Protein AF-A0A4R7I176-F1 (afdb_monomer_lite)

Sequence (443 aa):
MTTRAILHVGMHKTGSSYLQNTLHSNRDRLADVGILYPDAGLHLDSPQAGYRHLGLRRSLAQEGPECFAMRSLRDEIAAGDFHTVIVSYEGFFTPDTDAADLRSAFEEFDPTLMLVLRHPVDYIESKYREWVRLLNDTRDIDRFLDWQWPFLDVVDRADEWAAEFGAERLYIRSYDGLAQPSGIIEALFDLVPGPTPELEPSAQSNPGPSNEYTLAKLLANRLRLSGVPTGDRAARALDNADGHQGRLLSDADIAELEKRAVPQFRSLLERYGENPDLRSLRAEEPRDEQFFDADHRRAVLDRLRAERAAHQTRTEERAREQHRRVVEAKRNVERLQAARERLGRKTERINRLEDTLTDTRAQLTRTQALAEETQHSLDDTKAQLTQALDRLQAVQARLQETTAERASLRRRLDLLQFWRPRSWAAYTGALSASVRRLTRRRS

Radius of gyration: 62.19 Å; chains: 1; bounding box: 81×92×199 Å

Structure (mmCIF, N/CA/C/O backbone):
data_AF-A0A4R7I176-F1
#
_entry.id   AF-A0A4R7I176-F1
#
loop_
_atom_site.group_PDB
_atom_site.id
_atom_site.type_symbol
_atom_site.label_atom_id
_atom_site.label_alt_id
_atom_site.label_comp_id
_atom_site.label_asym_id
_atom_site.label_entity_id
_atom_site.label_seq_id
_atom_site.pdbx_PDB_ins_code
_atom_site.Cartn_x
_atom_site.Cartn_y
_atom_site.Cartn_z
_atom_site.occupancy
_atom_site.B_iso_or_equiv
_atom_site.auth_seq_id
_atom_site.auth_comp_id
_atom_site.auth_asym_id
_atom_site.auth_atom_id
_atom_site.pdbx_PDB_model_num
ATOM 1 N N . MET A 1 1 ? -32.328 -12.098 11.135 1.00 61.44 1 MET A N 1
ATOM 2 C CA . MET A 1 1 ? -31.422 -11.535 12.159 1.00 61.44 1 MET A CA 1
ATOM 3 C C . MET A 1 1 ? -30.672 -10.391 11.501 1.00 61.44 1 MET A C 1
ATOM 5 O O . MET A 1 1 ? -30.428 -10.499 10.309 1.00 61.44 1 MET A O 1
ATOM 9 N N . THR A 1 2 ? -30.372 -9.305 12.211 1.00 85.62 2 THR A N 1
ATOM 10 C CA . THR A 1 2 ? -29.533 -8.228 11.658 1.00 85.62 2 THR A CA 1
ATOM 11 C C . THR A 1 2 ? -28.092 -8.726 11.561 1.00 85.62 2 THR A C 1
ATOM 13 O O . THR A 1 2 ? -27.574 -9.248 12.549 1.00 85.62 2 THR A O 1
ATOM 16 N N . THR A 1 3 ? -27.460 -8.611 10.391 1.00 94.06 3 THR A N 1
ATOM 17 C CA . THR A 1 3 ? -26.058 -9.014 10.197 1.00 94.06 3 THR A CA 1
ATOM 18 C C . THR A 1 3 ? -25.143 -8.129 11.042 1.00 94.06 3 THR A C 1
ATOM 20 O O . THR A 1 3 ? -25.252 -6.900 11.019 1.00 94.06 3 THR A O 1
ATOM 23 N N . ARG A 1 4 ? -24.227 -8.746 11.794 1.00 96.62 4 ARG A N 1
ATOM 24 C CA . ARG A 1 4 ? -23.207 -8.019 12.558 1.00 96.62 4 ARG A CA 1
ATOM 25 C C . ARG A 1 4 ? -22.118 -7.508 11.628 1.00 96.62 4 ARG A C 1
ATOM 27 O O . ARG A 1 4 ? -21.555 -8.298 10.878 1.00 96.62 4 ARG A O 1
ATOM 34 N N . ALA A 1 5 ? -21.774 -6.229 11.727 1.00 97.62 5 ALA A N 1
ATOM 35 C CA . ALA A 1 5 ? -20.672 -5.644 10.972 1.00 97.62 5 ALA A CA 1
ATOM 36 C C . ALA A 1 5 ? -19.498 -5.343 11.907 1.00 97.62 5 ALA A C 1
ATOM 38 O O . ALA A 1 5 ? -19.555 -4.413 12.703 1.00 97.62 5 ALA A O 1
ATOM 39 N N . ILE A 1 6 ? -18.425 -6.125 11.831 1.00 98.12 6 ILE A N 1
ATOM 40 C CA . ILE A 1 6 ? -17.206 -5.864 12.599 1.00 98.12 6 ILE A CA 1
ATOM 41 C C . ILE A 1 6 ? -16.293 -4.983 11.753 1.00 98.12 6 ILE A C 1
ATOM 43 O O . ILE A 1 6 ? -15.805 -5.403 10.703 1.00 98.12 6 ILE A O 1
ATOM 47 N N . LEU A 1 7 ? -16.060 -3.757 12.210 1.00 97.81 7 LEU A N 1
ATOM 48 C CA . LEU A 1 7 ? -15.239 -2.772 11.521 1.00 97.81 7 LEU A CA 1
ATOM 49 C C . LEU A 1 7 ? -13.893 -2.656 12.241 1.00 97.81 7 LEU A C 1
ATOM 51 O O . LEU A 1 7 ? -13.790 -2.058 13.310 1.00 97.81 7 LEU A O 1
ATOM 55 N N . HIS A 1 8 ? -12.839 -3.212 11.652 1.00 97.19 8 HIS A N 1
ATOM 56 C CA . HIS A 1 8 ? -11.471 -2.958 12.096 1.00 97.19 8 HIS A CA 1
ATOM 57 C C . HIS A 1 8 ? -11.002 -1.616 11.512 1.00 97.19 8 HIS A C 1
ATOM 59 O O . HIS A 1 8 ? -10.679 -1.526 10.318 1.00 97.19 8 HIS A O 1
ATOM 65 N N . VAL A 1 9 ? -10.971 -0.579 12.354 1.00 94.56 9 VAL A N 1
ATOM 66 C CA . VAL A 1 9 ? -10.858 0.828 11.925 1.00 94.56 9 VAL A CA 1
ATOM 67 C C . VAL A 1 9 ? -9.470 1.444 12.080 1.00 94.56 9 VAL A C 1
ATOM 69 O O . VAL A 1 9 ? -9.216 2.514 11.528 1.00 94.56 9 VAL A O 1
ATOM 72 N N . GLY A 1 10 ? -8.546 0.795 12.786 1.00 83.31 10 GLY A N 1
ATOM 73 C CA . GLY A 1 10 ? -7.229 1.376 13.034 1.00 83.31 10 GLY A CA 1
ATOM 74 C C . GLY A 1 10 ? -6.449 0.705 14.152 1.00 83.31 10 GLY A C 1
ATOM 75 O O . GLY A 1 10 ? -6.900 -0.288 14.713 1.00 83.31 10 GLY A O 1
ATOM 76 N N . MET A 1 11 ? -5.283 1.246 14.507 1.00 89.81 11 MET A N 1
ATOM 77 C CA . MET A 1 11 ? -4.506 2.250 13.755 1.00 89.81 11 MET A CA 1
ATOM 78 C C . MET A 1 11 ? -3.537 1.581 12.769 1.00 89.81 11 MET A C 1
ATOM 80 O O . MET A 1 11 ? -3.395 0.365 12.737 1.00 89.81 11 MET A O 1
ATOM 84 N N . HIS A 1 12 ? -2.825 2.360 11.950 1.00 88.19 12 HIS A N 1
ATOM 85 C CA . HIS A 1 12 ? -1.689 1.816 11.201 1.00 88.19 12 HIS A CA 1
ATOM 86 C C . HIS A 1 12 ? -0.649 1.185 12.147 1.00 88.19 12 HIS A C 1
ATOM 88 O O . HIS A 1 12 ? -0.506 1.582 13.300 1.00 88.19 12 HIS A O 1
ATOM 94 N N . LYS A 1 13 ? 0.160 0.257 11.621 1.00 89.38 13 LYS A N 1
ATOM 95 C CA . LYS A 1 13 ? 1.306 -0.353 12.330 1.00 89.38 13 LYS A CA 1
ATOM 96 C C . LYS A 1 13 ? 0.947 -1.216 13.549 1.00 89.38 13 LYS A C 1
ATOM 98 O O . LYS A 1 13 ? 1.814 -1.435 14.397 1.00 89.38 13 LYS A O 1
ATOM 103 N N . THR A 1 14 ? -0.264 -1.767 13.576 1.00 89.19 14 THR A N 1
ATOM 104 C CA . THR A 1 14 ? -0.782 -2.632 14.652 1.00 89.19 14 THR A CA 1
ATOM 105 C C . THR A 1 14 ? -1.083 -4.062 14.183 1.00 89.19 14 THR A C 1
ATOM 107 O O . THR A 1 14 ? -1.951 -4.735 14.718 1.00 89.19 14 THR A O 1
ATOM 110 N N . GLY A 1 15 ? -0.385 -4.557 13.154 1.00 87.00 15 GLY A N 1
ATOM 111 C CA . GLY A 1 15 ? -0.598 -5.919 12.636 1.00 87.00 15 GLY A CA 1
ATOM 112 C C . GLY A 1 15 ? -1.760 -6.059 11.643 1.00 87.00 15 GLY A C 1
ATOM 113 O O . GLY A 1 15 ? -2.044 -7.167 11.191 1.00 87.00 15 GLY A O 1
ATOM 114 N N . SER A 1 16 ? -2.382 -4.954 11.218 1.00 89.56 16 SER A N 1
ATOM 115 C CA . SER A 1 16 ? -3.535 -4.965 10.303 1.00 89.56 16 SER A CA 1
ATOM 116 C C . SER A 1 16 ? -3.261 -5.691 8.983 1.00 89.56 16 SER A C 1
ATOM 118 O O . SER A 1 16 ? -4.127 -6.408 8.503 1.00 89.56 16 SER A O 1
ATOM 120 N N . SER A 1 17 ? -2.055 -5.581 8.413 1.00 89.50 17 SER A N 1
ATOM 121 C CA . SER A 1 17 ? -1.717 -6.302 7.175 1.00 89.50 17 SER A CA 1
ATOM 122 C C . SER A 1 17 ? -1.733 -7.822 7.361 1.00 89.50 17 SER A C 1
ATOM 124 O O . SER A 1 17 ? -2.195 -8.535 6.475 1.00 89.50 17 SER A O 1
ATOM 126 N N . TYR A 1 18 ? -1.270 -8.325 8.510 1.00 89.75 18 TYR A N 1
ATOM 127 C CA . TYR A 1 18 ? -1.330 -9.754 8.829 1.00 89.75 18 TYR A CA 1
ATOM 128 C C . TYR A 1 18 ? -2.784 -10.219 8.987 1.00 89.75 18 TYR A C 1
ATOM 130 O O . TYR A 1 18 ? -3.168 -11.221 8.382 1.00 89.75 18 TYR A O 1
ATOM 138 N N . LEU A 1 19 ? -3.607 -9.447 9.708 1.00 92.19 19 LEU A N 1
ATOM 139 C CA . LEU A 1 19 ? -5.049 -9.681 9.842 1.00 92.19 19 LEU A CA 1
ATOM 140 C C . LEU A 1 19 ? -5.735 -9.740 8.468 1.00 92.19 19 LEU A C 1
ATOM 142 O O . LEU A 1 19 ? -6.322 -10.752 8.101 1.00 92.19 19 LEU A O 1
ATOM 146 N N . GLN A 1 20 ? -5.603 -8.676 7.679 1.00 93.38 20 GLN A N 1
ATOM 147 C CA . GLN A 1 20 ? -6.255 -8.503 6.378 1.00 93.38 20 GLN A CA 1
ATOM 148 C C . GLN A 1 20 ? -5.872 -9.601 5.379 1.00 93.38 20 GLN A C 1
ATOM 150 O O . GLN A 1 20 ? -6.734 -10.131 4.682 1.00 93.38 20 GLN A O 1
ATOM 155 N N . ASN A 1 21 ? -4.589 -9.971 5.312 1.00 92.25 21 ASN A N 1
ATOM 156 C CA . ASN A 1 21 ? -4.128 -11.027 4.412 1.00 92.25 21 ASN A CA 1
ATOM 157 C C . ASN A 1 21 ? -4.589 -12.416 4.853 1.00 92.25 21 ASN A C 1
ATOM 159 O O . ASN A 1 21 ? -4.927 -13.237 4.000 1.00 92.25 21 ASN A O 1
ATOM 163 N N . THR A 1 22 ? -4.609 -12.674 6.162 1.00 93.44 22 THR A N 1
ATOM 164 C CA . THR A 1 22 ? -5.105 -13.939 6.715 1.00 93.44 22 THR A CA 1
ATOM 165 C C . THR A 1 22 ? -6.602 -14.075 6.443 1.00 93.44 22 THR A C 1
ATOM 167 O O . THR A 1 22 ? -7.016 -15.088 5.891 1.00 93.44 22 THR A O 1
ATOM 170 N N . LEU A 1 23 ? -7.406 -13.036 6.699 1.00 94.81 23 LEU A N 1
ATOM 171 C CA . LEU A 1 23 ? -8.839 -13.044 6.380 1.00 94.81 23 LEU A CA 1
ATOM 172 C C . LEU A 1 23 ? -9.088 -13.218 4.877 1.00 94.81 23 LEU A C 1
ATOM 174 O O . LEU A 1 23 ? -9.889 -14.058 4.480 1.00 94.81 23 LEU A O 1
ATOM 178 N N . HIS A 1 24 ? -8.360 -12.482 4.029 1.00 94.56 24 HIS A N 1
ATOM 179 C CA . HIS A 1 24 ? -8.515 -12.586 2.577 1.00 94.56 24 HIS A CA 1
ATOM 180 C C . HIS A 1 24 ? -8.200 -13.986 2.048 1.00 94.56 24 HIS A C 1
ATOM 182 O O . HIS A 1 24 ? -8.947 -14.515 1.232 1.00 94.56 24 HIS A O 1
ATOM 188 N N . SER A 1 25 ? -7.110 -14.593 2.519 1.00 93.62 25 SER A N 1
ATOM 189 C CA . SER A 1 25 ? -6.668 -15.908 2.037 1.00 93.62 25 SER A CA 1
ATOM 190 C C . SER A 1 25 ? -7.565 -17.054 2.516 1.00 93.62 25 SER A C 1
ATOM 192 O O . SER A 1 25 ? -7.453 -18.159 1.999 1.00 93.62 25 SER A O 1
ATOM 194 N N . ASN A 1 26 ? -8.444 -16.801 3.491 1.00 95.62 26 ASN A N 1
ATOM 195 C CA . ASN A 1 26 ? -9.344 -17.791 4.077 1.00 95.62 26 ASN A CA 1
ATOM 196 C C . ASN A 1 26 ? -10.831 -17.479 3.816 1.00 95.62 26 ASN A C 1
ATOM 198 O O . ASN A 1 26 ? -11.683 -18.036 4.500 1.00 95.62 26 ASN A O 1
ATOM 202 N N . ARG A 1 27 ? -11.169 -16.613 2.848 1.00 95.44 27 ARG A N 1
ATOM 203 C CA . ARG A 1 27 ? -12.562 -16.207 2.559 1.00 95.44 27 ARG A CA 1
ATOM 204 C C . ARG A 1 27 ? -13.521 -17.376 2.377 1.00 95.44 27 ARG A C 1
ATOM 206 O O . ARG A 1 27 ? -14.588 -17.345 2.970 1.00 95.44 27 ARG A O 1
ATOM 213 N N . ASP A 1 28 ? -13.123 -18.407 1.636 1.00 95.12 28 ASP A N 1
ATOM 214 C CA . ASP A 1 28 ? -13.972 -19.584 1.419 1.00 95.12 28 ASP A CA 1
ATOM 215 C C . ASP A 1 28 ? -14.280 -20.294 2.750 1.00 95.12 28 ASP A C 1
ATOM 217 O O . ASP A 1 28 ? -15.437 -20.550 3.068 1.00 95.12 28 ASP A O 1
ATOM 221 N N . ARG A 1 29 ? -13.258 -20.494 3.599 1.00 95.50 29 ARG A N 1
ATOM 222 C CA . ARG A 1 29 ? -13.420 -21.087 4.941 1.00 95.50 29 ARG A CA 1
ATOM 223 C C . ARG A 1 29 ? -14.269 -20.220 5.873 1.00 95.50 29 ARG A C 1
ATOM 225 O O . ARG A 1 29 ? -14.976 -20.751 6.722 1.00 95.50 29 ARG A O 1
ATOM 232 N N . LEU A 1 30 ? -14.167 -18.894 5.755 1.00 96.56 30 LEU A N 1
ATOM 233 C CA . LEU A 1 30 ? -14.998 -17.954 6.512 1.00 96.56 30 LEU A CA 1
ATOM 234 C C . LEU A 1 30 ? -16.458 -18.028 6.044 1.00 96.56 30 LEU A C 1
ATOM 236 O O . LEU A 1 30 ? -17.366 -18.090 6.873 1.00 96.56 30 LEU A O 1
ATOM 240 N N . ALA A 1 31 ? -16.679 -18.081 4.730 1.00 95.62 31 ALA A N 1
ATOM 241 C CA . ALA A 1 31 ? -18.007 -18.157 4.141 1.00 95.62 31 ALA A CA 1
ATOM 242 C C . ALA A 1 31 ? -18.729 -19.458 4.524 1.00 95.62 31 ALA A C 1
ATOM 244 O O . ALA A 1 31 ? -19.915 -19.409 4.847 1.00 95.62 31 ALA A O 1
ATOM 245 N N . ASP A 1 32 ? -18.009 -20.585 4.592 1.00 94.12 32 ASP A N 1
ATOM 246 C CA . ASP A 1 32 ? -18.537 -21.888 5.032 1.00 94.12 32 ASP A CA 1
ATOM 247 C C . ASP A 1 32 ? -19.141 -21.858 6.447 1.00 94.12 32 ASP A C 1
ATOM 249 O O . ASP A 1 32 ? -20.014 -22.664 6.772 1.00 94.12 32 ASP A O 1
ATOM 253 N N . VAL A 1 33 ? -18.693 -20.925 7.293 1.00 95.06 33 VAL A N 1
ATOM 254 C CA . VAL A 1 33 ? -19.197 -20.737 8.660 1.00 95.06 33 VAL A CA 1
ATOM 255 C C . VAL A 1 33 ? -20.060 -19.482 8.817 1.00 95.06 33 VAL A C 1
ATOM 257 O O . VAL A 1 33 ? -20.348 -19.091 9.940 1.00 95.06 33 VAL A O 1
ATOM 260 N N . GLY A 1 34 ? -20.498 -18.851 7.721 1.00 95.56 34 GLY A N 1
ATOM 261 C CA . GLY A 1 34 ? -21.407 -17.698 7.763 1.00 95.56 34 GLY A CA 1
ATOM 262 C C . GLY A 1 34 ? -20.733 -16.349 8.046 1.00 95.56 34 GLY A C 1
ATOM 263 O O . GLY A 1 34 ? -21.409 -15.398 8.455 1.00 95.56 34 GLY A O 1
ATOM 264 N N . ILE A 1 35 ? -19.421 -16.239 7.807 1.00 97.62 35 ILE A N 1
ATOM 265 C CA . ILE A 1 35 ? -18.637 -15.010 7.974 1.00 97.62 35 ILE A CA 1
ATOM 266 C C . ILE A 1 35 ? -18.188 -14.486 6.607 1.00 97.62 35 ILE A C 1
ATOM 268 O O . ILE A 1 35 ? -17.453 -15.146 5.878 1.00 97.62 35 ILE A O 1
ATOM 272 N N . LEU A 1 36 ? -18.560 -13.251 6.285 1.00 97.56 36 LEU A N 1
ATOM 273 C CA . LEU A 1 36 ? -18.137 -12.576 5.066 1.00 97.56 36 LEU A CA 1
ATOM 274 C C . LEU A 1 36 ? -16.942 -11.656 5.339 1.00 97.56 36 LEU A C 1
ATOM 276 O O . LEU A 1 36 ? -17.035 -10.704 6.110 1.00 97.56 36 LEU A O 1
ATOM 280 N N . TYR A 1 37 ? -15.831 -11.883 4.645 1.00 97.69 37 TYR A N 1
ATOM 281 C CA . TYR A 1 37 ? -14.845 -10.835 4.377 1.00 97.69 37 TYR A CA 1
ATOM 282 C C . TYR A 1 37 ? -15.088 -10.405 2.920 1.00 97.69 37 TYR A C 1
ATOM 284 O O . TYR A 1 37 ? -14.907 -11.254 2.045 1.00 97.69 37 TYR A O 1
ATOM 292 N N . PRO A 1 38 ? -15.567 -9.176 2.643 1.00 96.88 38 PRO A N 1
ATOM 293 C CA . PRO A 1 38 ? -16.142 -8.813 1.345 1.00 96.88 38 PRO A CA 1
ATOM 294 C C . PRO A 1 38 ? -15.093 -8.359 0.323 1.00 96.88 38 PRO A C 1
ATOM 296 O O . PRO A 1 38 ? -14.005 -7.885 0.676 1.00 96.88 38 PRO A O 1
ATOM 299 N N . ASP A 1 39 ? -15.366 -8.582 -0.960 1.00 95.62 39 ASP A N 1
ATOM 300 C CA . ASP A 1 39 ? -14.542 -8.071 -2.063 1.00 95.62 39 ASP A CA 1
ATOM 301 C C . ASP A 1 39 ? -14.862 -6.601 -2.354 1.00 95.62 39 ASP A C 1
ATOM 303 O O . ASP A 1 39 ? -13.973 -5.813 -2.714 1.00 95.62 39 ASP A O 1
ATOM 307 N N . ALA A 1 40 ? -16.110 -6.206 -2.105 1.00 95.38 40 ALA A N 1
ATOM 308 C CA . ALA A 1 40 ? -16.590 -4.843 -2.175 1.00 95.38 40 ALA A CA 1
ATOM 309 C C . ALA A 1 40 ? -15.683 -3.887 -1.391 1.00 95.38 40 ALA A C 1
ATOM 311 O O . ALA A 1 40 ? -15.497 -3.982 -0.178 1.00 95.38 40 ALA A O 1
ATOM 312 N N . GLY A 1 41 ? -15.118 -2.914 -2.105 1.00 93.00 41 GLY A N 1
ATOM 313 C CA . GLY A 1 41 ? -14.289 -1.874 -1.509 1.00 93.00 41 GLY A CA 1
ATOM 314 C C . GLY A 1 41 ? -12.852 -2.286 -1.174 1.00 93.00 41 GLY A C 1
ATOM 315 O O . GLY A 1 41 ? -12.129 -1.474 -0.587 1.00 93.00 41 GLY A O 1
ATOM 316 N N . LEU A 1 42 ? -12.382 -3.475 -1.567 1.00 93.50 42 LEU A N 1
ATOM 317 C CA . LEU A 1 42 ? -10.953 -3.794 -1.519 1.00 93.50 42 LEU A CA 1
ATOM 318 C C . LEU A 1 42 ? -10.130 -2.897 -2.450 1.00 93.50 42 LEU A C 1
ATOM 320 O O . LEU A 1 42 ? -10.570 -2.481 -3.520 1.00 93.50 42 LEU A O 1
ATOM 324 N N . HIS A 1 43 ? -8.878 -2.645 -2.069 1.00 86.38 43 HIS A N 1
ATOM 325 C CA . HIS A 1 43 ? -7.900 -2.000 -2.941 1.00 86.38 43 HIS A CA 1
ATOM 326 C C . HIS A 1 43 ? -6.853 -3.000 -3.447 1.00 86.38 43 HIS A C 1
ATOM 328 O O . HIS A 1 43 ? -5.892 -3.315 -2.745 1.00 86.38 43 HIS A O 1
ATOM 334 N N . LEU A 1 44 ? -7.030 -3.473 -4.685 1.00 82.50 44 LEU A N 1
ATOM 335 C CA . LEU A 1 44 ? -6.217 -4.541 -5.283 1.00 82.50 44 LEU A CA 1
ATOM 336 C C . LEU A 1 44 ? -4.956 -4.045 -6.015 1.00 82.50 44 LEU A C 1
ATOM 338 O O . LEU A 1 44 ? -4.048 -4.835 -6.262 1.00 82.50 44 LEU A O 1
ATOM 342 N N . ASP A 1 45 ? -4.840 -2.744 -6.303 1.00 72.81 45 ASP A N 1
ATOM 343 C CA . ASP A 1 45 ? -3.711 -2.193 -7.080 1.00 72.81 45 ASP A CA 1
ATOM 344 C C . ASP A 1 45 ? -2.385 -2.158 -6.303 1.00 72.81 45 ASP A C 1
ATOM 346 O O . ASP A 1 45 ? -1.314 -1.942 -6.871 1.00 72.81 45 ASP A O 1
ATOM 350 N N . SER A 1 46 ? -2.439 -2.346 -4.982 1.00 66.62 46 SER A N 1
ATOM 351 C CA . SER A 1 46 ? -1.275 -2.313 -4.092 1.00 66.62 46 SER A CA 1
ATOM 352 C C . SER A 1 46 ? -1.231 -3.546 -3.182 1.00 66.62 46 SER A C 1
ATOM 354 O O . SER A 1 46 ? -1.330 -3.397 -1.959 1.00 66.62 46 SER A O 1
ATOM 356 N N . PRO A 1 47 ? -1.026 -4.760 -3.734 1.00 61.53 47 PRO A N 1
ATOM 357 C CA . PRO A 1 47 ? -1.051 -6.006 -2.959 1.00 61.53 47 PRO A CA 1
ATOM 358 C C . PRO A 1 47 ? 0.035 -6.049 -1.872 1.00 61.53 47 PRO A C 1
ATOM 360 O O . PRO A 1 47 ? -0.132 -6.685 -0.838 1.00 61.53 47 PRO A O 1
ATOM 363 N N . GLN A 1 48 ? 1.129 -5.298 -2.049 1.00 63.22 48 GLN A N 1
ATOM 364 C CA . GLN A 1 48 ? 2.195 -5.149 -1.046 1.00 63.22 48 GLN A CA 1
ATOM 365 C C . GLN A 1 48 ? 1.735 -4.465 0.250 1.00 63.22 48 GLN A C 1
ATOM 367 O O . GLN A 1 48 ? 2.425 -4.559 1.261 1.00 63.22 48 GLN A O 1
ATOM 372 N N . ALA A 1 49 ? 0.610 -3.751 0.215 1.00 65.75 49 ALA A N 1
ATOM 373 C CA . ALA A 1 49 ? 0.024 -3.090 1.373 1.00 65.75 49 ALA A CA 1
ATOM 374 C C . ALA A 1 49 ? -1.185 -3.868 1.946 1.00 65.75 49 ALA A C 1
ATOM 376 O O . ALA A 1 49 ? -1.870 -3.363 2.831 1.00 65.75 49 ALA A O 1
ATOM 377 N N . GLY A 1 50 ? -1.427 -5.091 1.460 1.00 76.19 50 GLY A N 1
ATOM 378 C CA . GLY A 1 50 ? -2.450 -6.013 1.958 1.00 76.19 50 GLY A CA 1
ATOM 379 C C . GLY A 1 50 ? -3.857 -5.791 1.395 1.00 76.19 50 GLY A C 1
ATOM 380 O O . GLY A 1 50 ? -4.166 -4.736 0.829 1.00 76.19 50 GLY A O 1
ATOM 381 N N . TYR A 1 51 ? -4.708 -6.804 1.570 1.00 89.50 51 TYR A N 1
ATOM 382 C CA . TYR A 1 51 ? -6.102 -6.843 1.109 1.00 89.50 51 TYR A CA 1
ATOM 383 C C . TYR A 1 51 ? -7.042 -6.081 2.049 1.00 89.50 51 TYR A C 1
ATOM 385 O O . TYR A 1 51 ? -7.784 -6.677 2.829 1.00 89.50 51 TYR A O 1
ATOM 393 N N . ARG A 1 52 ? -6.992 -4.749 1.983 1.00 92.44 52 ARG A N 1
ATOM 394 C CA . ARG A 1 52 ? -7.734 -3.830 2.862 1.00 92.44 52 ARG A CA 1
ATOM 395 C C . ARG A 1 52 ? -8.839 -3.072 2.134 1.00 92.44 52 ARG A C 1
ATOM 397 O O . ARG A 1 52 ? -8.710 -2.782 0.942 1.00 92.44 52 ARG A O 1
ATOM 404 N N . HIS A 1 53 ? -9.861 -2.650 2.873 1.00 95.38 53 HIS A N 1
ATOM 405 C CA . HIS A 1 53 ? -11.056 -1.966 2.363 1.00 95.38 53 HIS A CA 1
ATOM 406 C C . HIS A 1 53 ? -10.844 -0.458 2.109 1.00 95.38 53 HIS A C 1
ATOM 408 O O . HIS A 1 53 ? -11.703 0.377 2.388 1.00 95.38 53 HIS A O 1
ATOM 414 N N . LEU A 1 54 ? -9.675 -0.079 1.580 1.00 94.06 54 LEU A N 1
ATOM 415 C CA . LEU A 1 54 ? -9.365 1.314 1.233 1.00 94.06 54 LEU A CA 1
ATOM 416 C C . LEU A 1 54 ? -10.296 1.852 0.131 1.00 94.06 54 LEU A C 1
ATOM 418 O O . LEU A 1 54 ? -10.602 3.043 0.120 1.00 94.06 54 LEU A O 1
ATOM 422 N N . GLY A 1 55 ? -10.737 0.996 -0.795 1.00 94.50 55 GLY A N 1
ATOM 423 C CA . GLY A 1 55 ? -11.719 1.362 -1.816 1.00 94.50 55 GLY A CA 1
ATOM 424 C C . GLY A 1 55 ? -13.043 1.797 -1.190 1.00 94.50 55 GLY A C 1
ATOM 425 O O . GLY A 1 55 ? -13.568 2.833 -1.580 1.00 94.50 55 GLY A O 1
ATOM 426 N N . LEU A 1 56 ? -13.504 1.093 -0.149 1.00 95.00 56 LEU A N 1
ATOM 427 C CA . LEU A 1 56 ? -14.720 1.448 0.584 1.00 95.00 56 LEU A CA 1
ATOM 428 C C . LEU A 1 56 ? -14.622 2.850 1.186 1.00 95.00 56 LEU A C 1
ATOM 430 O O . LEU A 1 56 ? -15.471 3.693 0.917 1.00 95.00 56 LEU A O 1
ATOM 434 N N . ARG A 1 57 ? -13.545 3.131 1.934 1.00 94.12 57 ARG A N 1
ATOM 435 C CA . ARG A 1 57 ? -13.316 4.467 2.507 1.00 94.12 57 ARG A CA 1
ATOM 436 C C . ARG A 1 57 ? -13.306 5.553 1.433 1.00 94.12 57 ARG A C 1
ATOM 438 O O . ARG A 1 57 ? -13.896 6.610 1.626 1.00 94.12 57 ARG A O 1
ATOM 445 N N . ARG A 1 58 ? -12.606 5.320 0.318 1.00 93.62 58 ARG A N 1
ATOM 446 C CA . ARG A 1 58 ? -12.511 6.301 -0.774 1.00 93.62 58 ARG A CA 1
ATOM 447 C C . ARG A 1 58 ? -13.872 6.583 -1.397 1.00 93.62 58 ARG A C 1
ATOM 449 O O . ARG A 1 58 ? -14.180 7.744 -1.628 1.00 93.62 58 ARG A O 1
ATOM 456 N N . SER A 1 59 ? -14.665 5.544 -1.638 1.00 94.44 59 SER A N 1
ATOM 457 C CA . SER A 1 59 ? -16.013 5.683 -2.178 1.00 94.44 59 SER A CA 1
ATOM 458 C C . SER A 1 59 ? -16.941 6.414 -1.206 1.00 94.44 59 SER A C 1
ATOM 460 O O . SER A 1 59 ? -17.636 7.326 -1.637 1.00 94.44 59 SER A O 1
ATOM 462 N N . LEU A 1 60 ? -16.887 6.111 0.097 1.00 94.00 60 LEU A N 1
ATOM 463 C CA . LEU A 1 60 ? -17.643 6.847 1.120 1.00 94.00 60 LEU A CA 1
ATOM 464 C C . LEU A 1 60 ? -17.281 8.337 1.131 1.00 94.00 60 LEU A C 1
ATOM 466 O O . LEU A 1 60 ? -18.162 9.182 1.053 1.00 94.00 60 LEU A O 1
ATOM 470 N N . ALA A 1 61 ? -15.988 8.666 1.129 1.00 92.44 61 ALA A N 1
ATOM 471 C CA . ALA A 1 61 ? -15.534 10.057 1.133 1.00 92.44 61 ALA A CA 1
ATOM 472 C C . ALA A 1 61 ? -15.897 10.836 -0.150 1.00 92.44 61 ALA A C 1
ATOM 474 O O . ALA A 1 61 ? -15.945 12.063 -0.132 1.00 92.44 61 ALA A O 1
ATOM 475 N N . GLN A 1 62 ? -16.096 10.149 -1.280 1.00 93.38 62 GLN A N 1
ATOM 476 C CA . GLN A 1 62 ? -16.382 10.777 -2.577 1.00 93.38 62 GLN A CA 1
ATOM 477 C C . GLN A 1 62 ? -17.876 10.864 -2.898 1.00 93.38 62 GLN A C 1
ATOM 479 O O . GLN A 1 62 ? -18.313 11.841 -3.502 1.00 93.38 62 GLN A O 1
ATOM 484 N N . GLU A 1 63 ? -18.642 9.835 -2.540 1.00 94.38 63 GLU A N 1
ATOM 485 C CA . GLU A 1 63 ? -20.033 9.641 -2.967 1.00 94.38 63 GLU A CA 1
ATOM 486 C C . GLU A 1 63 ? -21.016 9.535 -1.783 1.00 94.38 63 GLU A C 1
ATOM 488 O O . GLU A 1 63 ? -22.226 9.535 -2.002 1.00 94.38 63 GLU A O 1
ATOM 493 N N . GLY A 1 64 ? -20.526 9.458 -0.540 1.00 92.69 64 GLY A N 1
ATOM 494 C CA . GLY A 1 64 ? -21.337 9.295 0.669 1.00 92.69 64 GLY A CA 1
ATOM 495 C C . GLY A 1 64 ? -21.782 7.847 0.947 1.00 92.69 64 GLY A C 1
ATOM 496 O O . GLY A 1 64 ? -21.295 6.906 0.312 1.00 92.69 64 GLY A O 1
ATOM 497 N N . PRO A 1 65 ? -22.724 7.645 1.891 1.00 91.38 65 PRO A N 1
ATOM 498 C CA . PRO A 1 65 ? -23.215 6.323 2.313 1.00 91.38 65 PRO A CA 1
ATOM 499 C C . PRO A 1 65 ? -23.779 5.464 1.174 1.00 91.38 65 PRO A C 1
ATOM 501 O O . PRO A 1 65 ? -23.626 4.247 1.167 1.00 91.38 65 PRO A O 1
ATOM 504 N N . GLU A 1 66 ? -24.351 6.102 0.153 1.00 91.94 66 GLU A N 1
ATOM 505 C CA . GLU A 1 66 ? -24.900 5.443 -1.033 1.00 91.94 66 GLU A CA 1
ATOM 506 C C . GLU A 1 66 ? -23.866 5.289 -2.157 1.00 91.94 66 GLU A C 1
ATOM 508 O O . GLU A 1 66 ? -24.209 5.283 -3.338 1.00 91.94 66 GLU A O 1
ATOM 513 N N . CYS A 1 67 ? -22.580 5.183 -1.834 1.00 95.00 67 CYS A N 1
ATOM 514 C CA . CYS A 1 67 ? -21.544 4.959 -2.836 1.00 95.00 67 CYS A CA 1
ATOM 515 C C . CYS A 1 67 ? -21.645 3.572 -3.498 1.00 95.00 67 CYS A C 1
ATOM 517 O O . CYS A 1 67 ? -22.250 2.631 -2.973 1.00 95.00 67 CYS A O 1
ATOM 519 N N . PHE A 1 68 ? -21.002 3.409 -4.660 1.00 94.62 68 PHE A N 1
ATOM 520 C CA . PHE A 1 68 ? -20.966 2.113 -5.353 1.00 94.62 68 PHE A CA 1
ATOM 521 C C . PHE A 1 68 ? -20.405 0.969 -4.491 1.00 94.62 68 PHE A C 1
ATOM 523 O O . PHE A 1 68 ? -20.930 -0.145 -4.541 1.00 94.62 68 PHE A O 1
ATOM 530 N N . ALA A 1 69 ? -19.372 1.235 -3.686 1.00 95.88 69 ALA A N 1
ATOM 531 C CA . ALA A 1 69 ? -18.765 0.220 -2.828 1.00 95.88 69 ALA A CA 1
ATOM 532 C C . ALA A 1 69 ? -19.730 -0.274 -1.736 1.00 95.88 69 ALA A C 1
ATOM 534 O O . ALA A 1 69 ? -19.780 -1.473 -1.487 1.00 95.88 69 ALA A O 1
ATOM 535 N N . MET A 1 70 ? -20.540 0.613 -1.146 1.00 96.69 70 MET A N 1
ATOM 536 C CA . MET A 1 70 ? -21.566 0.231 -0.168 1.00 96.69 70 MET A CA 1
ATOM 537 C C . MET A 1 70 ? -22.707 -0.561 -0.806 1.00 96.69 70 MET A C 1
ATOM 539 O O . MET A 1 70 ? -23.116 -1.577 -0.256 1.00 96.69 70 MET A O 1
ATOM 543 N N . ARG A 1 71 ? -23.179 -0.168 -1.998 1.00 96.38 71 ARG A N 1
ATOM 544 C CA . ARG A 1 71 ? -24.160 -0.981 -2.745 1.00 96.38 71 ARG A CA 1
ATOM 545 C C . ARG A 1 71 ? -23.629 -2.382 -3.044 1.00 96.38 71 ARG A C 1
ATOM 547 O O . ARG A 1 71 ? -24.317 -3.357 -2.781 1.00 96.38 71 ARG A O 1
ATOM 554 N N . SER A 1 72 ? -22.385 -2.472 -3.513 1.00 97.06 72 SER A N 1
ATOM 555 C CA . SER A 1 72 ? -21.738 -3.760 -3.793 1.00 97.06 72 SER A CA 1
ATOM 556 C C . SER A 1 72 ? -21.594 -4.608 -2.527 1.00 97.06 72 SER A C 1
ATOM 558 O O . SER A 1 72 ? -21.815 -5.811 -2.568 1.00 97.06 72 SER A O 1
ATOM 560 N N . LEU A 1 73 ? -21.279 -3.983 -1.387 1.00 97.19 73 LEU A N 1
ATOM 561 C CA . LEU A 1 73 ? -21.209 -4.661 -0.093 1.00 97.19 73 LEU A CA 1
ATOM 562 C C . LEU A 1 73 ? -22.571 -5.238 0.316 1.00 97.19 73 LEU A C 1
ATOM 564 O O . LEU A 1 73 ? -22.641 -6.385 0.748 1.00 97.19 73 LEU A O 1
ATOM 568 N N . ARG A 1 74 ? -23.653 -4.467 0.154 1.00 96.50 74 ARG A N 1
ATOM 569 C CA . ARG A 1 74 ? -25.025 -4.928 0.423 1.00 96.50 74 ARG A CA 1
ATOM 570 C C . ARG A 1 74 ? -25.406 -6.104 -0.471 1.00 96.50 74 ARG A C 1
ATOM 572 O O . ARG A 1 74 ? -25.952 -7.083 0.029 1.00 96.50 74 ARG A O 1
ATOM 579 N N . ASP A 1 75 ? -25.074 -6.028 -1.759 1.00 96.56 75 ASP A N 1
ATOM 580 C CA . ASP A 1 75 ? -25.324 -7.106 -2.718 1.00 96.56 75 ASP A CA 1
ATOM 581 C C . ASP A 1 75 ? -24.545 -8.383 -2.350 1.00 96.56 75 ASP A C 1
ATOM 583 O O . ASP A 1 75 ? -25.110 -9.475 -2.381 1.00 96.56 75 ASP A O 1
ATOM 587 N N . GLU A 1 76 ? -23.276 -8.261 -1.942 1.00 96.81 76 GLU A N 1
ATOM 588 C CA . GLU A 1 76 ? -22.463 -9.395 -1.474 1.00 96.81 76 GLU A CA 1
ATOM 589 C C . GLU A 1 76 ? -23.020 -10.027 -0.194 1.00 96.81 76 GLU A C 1
ATOM 591 O O . GLU A 1 76 ? -23.094 -11.252 -0.097 1.00 96.81 76 GLU A O 1
ATOM 596 N N . ILE A 1 77 ? -23.455 -9.211 0.772 1.00 95.75 77 ILE A N 1
ATOM 597 C CA . ILE A 1 77 ? -24.087 -9.706 2.001 1.00 95.75 77 ILE A CA 1
ATOM 598 C C . ILE A 1 77 ? -25.399 -10.426 1.671 1.00 95.75 77 ILE A C 1
ATOM 600 O O . ILE A 1 77 ? -25.652 -11.499 2.209 1.00 95.75 77 ILE A O 1
ATOM 604 N N . ALA A 1 78 ? -26.216 -9.879 0.766 1.00 94.94 78 ALA A N 1
ATOM 605 C CA . ALA A 1 78 ? -27.497 -10.465 0.371 1.00 94.94 78 ALA A CA 1
ATOM 606 C C . ALA A 1 78 ? -27.361 -11.748 -0.472 1.00 94.94 78 ALA A C 1
ATOM 608 O O . ALA A 1 78 ? -28.322 -12.510 -0.587 1.00 94.94 78 ALA A O 1
ATOM 609 N N . ALA A 1 79 ? -26.191 -11.996 -1.069 1.00 95.12 79 ALA A N 1
ATOM 610 C CA . ALA A 1 79 ? -25.928 -13.178 -1.887 1.00 95.12 79 ALA A CA 1
ATOM 611 C C . ALA A 1 79 ? -25.719 -14.468 -1.068 1.00 95.12 79 ALA A C 1
ATOM 613 O O . ALA A 1 79 ? -25.761 -15.559 -1.643 1.00 95.12 79 ALA A O 1
ATOM 614 N N . GLY A 1 80 ? -25.508 -14.368 0.248 1.00 91.88 80 GLY A N 1
ATOM 615 C CA . GLY A 1 80 ? -25.315 -15.509 1.145 1.00 91.88 80 GLY A CA 1
ATOM 616 C C . GLY A 1 80 ? -26.036 -15.345 2.483 1.00 91.88 80 GLY A C 1
ATOM 617 O O . GLY A 1 80 ? -26.598 -14.297 2.784 1.00 91.88 80 GLY A O 1
ATOM 618 N N . ASP A 1 81 ? -26.031 -16.399 3.299 1.00 92.31 81 ASP A N 1
ATOM 619 C CA . ASP A 1 81 ? -26.580 -16.362 4.661 1.00 92.31 81 ASP A CA 1
ATOM 620 C C . ASP A 1 81 ? -25.458 -16.056 5.662 1.00 92.31 81 ASP A C 1
ATOM 622 O O . ASP A 1 81 ? -24.912 -16.943 6.320 1.00 92.31 81 ASP A O 1
ATOM 626 N N . PHE A 1 82 ? -25.041 -14.788 5.705 1.00 95.50 82 PHE A N 1
ATOM 627 C CA . PHE A 1 82 ? -23.947 -14.337 6.563 1.00 95.50 82 PHE A CA 1
ATOM 628 C C . PHE A 1 82 ? -24.475 -13.700 7.849 1.00 95.50 82 PHE A C 1
ATOM 630 O O . PHE A 1 82 ? -25.135 -12.655 7.833 1.00 95.50 82 PHE A O 1
ATOM 637 N N . HIS A 1 83 ? -24.116 -14.279 8.996 1.00 95.44 83 HIS A N 1
ATOM 638 C CA . HIS A 1 83 ? -24.418 -13.681 10.297 1.00 95.44 83 HIS A CA 1
ATOM 639 C C . HIS A 1 83 ? -23.434 -12.562 10.662 1.00 95.44 83 HIS A C 1
ATOM 641 O O . HIS A 1 83 ? -23.723 -11.725 11.524 1.00 95.44 83 HIS A O 1
ATOM 647 N N . THR A 1 84 ? -22.253 -12.535 10.038 1.00 97.75 84 THR A N 1
ATOM 648 C CA . THR A 1 84 ? -21.211 -11.543 10.315 1.00 97.75 84 THR A CA 1
ATOM 649 C C . THR A 1 84 ? -20.496 -11.121 9.043 1.00 97.75 84 THR A C 1
ATOM 651 O O . THR A 1 84 ? -20.121 -11.957 8.231 1.00 97.75 84 THR A O 1
ATOM 654 N N . VAL A 1 85 ? -20.262 -9.819 8.900 1.00 97.94 85 VAL A N 1
ATOM 655 C CA . VAL A 1 85 ? -19.385 -9.229 7.892 1.00 97.94 85 VAL A CA 1
ATOM 656 C C . VAL A 1 85 ? -18.227 -8.519 8.586 1.00 97.94 85 VAL A C 1
ATOM 658 O O . VAL A 1 85 ? -18.425 -7.813 9.574 1.00 97.94 85 VAL A O 1
ATOM 661 N N . ILE A 1 86 ? -17.007 -8.715 8.093 1.00 98.19 86 ILE A N 1
ATOM 662 C CA . ILE A 1 86 ? -15.797 -8.082 8.615 1.00 98.19 86 ILE A CA 1
ATOM 663 C C . ILE A 1 86 ? -15.265 -7.115 7.566 1.00 98.19 86 ILE A C 1
ATOM 665 O O . ILE A 1 86 ? -14.846 -7.521 6.485 1.00 98.19 86 ILE A O 1
ATOM 669 N N . VAL A 1 87 ? -15.203 -5.836 7.915 1.00 97.75 87 VAL A N 1
ATOM 670 C CA . VAL A 1 87 ? -14.590 -4.795 7.089 1.00 97.75 87 VAL A CA 1
ATOM 671 C C . VAL A 1 87 ? -13.348 -4.297 7.810 1.00 97.75 87 VAL A C 1
ATOM 673 O O . VAL A 1 87 ? -13.386 -3.918 8.974 1.00 97.75 87 VAL A O 1
ATOM 676 N N . SER A 1 88 ? -12.213 -4.302 7.120 1.00 96.00 88 SER A N 1
ATOM 677 C CA . SER A 1 88 ? -10.929 -3.900 7.697 1.00 96.00 88 SER A CA 1
ATOM 678 C C . SER A 1 88 ? -10.240 -2.855 6.840 1.00 96.00 88 SER A C 1
ATOM 680 O O . SER A 1 88 ? -9.848 -3.134 5.701 1.00 96.00 88 SER A O 1
ATOM 682 N N . TYR A 1 89 ? -10.059 -1.667 7.409 1.00 95.00 89 TYR A N 1
ATOM 683 C CA . TYR A 1 89 ? -9.130 -0.668 6.909 1.00 95.00 89 TYR A CA 1
ATOM 684 C C . TYR A 1 89 ? -8.692 0.255 8.045 1.00 95.00 89 TYR A C 1
ATOM 686 O O . TYR A 1 89 ? -9.485 0.947 8.671 1.00 95.00 89 TYR A O 1
ATOM 694 N N . GLU A 1 90 ? -7.392 0.285 8.295 1.00 91.44 90 GLU A N 1
ATOM 695 C CA . GLU A 1 90 ? -6.797 0.985 9.427 1.00 91.44 90 GLU A CA 1
ATOM 696 C C . GLU A 1 90 ? -6.846 2.521 9.329 1.00 91.44 90 GLU A C 1
ATOM 698 O O . GLU A 1 90 ? -6.518 3.222 10.285 1.00 91.44 90 GLU A O 1
ATOM 703 N N . GLY A 1 91 ? -7.211 3.040 8.153 1.00 90.31 91 GLY A N 1
ATOM 704 C CA . GLY A 1 91 ? -7.350 4.468 7.906 1.00 90.31 91 GLY A CA 1
ATOM 705 C C . GLY A 1 91 ? -8.757 5.009 8.160 1.00 90.31 91 GLY A C 1
ATOM 706 O O . GLY A 1 91 ? -9.016 6.143 7.779 1.00 90.31 91 GLY A O 1
ATOM 707 N N . PHE A 1 92 ? -9.677 4.226 8.733 1.00 94.50 92 PHE A N 1
ATOM 708 C CA . PHE A 1 92 ? -10.968 4.761 9.175 1.00 94.50 92 PHE A CA 1
ATOM 709 C C . PHE A 1 92 ? -10.805 5.644 10.415 1.00 94.50 92 PHE A C 1
ATOM 711 O O . PHE A 1 92 ? -11.450 6.673 10.514 1.00 94.50 92 PHE A O 1
ATOM 718 N N . PHE A 1 93 ? -9.881 5.322 11.319 1.00 93.50 93 PHE A N 1
ATOM 719 C CA . PHE A 1 93 ? -9.648 6.097 12.542 1.00 93.50 93 PHE A CA 1
ATOM 720 C C . PHE A 1 93 ? -8.715 7.315 12.344 1.00 93.50 93 PHE A C 1
ATOM 722 O O . PHE A 1 93 ? -8.160 7.844 13.304 1.00 93.50 93 PHE A O 1
ATOM 729 N N . THR A 1 94 ? -8.467 7.760 11.105 1.00 91.88 94 THR A N 1
ATOM 730 C CA . THR A 1 94 ? -7.589 8.916 10.833 1.00 91.88 94 THR A CA 1
ATOM 731 C C . THR A 1 94 ? -8.332 10.243 10.962 1.00 91.88 94 THR A C 1
ATOM 733 O O . THR A 1 94 ? -9.525 10.269 10.666 1.00 91.88 94 THR A O 1
ATOM 736 N N . PRO A 1 95 ? -7.646 11.354 11.318 1.00 90.31 95 PRO A N 1
ATOM 737 C CA . PRO A 1 95 ? -8.270 12.646 11.603 1.00 90.31 95 PRO A CA 1
ATOM 738 C C . PRO A 1 95 ? -9.252 13.170 10.548 1.00 90.31 95 PRO A C 1
ATOM 740 O O . PRO A 1 95 ? -10.216 13.848 10.881 1.00 90.31 95 PRO A O 1
ATOM 743 N N . ASP A 1 96 ? -9.006 12.834 9.287 1.00 90.19 96 ASP A N 1
ATOM 744 C CA . ASP A 1 96 ? -9.763 13.233 8.103 1.00 90.19 96 ASP A CA 1
ATOM 745 C C . ASP A 1 96 ? -10.987 12.352 7.792 1.00 90.19 96 ASP A C 1
ATOM 747 O O . ASP A 1 96 ? -11.635 12.558 6.770 1.00 90.19 96 ASP A O 1
ATOM 751 N N . THR A 1 97 ? -11.295 11.362 8.630 1.00 91.12 97 THR A N 1
ATOM 752 C CA . THR A 1 97 ? -12.499 10.529 8.507 1.00 91.12 97 THR A CA 1
ATOM 753 C C . THR A 1 97 ? -13.531 10.935 9.560 1.00 91.12 97 THR A C 1
ATOM 755 O O . THR A 1 97 ? -13.184 11.045 10.739 1.00 91.12 97 THR A O 1
ATOM 758 N N . ASP A 1 98 ? -14.780 11.119 9.126 1.00 91.44 98 ASP A N 1
ATOM 759 C CA . ASP A 1 98 ? -15.938 11.393 9.981 1.00 91.44 98 ASP A CA 1
ATOM 760 C C . ASP A 1 98 ? -16.586 10.075 10.447 1.00 91.44 98 ASP A C 1
ATOM 762 O O . ASP A 1 98 ? -16.855 9.174 9.644 1.00 91.44 98 ASP A O 1
ATOM 766 N N . ALA A 1 99 ? -16.813 9.942 11.755 1.00 93.69 99 ALA A N 1
ATOM 767 C CA . ALA A 1 99 ? -17.453 8.767 12.337 1.00 93.69 99 ALA A CA 1
ATOM 768 C C . ALA A 1 99 ? -18.936 8.663 11.939 1.00 93.69 99 ALA A C 1
ATOM 770 O O . ALA A 1 99 ? -19.436 7.548 11.761 1.00 93.69 99 ALA A O 1
ATOM 771 N N . ALA A 1 100 ? -19.617 9.797 11.741 1.00 93.56 100 ALA A N 1
ATOM 772 C CA . ALA A 1 100 ? -21.030 9.843 11.375 1.00 93.56 100 ALA A CA 1
ATOM 773 C C . ALA A 1 100 ? -21.276 9.259 9.975 1.00 93.56 100 ALA A C 1
ATOM 775 O O . ALA A 1 100 ? -22.234 8.510 9.775 1.00 93.56 100 ALA A O 1
ATOM 776 N N . ASP A 1 101 ? -20.372 9.515 9.023 1.00 92.12 101 ASP A N 1
ATOM 777 C CA . ASP A 1 101 ? -20.444 8.945 7.671 1.00 92.12 101 ASP A CA 1
ATOM 778 C C . ASP A 1 101 ? -20.386 7.415 7.710 1.00 92.12 101 ASP A C 1
ATOM 780 O O . ASP A 1 101 ? -21.170 6.732 7.045 1.00 92.12 101 ASP A O 1
ATOM 784 N N . LEU A 1 102 ? -19.478 6.856 8.521 1.00 94.00 102 LEU A N 1
ATOM 785 C CA . LEU A 1 102 ? -19.368 5.407 8.666 1.00 94.00 102 LEU A CA 1
ATOM 786 C C . LEU A 1 102 ? -20.564 4.832 9.435 1.00 94.00 102 LEU A C 1
ATOM 788 O O . LEU A 1 102 ? -21.058 3.764 9.077 1.00 94.00 102 LEU A O 1
ATOM 792 N N . ARG A 1 103 ? -21.065 5.536 10.458 1.00 95.44 103 ARG A N 1
ATOM 793 C CA . ARG A 1 103 ? -22.263 5.124 11.197 1.00 95.44 103 ARG A CA 1
ATOM 794 C C . ARG A 1 103 ? -23.490 5.075 10.290 1.00 95.44 103 ARG A C 1
ATOM 796 O O . ARG A 1 103 ? -24.224 4.092 10.347 1.00 95.44 103 ARG A O 1
ATOM 803 N N . SER A 1 104 ? -23.683 6.089 9.447 1.00 94.81 104 SER A N 1
ATOM 804 C CA . SER A 1 104 ? -24.772 6.144 8.468 1.00 94.81 104 SER A CA 1
ATOM 805 C C . SER A 1 104 ? -24.635 5.048 7.411 1.00 94.81 104 SER A C 1
ATOM 807 O O . SER A 1 104 ? -25.601 4.345 7.133 1.00 94.81 104 SER A O 1
ATOM 809 N N . ALA A 1 105 ? -23.431 4.825 6.876 1.00 95.06 105 ALA A N 1
ATOM 810 C CA . ALA A 1 105 ? -23.199 3.772 5.887 1.00 95.06 105 ALA A CA 1
ATOM 811 C C . ALA A 1 105 ? -23.537 2.367 6.410 1.00 95.06 105 ALA A C 1
ATOM 813 O O . ALA A 1 105 ? -24.015 1.528 5.651 1.00 95.06 105 ALA A O 1
ATOM 814 N N . PHE A 1 106 ? -23.315 2.113 7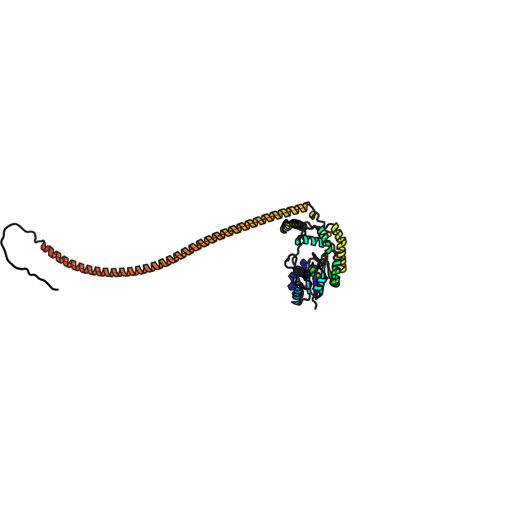.701 1.00 95.81 106 PHE A N 1
ATOM 815 C CA . PHE A 1 106 ? -23.550 0.811 8.325 1.00 95.81 106 PHE A CA 1
ATOM 816 C C . PHE A 1 106 ? -24.817 0.756 9.197 1.00 95.81 106 PHE A C 1
ATOM 818 O O . PHE A 1 106 ? -24.953 -0.160 10.009 1.00 95.81 106 PHE A O 1
ATOM 825 N N . GLU A 1 107 ? -25.747 1.705 9.049 1.00 93.62 107 GLU A N 1
ATOM 826 C CA . GLU A 1 107 ? -26.911 1.840 9.940 1.00 93.62 107 GLU A CA 1
ATOM 827 C C . GLU A 1 107 ? -27.882 0.650 9.898 1.00 93.62 107 GLU A C 1
ATOM 829 O O . GLU A 1 107 ? -28.543 0.352 10.892 1.00 93.62 107 GLU A O 1
ATOM 834 N N . GLU A 1 108 ? -27.957 -0.037 8.756 1.00 92.81 108 GLU A N 1
ATOM 835 C CA . GLU A 1 108 ? -28.819 -1.206 8.539 1.00 92.81 108 GLU A CA 1
ATOM 836 C C . GLU A 1 108 ? -28.247 -2.502 9.141 1.00 92.81 108 GLU A C 1
ATOM 838 O O . GLU A 1 108 ? -28.937 -3.522 9.217 1.00 92.81 108 GLU A O 1
ATOM 843 N N . PHE A 1 109 ? -26.992 -2.459 9.588 1.00 95.31 109 PHE A N 1
ATOM 844 C CA . PHE A 1 109 ? -26.289 -3.563 10.228 1.00 95.31 109 PHE A CA 1
ATOM 845 C C . PHE A 1 109 ? -26.194 -3.348 11.744 1.00 95.31 109 PHE A C 1
ATOM 847 O O . PHE A 1 109 ? -26.638 -2.341 12.291 1.00 95.31 109 PHE A O 1
ATOM 854 N N . ASP A 1 110 ? -25.590 -4.306 12.446 1.00 95.38 110 ASP A N 1
ATOM 855 C CA . ASP A 1 110 ? -25.183 -4.144 13.845 1.00 95.38 110 ASP A CA 1
ATOM 856 C C . ASP A 1 110 ? -23.671 -3.842 13.909 1.00 95.38 110 ASP A C 1
ATOM 858 O O . ASP A 1 110 ? -22.879 -4.776 14.092 1.00 95.38 110 ASP A O 1
ATOM 862 N N . PRO A 1 111 ? -23.227 -2.582 13.677 1.00 96.50 111 PRO A N 1
ATOM 863 C CA . PRO A 1 111 ? -21.809 -2.257 13.606 1.00 96.50 111 PRO A CA 1
ATOM 864 C C . PRO A 1 111 ? -21.147 -2.331 14.979 1.00 96.50 111 PRO A C 1
ATOM 866 O O . PRO A 1 111 ? -21.676 -1.814 15.960 1.00 96.50 111 PRO A O 1
ATOM 869 N N . THR A 1 112 ? -19.971 -2.942 15.027 1.00 96.88 112 THR A N 1
ATOM 870 C CA . THR A 1 112 ? -19.077 -3.047 16.182 1.00 96.88 112 THR A CA 1
ATOM 871 C C . THR A 1 112 ? -17.669 -2.699 15.725 1.00 96.88 112 THR A C 1
ATOM 873 O O . THR A 1 112 ? -17.215 -3.186 14.692 1.00 96.88 112 THR A O 1
ATOM 876 N N . LEU A 1 113 ? -16.968 -1.855 16.472 1.00 97.44 113 LEU A N 1
ATOM 877 C CA . LEU A 1 113 ? -15.667 -1.331 16.082 1.00 97.44 113 LEU A CA 1
ATOM 878 C C . LEU A 1 113 ? -14.554 -2.044 16.833 1.00 97.44 113 LEU A C 1
ATOM 880 O O . LEU A 1 113 ? -14.579 -2.120 18.056 1.00 97.44 113 LEU A O 1
ATOM 884 N N . MET A 1 114 ? -13.541 -2.490 16.102 1.00 97.06 114 MET A N 1
ATOM 885 C CA . MET A 1 114 ? -12.284 -2.959 16.663 1.00 97.06 114 MET A CA 1
ATOM 886 C C . MET A 1 114 ? -11.189 -1.939 16.357 1.00 97.06 114 MET A C 1
ATOM 888 O O . MET A 1 114 ? -10.875 -1.666 15.193 1.00 97.06 114 MET A O 1
ATOM 892 N N . LEU A 1 115 ? -10.589 -1.394 17.409 1.00 96.00 115 LEU A N 1
ATOM 893 C CA . LEU A 1 115 ? -9.480 -0.453 17.335 1.00 96.00 115 LEU A CA 1
ATOM 894 C C . LEU A 1 115 ? -8.273 -1.050 18.053 1.00 96.00 115 LEU A C 1
ATOM 896 O O . LEU A 1 115 ? -8.309 -1.300 19.253 1.00 96.00 115 LEU A O 1
ATOM 900 N N . VAL A 1 116 ? -7.180 -1.252 17.329 1.00 95.06 116 VAL A N 1
ATOM 901 C CA . VAL A 1 116 ? -5.912 -1.696 17.903 1.00 95.06 116 VAL A CA 1
ATOM 902 C C . VAL A 1 116 ? -4.967 -0.505 17.967 1.00 95.06 116 VAL A C 1
ATOM 904 O O . VAL A 1 116 ? -4.569 0.047 16.941 1.00 95.06 116 VAL A O 1
ATOM 907 N N . LEU A 1 117 ? -4.604 -0.104 19.177 1.00 94.75 117 LEU A N 1
ATOM 908 C CA . LEU A 1 117 ? -3.654 0.968 19.445 1.00 94.75 117 LEU A CA 1
ATOM 909 C C . LEU A 1 117 ? -2.255 0.402 19.644 1.00 94.75 117 LEU A C 1
ATOM 911 O O . LEU A 1 117 ? -2.075 -0.784 19.891 1.00 94.75 117 LEU A O 1
ATOM 915 N N . ARG A 1 118 ? -1.247 1.258 19.543 1.00 94.00 118 ARG A N 1
ATOM 916 C CA . ARG A 1 118 ? 0.145 0.907 19.813 1.00 94.00 118 ARG A CA 1
ATOM 917 C C . ARG A 1 118 ? 0.787 2.023 20.614 1.00 94.00 118 ARG A C 1
ATOM 919 O O . ARG A 1 118 ? 0.435 3.185 20.403 1.00 94.00 118 ARG A O 1
ATOM 926 N N . HIS A 1 119 ? 1.736 1.680 21.479 1.00 95.75 119 HIS A N 1
ATOM 927 C CA . HIS A 1 119 ? 2.462 2.646 22.287 1.00 95.75 119 HIS A CA 1
ATOM 928 C C . HIS A 1 119 ? 2.965 3.809 21.407 1.00 95.75 119 HIS A C 1
ATOM 930 O O . HIS A 1 119 ? 3.638 3.553 20.403 1.00 95.75 119 HIS A O 1
ATOM 936 N N . PRO A 1 120 ? 2.676 5.084 21.746 1.00 96.56 120 PRO A N 1
ATOM 937 C CA . PRO A 1 120 ? 2.943 6.231 20.869 1.00 96.56 120 PRO A CA 1
ATOM 938 C C . PRO A 1 120 ? 4.374 6.305 20.319 1.00 96.56 120 PRO A C 1
ATOM 940 O O . PRO A 1 120 ? 4.568 6.543 19.128 1.00 96.56 120 PRO A O 1
ATOM 943 N N . VAL A 1 121 ? 5.375 6.032 21.162 1.00 95.94 121 VAL A N 1
ATOM 944 C CA . VAL A 1 121 ? 6.796 5.955 20.765 1.00 95.94 121 VAL A CA 1
ATOM 945 C C . VAL A 1 121 ? 7.025 4.900 19.671 1.00 95.94 121 VAL A C 1
ATOM 947 O O . VAL A 1 121 ? 7.546 5.218 18.600 1.00 95.94 121 VAL A O 1
ATOM 950 N N . ASP A 1 122 ? 6.583 3.661 19.900 1.00 94.12 122 ASP A N 1
ATOM 951 C CA . ASP A 1 122 ? 6.743 2.554 18.951 1.00 94.12 122 ASP A CA 1
ATOM 952 C C . ASP A 1 122 ? 5.944 2.779 17.660 1.00 94.12 122 ASP A C 1
ATOM 954 O O . ASP A 1 122 ? 6.397 2.438 16.561 1.00 94.12 122 ASP A O 1
ATOM 958 N N . TYR A 1 123 ? 4.757 3.378 17.778 1.00 95.00 123 TYR A N 1
ATOM 959 C CA . TYR A 1 123 ? 3.906 3.737 16.651 1.00 95.00 123 TYR A CA 1
ATOM 960 C C . TYR A 1 123 ? 4.588 4.753 15.726 1.00 95.00 123 TYR A C 1
ATOM 962 O O . TYR A 1 123 ? 4.668 4.503 14.521 1.00 95.00 123 TYR A O 1
ATOM 970 N N . ILE A 1 124 ? 5.129 5.854 16.260 1.00 96.44 124 ILE A N 1
ATOM 971 C CA . ILE A 1 124 ? 5.794 6.895 15.458 1.00 96.44 124 ILE A CA 1
ATOM 972 C C . ILE A 1 124 ? 7.024 6.342 14.738 1.00 96.44 124 ILE A C 1
ATOM 974 O O . ILE A 1 124 ? 7.154 6.521 13.527 1.00 96.44 124 ILE A O 1
ATOM 978 N N . GLU A 1 125 ? 7.879 5.603 15.444 1.00 94.12 125 GLU A N 1
ATOM 979 C CA . GLU A 1 125 ? 9.056 4.928 14.884 1.00 94.12 125 GLU A CA 1
ATOM 980 C C . GLU A 1 125 ? 8.680 3.973 13.738 1.00 94.12 125 GLU A C 1
ATOM 982 O O . GLU A 1 125 ? 9.319 3.949 12.677 1.00 94.12 125 GLU A O 1
ATOM 987 N N . SER A 1 126 ? 7.627 3.174 13.935 1.00 92.31 126 SER A N 1
ATOM 988 C CA . SER A 1 126 ? 7.161 2.208 12.939 1.00 92.31 126 SER A CA 1
ATOM 989 C C . SER A 1 126 ? 6.516 2.891 11.729 1.00 92.31 126 SER A C 1
ATOM 991 O O . SER A 1 126 ? 6.763 2.493 10.584 1.00 92.31 126 SER A O 1
ATOM 993 N N . LYS A 1 127 ? 5.717 3.938 11.962 1.00 93.38 127 LYS A N 1
ATOM 994 C CA . LYS A 1 127 ? 5.029 4.698 10.913 1.00 93.38 127 LYS A CA 1
ATOM 995 C C . LYS A 1 127 ? 6.021 5.507 10.083 1.00 93.38 127 LYS A C 1
ATOM 997 O O . LYS A 1 127 ? 5.943 5.462 8.860 1.00 93.38 127 LYS A O 1
ATOM 1002 N N . TYR A 1 128 ? 6.998 6.154 10.717 1.00 95.50 128 TYR A N 1
ATOM 1003 C CA . TYR A 1 128 ? 8.060 6.902 10.041 1.00 95.50 128 TYR A CA 1
ATOM 1004 C C . TYR A 1 128 ? 8.810 6.032 9.025 1.00 95.50 128 TYR A C 1
ATOM 1006 O O . TYR A 1 128 ? 8.890 6.371 7.842 1.00 95.50 128 TYR A O 1
ATOM 1014 N N . ARG A 1 129 ? 9.281 4.854 9.457 1.00 92.06 129 ARG A N 1
ATOM 1015 C CA . ARG A 1 129 ? 9.977 3.892 8.584 1.00 92.06 129 ARG A CA 1
ATOM 1016 C C . ARG A 1 129 ? 9.126 3.469 7.389 1.00 92.06 129 ARG A C 1
ATOM 1018 O O . ARG A 1 129 ? 9.624 3.343 6.270 1.00 92.06 129 ARG A O 1
ATOM 1025 N N . GLU A 1 130 ? 7.832 3.251 7.606 1.00 89.44 130 GLU A N 1
ATOM 1026 C CA . GLU A 1 130 ? 6.908 2.912 6.528 1.00 89.44 130 GLU A CA 1
ATOM 1027 C C . GLU A 1 130 ? 6.685 4.069 5.551 1.00 89.44 130 GLU A C 1
ATOM 1029 O O . GLU A 1 130 ? 6.699 3.845 4.342 1.00 89.44 130 GLU A O 1
ATOM 1034 N N . TRP A 1 131 ? 6.539 5.295 6.046 1.00 92.50 131 TRP A N 1
ATOM 1035 C CA . TRP A 1 131 ? 6.320 6.490 5.230 1.00 92.50 131 TRP A CA 1
ATOM 1036 C C . TRP A 1 131 ? 7.533 6.827 4.362 1.00 92.50 131 TRP A C 1
ATOM 1038 O O . TRP A 1 131 ? 7.388 7.077 3.163 1.00 92.50 131 TRP A O 1
ATOM 1048 N N . VAL A 1 132 ? 8.740 6.728 4.920 1.00 92.69 132 VAL A N 1
ATOM 1049 C CA . VAL A 1 132 ? 9.986 6.849 4.152 1.00 92.69 132 VAL A CA 1
ATOM 1050 C C . VAL A 1 132 ? 10.050 5.778 3.056 1.00 92.69 132 VAL A C 1
ATOM 1052 O O . VAL A 1 132 ? 10.385 6.073 1.905 1.00 92.69 132 VAL A O 1
ATOM 1055 N N . ARG A 1 133 ? 9.679 4.533 3.378 1.00 87.19 133 ARG A N 1
ATOM 1056 C CA . ARG A 1 133 ? 9.760 3.393 2.455 1.00 87.19 133 ARG A CA 1
ATOM 1057 C C . ARG A 1 133 ? 8.719 3.421 1.336 1.00 87.19 133 ARG A C 1
ATOM 1059 O O . ARG A 1 133 ? 9.090 3.225 0.182 1.00 87.19 133 ARG A O 1
ATOM 1066 N N . LEU A 1 134 ? 7.444 3.612 1.671 1.00 84.88 134 LEU A N 1
ATOM 1067 C CA . LEU A 1 134 ? 6.309 3.442 0.757 1.00 84.88 134 LEU A CA 1
ATOM 1068 C C . LEU A 1 134 ? 5.784 4.761 0.189 1.00 84.88 134 LEU A C 1
ATOM 1070 O O . LEU A 1 134 ? 5.370 4.799 -0.967 1.00 84.88 134 LEU A O 1
ATOM 1074 N N . LEU A 1 135 ? 5.805 5.836 0.979 1.00 88.19 135 LEU A N 1
ATOM 1075 C CA . LEU A 1 135 ? 5.201 7.123 0.609 1.00 88.19 135 LEU A CA 1
ATOM 1076 C C . LEU A 1 135 ? 6.230 8.162 0.151 1.00 88.19 135 LEU A C 1
ATOM 1078 O O . LEU A 1 135 ? 5.871 9.282 -0.196 1.00 88.19 135 LEU A O 1
ATOM 1082 N N . ASN A 1 136 ? 7.501 7.764 0.068 1.00 90.50 136 ASN A N 1
ATOM 1083 C CA . ASN A 1 136 ? 8.628 8.607 -0.321 1.00 90.50 136 ASN A CA 1
ATOM 1084 C C . ASN A 1 136 ? 8.792 9.857 0.560 1.00 90.50 136 ASN A C 1
ATOM 1086 O O . ASN A 1 136 ? 9.180 10.912 0.058 1.00 90.50 136 ASN A O 1
ATOM 1090 N N . ASP A 1 137 ? 8.509 9.743 1.861 1.00 94.00 137 ASP A N 1
ATOM 1091 C CA . ASP A 1 137 ? 8.696 10.858 2.789 1.00 94.00 137 ASP A CA 1
ATOM 1092 C C . ASP A 1 137 ? 10.166 11.315 2.828 1.00 94.00 137 ASP A C 1
ATOM 1094 O O . ASP A 1 137 ? 11.097 10.512 2.686 1.00 94.00 137 ASP A O 1
ATOM 1098 N N . THR A 1 138 ? 10.367 12.621 2.986 1.00 95.06 138 THR A N 1
ATOM 1099 C CA . THR A 1 138 ? 11.674 13.291 2.971 1.00 95.06 138 THR A CA 1
ATOM 1100 C C . THR A 1 138 ? 12.016 13.977 4.290 1.00 95.06 138 THR A C 1
ATOM 1102 O O . THR A 1 138 ? 13.103 14.552 4.409 1.00 95.06 138 THR A O 1
ATOM 1105 N N . ARG A 1 139 ? 11.103 13.986 5.262 1.00 96.62 139 ARG A N 1
ATOM 1106 C CA . ARG A 1 139 ? 11.291 14.617 6.572 1.00 96.62 139 ARG A CA 1
ATOM 1107 C C . ARG A 1 139 ? 12.188 13.748 7.447 1.00 96.62 139 ARG A C 1
ATOM 1109 O O . ARG A 1 139 ? 12.160 12.531 7.324 1.00 96.62 139 ARG A O 1
ATOM 1116 N N . ASP A 1 140 ? 12.999 14.374 8.295 1.00 96.56 140 ASP A N 1
ATOM 1117 C CA . ASP A 1 140 ? 13.602 13.661 9.427 1.00 96.56 140 ASP A CA 1
ATOM 1118 C C . ASP A 1 140 ? 12.510 13.347 10.473 1.00 96.56 140 ASP A C 1
ATOM 1120 O O . ASP A 1 140 ? 11.404 13.897 10.407 1.00 96.56 140 ASP A O 1
ATOM 1124 N N . ILE A 1 141 ? 12.784 12.417 11.395 1.00 97.12 141 ILE A N 1
ATOM 1125 C CA . ILE A 1 141 ? 11.756 11.867 12.296 1.00 97.12 141 ILE A CA 1
ATOM 1126 C C . ILE A 1 141 ? 11.141 12.913 13.241 1.00 97.12 141 ILE A C 1
ATOM 1128 O O . ILE A 1 141 ? 9.954 12.824 13.537 1.00 97.12 141 ILE A O 1
ATOM 1132 N N . ASP A 1 142 ? 11.897 13.933 13.644 1.00 96.62 142 ASP A N 1
ATOM 1133 C CA . ASP A 1 142 ? 11.430 15.075 14.443 1.00 96.62 142 ASP A CA 1
ATOM 1134 C C . ASP A 1 142 ? 10.345 15.868 13.692 1.00 96.62 142 ASP A C 1
ATOM 1136 O O . ASP A 1 142 ? 9.235 16.076 14.178 1.00 96.62 142 ASP A O 1
ATOM 1140 N N . ARG A 1 143 ? 10.612 16.210 12.427 1.00 97.31 143 ARG A N 1
ATOM 1141 C CA . ARG A 1 143 ? 9.654 16.908 11.553 1.00 97.31 143 ARG A CA 1
ATOM 1142 C C . ARG A 1 143 ? 8.490 16.033 11.133 1.00 97.31 143 ARG A C 1
ATOM 1144 O O . ARG A 1 143 ? 7.416 16.536 10.803 1.00 97.31 143 ARG A O 1
ATOM 1151 N N . PHE A 1 144 ? 8.704 14.725 11.091 1.00 97.25 144 PHE A N 1
ATOM 1152 C CA . PHE A 1 144 ? 7.623 13.778 10.908 1.00 97.25 144 PHE A CA 1
ATOM 1153 C C . PHE A 1 144 ? 6.701 13.770 12.132 1.00 97.25 144 PHE A C 1
ATOM 1155 O O . PHE A 1 144 ? 5.490 13.876 11.948 1.00 97.25 144 PHE A O 1
ATOM 1162 N N . LEU A 1 145 ? 7.254 13.712 13.349 1.00 97.38 145 LEU A N 1
ATOM 1163 C CA . LEU A 1 145 ? 6.505 13.757 14.605 1.00 97.38 145 LEU A CA 1
ATOM 1164 C C . LEU A 1 145 ? 5.669 15.038 14.729 1.00 97.38 145 LEU A C 1
ATOM 1166 O O . LEU A 1 145 ? 4.480 14.934 15.024 1.00 97.38 145 LEU A O 1
ATOM 1170 N N . ASP A 1 146 ? 6.233 16.206 14.398 1.00 95.94 146 ASP A N 1
ATOM 1171 C CA . ASP A 1 146 ? 5.505 17.489 14.358 1.00 95.94 146 ASP A CA 1
ATOM 1172 C C . ASP A 1 146 ? 4.187 17.390 13.562 1.00 95.94 146 ASP A C 1
ATOM 1174 O O . ASP A 1 146 ? 3.173 17.985 13.923 1.00 95.94 146 ASP A O 1
ATOM 1178 N N . TRP A 1 147 ? 4.185 16.610 12.477 1.00 94.75 147 TRP A N 1
ATOM 1179 C CA . TRP A 1 147 ? 3.018 16.409 11.618 1.00 94.75 147 TRP A CA 1
ATOM 1180 C C . TRP A 1 147 ? 2.090 15.273 12.089 1.00 94.75 147 TRP A C 1
ATOM 1182 O O . TRP A 1 147 ? 0.946 15.191 11.644 1.00 94.75 147 TRP A O 1
ATOM 1192 N N . GLN A 1 148 ? 2.556 14.387 12.974 1.00 94.56 148 GLN A N 1
ATOM 1193 C CA . GLN A 1 148 ? 1.776 13.252 13.474 1.00 94.56 148 GLN A CA 1
ATOM 1194 C C . GLN A 1 148 ? 0.921 13.563 14.701 1.00 94.56 148 GLN A C 1
ATOM 1196 O O . GLN A 1 148 ? 0.069 12.737 15.016 1.00 94.56 148 GLN A O 1
ATOM 1201 N N . TRP A 1 149 ? 1.102 14.703 15.373 1.00 94.19 149 TRP A N 1
ATOM 1202 C CA . TRP A 1 149 ? 0.360 15.022 16.600 1.00 94.19 149 TRP A CA 1
ATOM 1203 C C . TRP A 1 149 ? -1.160 14.799 16.511 1.00 94.19 149 TRP A C 1
ATOM 1205 O O . TRP A 1 149 ? -1.670 14.106 17.386 1.00 94.19 149 TRP A O 1
ATOM 1215 N N . PRO A 1 150 ? -1.870 15.209 15.438 1.00 92.31 150 PRO A N 1
ATOM 1216 C CA . PRO A 1 150 ? -3.311 14.956 15.327 1.00 92.31 150 PRO A CA 1
ATOM 1217 C C . PRO A 1 150 ? -3.705 13.470 15.309 1.00 92.31 150 PRO A C 1
ATOM 1219 O O . PRO A 1 150 ? -4.848 13.129 15.574 1.00 92.31 150 PRO A O 1
ATOM 1222 N N . PHE A 1 151 ? -2.780 12.566 14.968 1.00 91.44 151 PHE A N 1
ATOM 1223 C CA . PHE A 1 151 ? -3.010 11.117 14.996 1.00 91.44 151 PHE A CA 1
ATOM 1224 C C . PHE A 1 151 ? -2.724 10.498 16.372 1.00 91.44 151 PHE A C 1
ATOM 1226 O O . PHE A 1 151 ? -2.964 9.306 16.545 1.00 91.44 151 PHE A O 1
ATOM 1233 N N . LEU A 1 152 ? -2.141 11.254 17.305 1.00 93.75 152 LEU A N 1
ATOM 1234 C CA . LEU A 1 152 ? -1.798 10.799 18.654 1.00 93.75 152 LEU A CA 1
ATOM 1235 C C . LEU A 1 152 ? -2.841 11.211 19.699 1.00 93.75 152 LEU A C 1
ATOM 1237 O O . LEU A 1 152 ? -2.811 10.680 20.809 1.00 93.75 152 LEU A O 1
ATOM 1241 N N . ASP A 1 153 ? -3.767 12.101 19.337 1.00 90.69 153 ASP A N 1
ATOM 1242 C CA . ASP A 1 153 ? -4.885 12.535 20.178 1.00 90.69 153 ASP A CA 1
ATOM 1243 C C . ASP A 1 153 ? -6.016 11.487 20.169 1.00 90.69 153 ASP A C 1
ATOM 1245 O O . ASP A 1 153 ? -7.116 11.683 19.650 1.00 90.69 153 ASP A O 1
ATOM 1249 N N . VAL A 1 154 ? -5.695 10.295 20.680 1.00 93.69 154 VAL A N 1
ATOM 1250 C CA . VAL A 1 154 ? -6.543 9.098 20.565 1.00 93.69 154 VAL A CA 1
ATOM 1251 C C . VAL A 1 154 ? -7.779 9.134 21.460 1.00 93.69 154 VAL A C 1
ATOM 1253 O O . VAL A 1 154 ? -8.751 8.458 21.139 1.00 93.69 154 VAL A O 1
ATOM 1256 N N . VAL A 1 155 ? -7.760 9.889 22.565 1.00 95.56 155 VAL A N 1
ATOM 1257 C CA . VAL A 1 155 ? -8.907 9.975 23.488 1.00 95.56 155 VAL A CA 1
ATOM 1258 C C . VAL A 1 155 ? -10.039 10.767 22.853 1.00 95.56 155 VAL A C 1
ATOM 1260 O O . VAL A 1 155 ? -11.134 10.229 22.735 1.00 95.56 155 VAL A O 1
ATOM 1263 N N . ASP A 1 156 ? -9.758 11.979 22.370 1.00 93.56 156 ASP A N 1
ATOM 1264 C CA . ASP A 1 156 ? -10.762 12.828 21.717 1.00 93.56 156 ASP A CA 1
ATOM 1265 C C . ASP A 1 156 ? -11.374 12.102 20.515 1.00 93.56 156 ASP A C 1
ATOM 1267 O O . ASP A 1 156 ? -12.592 12.035 20.360 1.00 93.56 156 ASP A O 1
ATOM 1271 N N . ARG A 1 157 ? -10.525 11.445 19.715 1.00 94.12 157 ARG A N 1
ATOM 1272 C CA . ARG A 1 157 ? -10.983 10.632 18.592 1.00 94.12 157 ARG A CA 1
ATOM 1273 C C . ARG A 1 157 ? -11.820 9.432 19.046 1.00 94.12 157 ARG A C 1
ATOM 1275 O O . ARG A 1 157 ? -12.828 9.134 18.423 1.00 94.12 157 ARG A O 1
ATOM 1282 N N . ALA A 1 158 ? -11.451 8.726 20.111 1.00 95.81 158 ALA A N 1
ATOM 1283 C CA . ALA A 1 158 ? -12.276 7.628 20.616 1.00 95.81 158 ALA A CA 1
ATOM 1284 C C . ALA A 1 158 ? -13.625 8.121 21.167 1.00 95.81 158 ALA A C 1
ATOM 1286 O O . ALA A 1 158 ? -14.624 7.426 21.000 1.00 95.81 158 ALA A O 1
ATOM 1287 N N . ASP A 1 159 ? -13.667 9.309 21.771 1.00 96.06 159 ASP A N 1
ATOM 1288 C CA . ASP A 1 159 ? -14.889 9.927 22.290 1.00 96.06 159 ASP A CA 1
ATOM 1289 C C . ASP A 1 159 ? -15.846 10.340 21.161 1.00 96.06 159 ASP A C 1
ATOM 1291 O O . ASP A 1 159 ? -17.042 10.066 21.255 1.00 96.06 159 ASP A O 1
ATOM 1295 N N . GLU A 1 160 ? -15.329 10.897 20.059 1.00 95.44 160 GLU A N 1
ATOM 1296 C CA . GLU A 1 160 ? -16.103 11.158 18.831 1.00 95.44 160 GLU A CA 1
ATOM 1297 C C . GLU A 1 160 ? -16.775 9.875 18.317 1.00 95.44 160 GLU A C 1
ATOM 1299 O O . GLU A 1 160 ? -17.975 9.836 18.051 1.00 95.44 160 GLU A O 1
ATOM 1304 N N . TRP A 1 161 ? -16.014 8.785 18.230 1.00 96.25 161 TRP A N 1
ATOM 1305 C CA . TRP A 1 161 ? -16.532 7.504 17.753 1.00 96.25 161 TRP A CA 1
ATOM 1306 C C . TRP A 1 161 ? -17.499 6.851 18.747 1.00 96.25 161 TRP A C 1
ATOM 1308 O O . TRP A 1 161 ? -18.493 6.253 18.335 1.00 96.25 161 TRP A O 1
ATOM 1318 N N . ALA A 1 162 ? -17.253 6.985 20.051 1.00 97.06 162 ALA A N 1
ATOM 1319 C CA . ALA A 1 162 ? -18.160 6.511 21.090 1.00 97.06 162 ALA A CA 1
ATOM 1320 C C . ALA A 1 162 ? -19.493 7.274 21.082 1.00 97.06 162 ALA A C 1
ATOM 1322 O O . ALA A 1 162 ? -20.525 6.670 21.367 1.00 97.06 162 ALA A O 1
ATOM 1323 N N . ALA A 1 163 ? -19.496 8.564 20.736 1.00 97.44 163 ALA A N 1
ATOM 1324 C CA . ALA A 1 163 ? -20.719 9.353 20.604 1.00 97.44 163 ALA A CA 1
ATOM 1325 C C . ALA A 1 163 ? -21.607 8.864 19.444 1.00 97.44 163 ALA A C 1
ATOM 1327 O O . ALA A 1 163 ? -22.825 8.794 19.599 1.00 97.44 163 ALA A O 1
ATOM 1328 N N . GLU A 1 164 ? -21.003 8.469 18.319 1.00 97.06 164 GLU A N 1
ATOM 1329 C CA . GLU A 1 164 ? -21.727 8.003 17.126 1.00 97.06 164 GLU A CA 1
ATOM 1330 C C . GLU A 1 164 ? -22.149 6.527 17.202 1.00 97.06 164 GLU A C 1
ATOM 1332 O O . GLU A 1 164 ? -23.230 6.147 16.743 1.00 97.06 164 GLU A O 1
ATOM 1337 N N . PHE A 1 165 ? -21.311 5.657 17.773 1.00 96.81 165 PHE A N 1
ATOM 1338 C CA . PHE A 1 165 ? -21.558 4.209 17.803 1.00 96.81 165 PHE A CA 1
ATOM 1339 C C . PHE A 1 165 ? -22.066 3.694 19.153 1.00 96.81 165 PHE A C 1
ATOM 1341 O O . PHE A 1 165 ? -22.771 2.688 19.171 1.00 96.81 165 PHE A O 1
ATOM 1348 N N . GLY A 1 166 ? -21.774 4.384 20.254 1.00 96.62 166 GLY A N 1
ATOM 1349 C CA . GLY A 1 166 ? -21.941 3.880 21.618 1.00 96.62 166 GLY A CA 1
ATOM 1350 C C . GLY A 1 166 ? -20.647 3.249 22.132 1.00 96.62 166 GLY A C 1
ATOM 1351 O O . GLY A 1 166 ? -20.027 2.433 21.449 1.00 96.62 166 GLY A O 1
ATOM 1352 N N . ALA A 1 167 ? -20.220 3.623 23.341 1.00 96.12 167 ALA A N 1
ATOM 1353 C CA . ALA A 1 167 ? -18.960 3.161 23.931 1.00 96.12 167 ALA A CA 1
ATOM 1354 C C . ALA A 1 167 ? -18.892 1.630 24.084 1.00 96.12 167 ALA A C 1
ATOM 1356 O O . ALA A 1 167 ? -17.826 1.040 23.956 1.00 96.12 167 ALA A O 1
ATOM 1357 N N . GLU A 1 168 ? -20.029 0.968 24.297 1.00 95.50 168 GLU A N 1
ATOM 1358 C CA . GLU A 1 168 ? -20.139 -0.490 24.388 1.00 95.50 168 GLU A CA 1
ATOM 1359 C C . GLU A 1 168 ? -19.845 -1.215 23.068 1.00 95.50 168 GLU A C 1
ATOM 1361 O O . GLU A 1 168 ? -19.611 -2.422 23.065 1.00 95.50 168 GLU A O 1
ATOM 1366 N N . ARG A 1 169 ? -19.867 -0.486 21.947 1.00 96.12 169 ARG A N 1
ATOM 1367 C CA . ARG A 1 169 ? -19.569 -1.011 20.612 1.00 96.12 169 ARG A CA 1
ATOM 1368 C C . ARG A 1 169 ? -18.123 -0.792 20.192 1.00 96.12 169 ARG A C 1
ATOM 1370 O O . ARG A 1 169 ? -17.741 -1.235 19.109 1.00 96.12 169 ARG A O 1
ATOM 1377 N N . LEU A 1 170 ? -17.332 -0.096 21.006 1.00 97.06 170 LEU A N 1
ATOM 1378 C CA . LEU A 1 170 ? -15.915 0.130 20.765 1.00 97.06 170 LEU A CA 1
ATOM 1379 C C . LEU A 1 170 ? -15.103 -0.905 21.543 1.00 97.06 170 LEU A C 1
ATOM 1381 O O . LEU A 1 170 ? -15.119 -0.952 22.768 1.00 97.06 170 LEU A O 1
ATOM 1385 N N . TYR A 1 171 ? -14.344 -1.712 20.813 1.00 96.56 171 TYR A N 1
ATOM 1386 C CA . TYR A 1 171 ? -13.427 -2.699 21.361 1.00 96.56 171 TYR A CA 1
ATOM 1387 C C . TYR A 1 171 ? -12.005 -2.236 21.092 1.00 96.56 171 TYR A C 1
ATOM 1389 O O . TYR A 1 171 ? -11.491 -2.352 19.976 1.00 96.56 171 TYR A O 1
ATOM 1397 N N . ILE A 1 172 ? -11.383 -1.673 22.125 1.00 96.06 172 ILE A N 1
ATOM 1398 C CA . ILE A 1 172 ? -10.024 -1.147 22.053 1.00 96.06 172 ILE A CA 1
ATOM 1399 C C . ILE A 1 172 ? -9.051 -2.194 22.592 1.00 96.06 172 ILE A C 1
ATOM 1401 O O . ILE A 1 172 ? -9.252 -2.741 23.672 1.00 96.06 172 ILE A O 1
ATOM 1405 N N . ARG A 1 173 ? -7.999 -2.478 21.822 1.00 95.12 173 ARG A N 1
ATOM 1406 C CA . ARG A 1 173 ? -6.920 -3.413 22.162 1.00 95.12 173 ARG A CA 1
ATOM 1407 C C . ARG A 1 173 ? -5.571 -2.724 22.078 1.00 95.12 173 ARG A C 1
ATOM 1409 O O . ARG A 1 173 ? -5.383 -1.828 21.254 1.00 95.12 173 ARG A O 1
ATOM 1416 N N . SER A 1 174 ? -4.606 -3.190 22.861 1.00 93.62 174 SER A N 1
ATOM 1417 C CA . SER A 1 174 ? -3.208 -2.792 22.690 1.00 93.62 174 SER A CA 1
ATOM 1418 C C . SER A 1 174 ? -2.436 -3.811 21.859 1.00 93.62 174 SER A C 1
ATOM 1420 O O . SER A 1 174 ? -2.298 -4.962 22.258 1.00 93.62 174 SER A O 1
ATOM 1422 N N . TYR A 1 175 ? -1.848 -3.379 20.746 1.00 92.81 175 TYR A N 1
ATOM 1423 C CA . TYR A 1 175 ? -0.928 -4.181 19.941 1.00 92.81 175 TYR A CA 1
ATOM 1424 C C . TYR A 1 175 ? 0.212 -4.764 20.783 1.00 92.81 175 TYR A C 1
ATOM 1426 O O . TYR A 1 175 ? 0.590 -5.917 20.591 1.00 92.81 175 TYR A O 1
ATOM 1434 N N . ASP A 1 176 ? 0.725 -3.979 21.732 1.00 90.06 176 ASP A N 1
ATOM 1435 C CA . ASP A 1 176 ? 1.857 -4.357 22.581 1.00 90.06 176 ASP A CA 1
ATOM 1436 C C . ASP A 1 176 ? 1.459 -5.379 23.663 1.00 90.06 176 ASP A C 1
ATOM 1438 O O . ASP A 1 176 ? 2.318 -6.066 24.211 1.00 90.06 176 ASP A O 1
ATOM 1442 N N . GLY A 1 177 ? 0.158 -5.501 23.957 1.00 88.38 177 GLY A N 1
ATOM 1443 C CA . GLY A 1 177 ? -0.397 -6.512 24.862 1.00 88.38 177 GLY A CA 1
ATOM 1444 C C . GLY A 1 177 ? -0.843 -7.802 24.164 1.00 88.38 177 GLY A C 1
ATOM 1445 O O . GLY A 1 177 ? -1.013 -8.824 24.827 1.00 88.38 177 GLY A O 1
ATOM 1446 N N . LEU A 1 178 ? -1.023 -7.781 22.839 1.00 89.94 178 LEU A N 1
ATOM 1447 C CA . LEU A 1 178 ? -1.456 -8.947 22.069 1.00 89.94 178 LEU A CA 1
ATOM 1448 C C . LEU A 1 178 ? -0.297 -9.918 21.819 1.00 89.94 178 LEU A C 1
ATOM 1450 O O . LEU A 1 178 ? 0.804 -9.514 21.436 1.00 89.94 178 LEU A O 1
ATOM 1454 N N . ALA A 1 179 ? -0.574 -11.219 21.940 1.00 84.50 179 ALA A N 1
ATOM 1455 C CA . ALA A 1 179 ? 0.354 -12.264 21.520 1.00 84.50 179 ALA A CA 1
ATOM 1456 C C . ALA A 1 179 ? 0.659 -12.123 20.020 1.00 84.50 179 ALA A C 1
ATOM 1458 O O . ALA A 1 179 ? -0.246 -11.981 19.204 1.00 84.50 179 ALA A O 1
ATOM 1459 N N . GLN A 1 180 ? 1.929 -12.157 19.623 1.00 80.94 180 GLN A N 1
ATOM 1460 C CA . GLN A 1 180 ? 2.311 -11.979 18.219 1.00 80.94 180 GLN A CA 1
ATOM 1461 C C . GLN A 1 180 ? 2.718 -13.318 17.584 1.00 80.94 180 GLN A C 1
ATOM 1463 O O . GLN A 1 180 ? 3.439 -14.086 18.223 1.00 80.94 180 GLN A O 1
ATOM 1468 N N . PRO A 1 181 ? 2.327 -13.600 16.322 1.00 73.75 181 PRO A N 1
ATOM 1469 C CA . PRO A 1 181 ? 1.529 -12.752 15.424 1.00 73.75 181 PRO A CA 1
ATOM 1470 C C . PRO A 1 181 ? 0.002 -12.972 15.515 1.00 73.75 181 PRO A C 1
ATOM 1472 O O . PRO A 1 181 ? -0.749 -12.212 14.909 1.00 73.75 181 PRO A O 1
ATOM 1475 N N . SER A 1 182 ? -0.480 -14.010 16.212 1.00 82.50 182 SER A N 1
ATOM 1476 C CA . SER A 1 182 ? -1.880 -14.470 16.126 1.00 82.50 182 SER A CA 1
ATOM 1477 C C . SER A 1 182 ? -2.892 -13.668 16.945 1.00 82.50 182 SER A C 1
ATOM 1479 O O . SER A 1 182 ? -4.072 -13.683 16.611 1.00 82.50 182 SER A O 1
ATOM 1481 N N . GLY A 1 183 ? -2.467 -12.923 17.962 1.00 88.94 183 GLY A N 1
ATOM 1482 C CA . GLY A 1 183 ? -3.356 -12.289 18.938 1.00 88.94 183 GLY A CA 1
ATOM 1483 C C . GLY A 1 183 ? -4.325 -11.269 18.341 1.00 88.94 183 GLY A C 1
ATOM 1484 O O . GLY A 1 183 ? -5.423 -11.105 18.855 1.00 88.94 183 GLY A O 1
ATOM 1485 N N . ILE A 1 184 ? -3.985 -10.622 17.217 1.00 91.81 184 ILE A N 1
ATOM 1486 C CA . ILE A 1 184 ? -4.940 -9.747 16.513 1.00 91.81 184 ILE A CA 1
ATOM 1487 C C . ILE A 1 184 ? -6.083 -10.529 15.850 1.00 91.81 184 ILE A C 1
ATOM 1489 O O . ILE A 1 184 ? -7.194 -10.015 15.751 1.00 91.81 184 ILE A O 1
ATOM 1493 N N . ILE A 1 185 ? -5.824 -11.761 15.402 1.00 93.12 185 ILE A N 1
ATOM 1494 C CA . ILE A 1 185 ? -6.865 -12.656 14.885 1.00 93.12 185 ILE A CA 1
ATOM 1495 C C . ILE A 1 185 ? -7.777 -13.048 16.042 1.00 93.12 185 ILE A C 1
ATOM 1497 O O . ILE A 1 185 ? -8.983 -12.859 15.953 1.00 93.12 185 ILE A O 1
ATOM 1501 N N . GLU A 1 186 ? -7.196 -13.528 17.142 1.00 92.06 186 GLU A N 1
ATOM 1502 C CA . GLU A 1 186 ? -7.933 -13.943 18.342 1.00 92.06 186 GLU A CA 1
ATOM 1503 C C . GLU A 1 186 ? -8.835 -12.810 18.855 1.00 92.06 186 GLU A C 1
ATOM 1505 O O . GLU A 1 186 ? -10.044 -12.993 18.971 1.00 92.06 186 GLU A O 1
ATOM 1510 N N . ALA A 1 187 ? -8.287 -11.600 19.001 1.00 93.56 187 ALA A N 1
ATOM 1511 C CA . ALA A 1 187 ? -9.043 -10.429 19.437 1.00 93.56 187 ALA A CA 1
ATOM 1512 C C . ALA A 1 187 ? -10.180 -10.020 18.481 1.00 93.56 187 ALA A C 1
ATOM 1514 O O . ALA A 1 187 ? -11.172 -9.450 18.932 1.00 93.56 187 ALA A O 1
ATOM 1515 N N . LEU A 1 188 ? -10.052 -10.278 17.172 1.00 95.75 188 LEU A N 1
ATOM 1516 C CA . LEU A 1 188 ? -11.149 -10.070 16.223 1.00 95.75 188 LEU A CA 1
ATOM 1517 C C . LEU A 1 188 ? -12.241 -11.129 16.417 1.00 95.75 188 LEU A C 1
ATOM 1519 O O . LEU A 1 188 ? -13.426 -10.797 16.414 1.00 95.75 188 LEU A O 1
ATOM 1523 N N . PHE A 1 189 ? -11.856 -12.399 16.558 1.00 95.25 189 PHE A N 1
ATOM 1524 C CA . PHE A 1 189 ? -12.806 -13.504 16.676 1.00 95.25 189 PHE A CA 1
ATOM 1525 C C . PHE A 1 189 ? -13.542 -13.534 18.017 1.00 95.25 189 PHE A C 1
ATOM 1527 O O . PHE A 1 189 ? -14.660 -14.034 18.049 1.00 95.25 189 PHE A O 1
ATOM 1534 N N . ASP A 1 190 ? -13.022 -12.888 19.064 1.00 94.12 190 ASP A N 1
ATOM 1535 C CA . ASP A 1 190 ? -13.783 -12.600 20.291 1.00 94.12 190 ASP A CA 1
ATOM 1536 C C . ASP A 1 190 ? -15.082 -11.805 20.023 1.00 94.12 190 ASP A C 1
ATOM 1538 O O . ASP A 1 190 ? -16.017 -11.838 20.825 1.00 94.12 190 ASP A O 1
ATOM 1542 N N . LEU A 1 191 ? -15.157 -11.080 18.898 1.00 95.19 191 LEU A N 1
ATOM 1543 C CA . LEU A 1 191 ? -16.325 -10.289 18.482 1.00 95.19 191 LEU A CA 1
ATOM 1544 C C . LEU A 1 191 ? -17.275 -11.065 17.555 1.00 95.19 191 LEU A C 1
ATOM 1546 O O . LEU A 1 191 ? -18.411 -10.638 17.306 1.00 95.19 191 LEU A O 1
ATOM 1550 N N . VAL A 1 192 ? -16.814 -12.195 17.020 1.00 95.31 192 VAL A N 1
ATOM 1551 C CA . VAL A 1 192 ? -17.571 -13.042 16.101 1.00 95.31 192 VAL A CA 1
ATOM 1552 C C . VAL A 1 192 ? -18.375 -14.058 16.918 1.00 95.31 192 VAL A C 1
ATOM 1554 O O . VAL A 1 192 ? -17.817 -14.750 17.765 1.00 95.31 192 VAL A O 1
ATOM 1557 N N . PRO A 1 193 ? -19.693 -14.192 16.696 1.00 89.81 193 PRO A N 1
ATOM 1558 C CA . PRO A 1 193 ? -20.466 -15.226 17.366 1.00 89.81 193 PRO A CA 1
ATOM 1559 C C . PRO A 1 193 ? -20.131 -16.611 16.795 1.00 89.81 193 PRO A C 1
ATOM 1561 O O . PRO A 1 193 ? -20.064 -16.786 15.581 1.00 89.81 193 PRO A O 1
ATOM 1564 N N . GLY A 1 194 ? -20.015 -17.611 17.670 1.00 86.88 194 GLY A N 1
ATOM 1565 C CA . GLY A 1 194 ? -19.797 -19.005 17.275 1.00 86.88 194 GLY A CA 1
ATOM 1566 C C . GLY A 1 194 ? -18.333 -19.450 17.365 1.00 86.88 194 GLY A C 1
ATOM 1567 O O . GLY A 1 194 ? -17.514 -18.768 17.979 1.00 86.88 194 GLY A O 1
ATOM 1568 N N . PRO A 1 195 ? -18.006 -20.643 16.842 1.00 82.75 195 PRO A N 1
ATOM 1569 C CA . PRO A 1 195 ? -16.651 -21.171 16.894 1.00 82.75 195 PRO A CA 1
ATOM 1570 C C . PRO A 1 195 ? -15.730 -20.447 15.907 1.00 82.75 195 PRO A C 1
ATOM 1572 O O . PRO A 1 195 ? -16.084 -20.240 14.747 1.00 82.75 195 PRO A O 1
ATOM 1575 N N . THR A 1 196 ? -14.513 -20.137 16.349 1.00 86.56 196 THR A N 1
ATOM 1576 C CA . THR A 1 196 ? -13.452 -19.627 15.476 1.00 86.56 196 THR A CA 1
ATOM 1577 C C . THR A 1 196 ? -13.049 -20.703 14.460 1.00 86.56 196 THR A C 1
ATOM 1579 O O . THR A 1 196 ? -12.638 -21.791 14.877 1.00 86.56 196 THR A O 1
ATOM 1582 N N . PRO A 1 197 ? -13.148 -20.444 13.144 1.00 89.25 197 PRO A N 1
ATOM 1583 C CA . PRO A 1 197 ? -12.685 -21.382 12.130 1.00 89.25 197 PRO A CA 1
ATOM 1584 C C . PRO A 1 197 ? -11.159 -21.515 12.160 1.00 89.25 197 PRO A C 1
ATOM 1586 O O . PRO A 1 197 ? -10.436 -20.588 12.527 1.00 89.25 197 PRO A O 1
ATOM 1589 N N . GLU A 1 198 ? -10.652 -22.667 11.726 1.00 90.00 198 GLU A N 1
ATOM 1590 C CA . GLU A 1 198 ? -9.215 -22.880 11.568 1.00 90.00 198 GLU A CA 1
ATOM 1591 C C . GLU A 1 198 ? -8.707 -22.132 10.323 1.00 90.00 198 GLU A C 1
ATOM 1593 O O . GLU A 1 198 ? -9.035 -22.475 9.180 1.00 90.00 198 GLU A O 1
ATOM 1598 N N . LEU A 1 199 ? -7.919 -21.079 10.543 1.00 91.38 199 LEU A N 1
ATOM 1599 C CA . LEU A 1 199 ? -7.382 -20.225 9.484 1.00 91.38 199 LEU A CA 1
ATOM 1600 C C . LEU A 1 199 ? -5.934 -20.586 9.166 1.00 91.38 199 LEU A C 1
ATOM 1602 O O . LEU A 1 199 ? -5.128 -20.757 10.076 1.00 91.38 199 LEU A O 1
ATOM 1606 N N . GLU A 1 200 ? -5.581 -20.600 7.881 1.00 90.81 200 GLU A N 1
ATOM 1607 C CA . GLU A 1 200 ? -4.183 -20.644 7.448 1.00 90.81 200 GLU A CA 1
ATOM 1608 C C . GLU A 1 200 ? -3.533 -19.268 7.671 1.00 90.81 200 GLU A C 1
ATOM 1610 O O . GLU A 1 200 ? -3.936 -18.296 7.014 1.00 90.81 200 GLU A O 1
ATOM 1615 N N . PRO A 1 201 ? -2.532 -19.142 8.561 1.00 84.94 201 PRO A N 1
ATOM 1616 C CA . PRO A 1 201 ? -1.860 -17.875 8.812 1.00 84.94 201 PRO A CA 1
ATOM 1617 C C . PRO A 1 201 ? -1.163 -17.359 7.557 1.00 84.94 201 PRO A C 1
ATOM 1619 O O . PRO A 1 201 ? -0.466 -18.102 6.860 1.00 84.94 201 PRO A O 1
ATOM 1622 N N . SER A 1 202 ? -1.273 -16.059 7.283 1.00 81.75 202 SER A N 1
ATOM 1623 C CA . SER A 1 202 ? -0.490 -15.484 6.190 1.00 81.75 202 SER A CA 1
ATOM 1624 C C . SER A 1 202 ? 1.014 -15.558 6.506 1.00 81.75 202 SER A C 1
ATOM 1626 O O . SER A 1 202 ? 1.466 -15.136 7.568 1.00 81.75 202 SER A O 1
ATOM 1628 N N . ALA A 1 203 ? 1.819 -16.049 5.559 1.00 68.62 203 ALA A N 1
ATOM 1629 C CA . ALA A 1 203 ? 3.275 -16.171 5.715 1.00 68.62 203 ALA A CA 1
ATOM 1630 C C . ALA A 1 203 ? 4.023 -14.818 5.703 1.00 68.62 203 ALA A C 1
ATOM 1632 O O . ALA A 1 203 ? 5.253 -14.779 5.776 1.00 68.62 203 ALA A O 1
ATOM 1633 N N . GLN A 1 204 ? 3.309 -13.693 5.567 1.00 62.19 204 GLN A N 1
ATOM 1634 C CA . GLN A 1 204 ? 3.918 -12.368 5.501 1.00 62.19 204 GLN A CA 1
ATOM 1635 C C . GLN A 1 204 ? 4.362 -11.893 6.888 1.00 62.19 204 GLN A C 1
ATOM 1637 O O . GLN A 1 204 ? 3.667 -11.139 7.562 1.00 62.19 204 GLN A O 1
ATOM 1642 N N . SER A 1 205 ? 5.583 -12.268 7.263 1.00 51.78 205 SER A N 1
ATOM 1643 C CA . SER A 1 205 ? 6.376 -11.533 8.245 1.00 51.78 205 SER A CA 1
ATOM 1644 C C . SER A 1 205 ? 7.294 -10.573 7.492 1.00 51.78 205 SER A C 1
ATOM 1646 O O . SER A 1 205 ? 8.266 -10.990 6.867 1.00 51.78 205 SER A O 1
ATOM 1648 N N . ASN A 1 206 ? 6.953 -9.283 7.487 1.00 56.56 206 ASN A N 1
ATOM 1649 C CA . ASN A 1 206 ? 7.851 -8.237 7.002 1.00 56.56 206 ASN A CA 1
ATOM 1650 C C . ASN A 1 206 ? 8.525 -7.602 8.223 1.00 56.56 206 ASN A C 1
ATOM 1652 O O . ASN A 1 206 ? 7.920 -6.706 8.826 1.00 56.56 206 ASN A O 1
ATOM 1656 N N . PRO A 1 207 ? 9.741 -8.039 8.614 1.00 62.75 207 PRO A N 1
ATOM 1657 C CA . PRO A 1 207 ? 10.499 -7.312 9.618 1.00 62.75 207 PRO A CA 1
ATOM 1658 C C . PRO A 1 207 ? 10.624 -5.849 9.181 1.00 62.75 207 PRO A C 1
ATOM 1660 O O . PRO A 1 207 ? 10.741 -5.535 7.991 1.00 62.75 207 PRO A O 1
ATOM 1663 N N . GLY A 1 208 ? 10.521 -4.938 10.151 1.00 69.88 208 GLY A N 1
ATOM 1664 C CA . GLY A 1 208 ? 10.695 -3.514 9.887 1.00 69.88 208 GLY A CA 1
ATOM 1665 C C . GLY A 1 208 ? 12.056 -3.258 9.227 1.00 69.88 208 GLY A C 1
ATOM 1666 O O . GLY A 1 208 ? 13.013 -3.968 9.536 1.00 69.88 208 GLY A O 1
ATOM 1667 N N . PRO A 1 209 ? 12.159 -2.276 8.315 1.00 79.56 209 PRO A N 1
ATOM 1668 C CA . PRO A 1 209 ? 13.430 -1.987 7.666 1.00 79.56 209 PRO A CA 1
ATOM 1669 C C . PRO A 1 209 ? 14.501 -1.580 8.684 1.00 79.56 209 PRO A C 1
ATOM 1671 O O . PRO A 1 209 ? 14.187 -0.941 9.693 1.00 79.56 209 PRO A O 1
ATOM 1674 N N . SER A 1 210 ? 15.762 -1.883 8.370 1.00 86.75 210 SER A N 1
ATOM 1675 C CA . SER A 1 210 ? 16.918 -1.418 9.140 1.00 86.75 210 SER A CA 1
ATOM 1676 C C . SER A 1 210 ? 17.010 0.117 9.156 1.00 86.75 210 SER A C 1
ATOM 1678 O O . SER A 1 210 ? 16.451 0.804 8.286 1.00 86.75 210 SER A O 1
ATOM 1680 N N . ASN A 1 211 ? 17.728 0.683 10.132 1.00 90.12 211 ASN A N 1
ATOM 1681 C CA . ASN A 1 211 ? 17.976 2.127 10.165 1.00 90.12 211 ASN A CA 1
ATOM 1682 C C . ASN A 1 211 ? 18.829 2.573 8.965 1.00 90.12 211 ASN A C 1
ATOM 1684 O O . ASN A 1 211 ? 18.512 3.589 8.349 1.00 90.12 211 ASN A O 1
ATOM 1688 N N . GLU A 1 212 ? 19.819 1.772 8.556 1.00 89.00 212 GLU A N 1
ATOM 1689 C CA . GLU A 1 212 ? 20.660 2.044 7.379 1.00 89.00 212 GLU A CA 1
ATOM 1690 C C . GLU A 1 212 ? 19.826 2.089 6.088 1.00 89.00 212 GLU A C 1
ATOM 1692 O O . GLU A 1 212 ? 19.915 3.046 5.314 1.00 89.00 212 GLU A O 1
ATOM 1697 N N . TYR A 1 213 ? 18.933 1.112 5.879 1.00 88.81 213 TYR A N 1
ATOM 1698 C CA . TYR A 1 213 ? 18.004 1.147 4.749 1.00 88.81 213 TYR A CA 1
ATOM 1699 C C . TYR A 1 213 ? 17.075 2.358 4.818 1.00 88.81 213 TYR A C 1
ATOM 1701 O O . TYR A 1 213 ? 16.839 3.023 3.806 1.00 88.81 213 TYR A O 1
ATOM 1709 N N . THR A 1 214 ? 16.541 2.655 6.005 1.00 91.88 214 THR A N 1
ATOM 1710 C CA . THR A 1 214 ? 15.658 3.807 6.212 1.00 91.88 214 THR A CA 1
ATOM 1711 C C . THR A 1 214 ? 16.383 5.105 5.852 1.00 91.88 214 THR A C 1
ATOM 1713 O O . THR A 1 214 ? 15.818 5.933 5.137 1.00 91.88 214 THR A O 1
ATOM 1716 N N . LEU A 1 215 ? 17.651 5.258 6.244 1.00 93.12 215 LEU A N 1
ATOM 1717 C CA . LEU A 1 215 ? 18.468 6.419 5.903 1.00 93.12 215 LEU A CA 1
ATOM 1718 C C . LEU A 1 215 ? 18.738 6.498 4.398 1.00 93.12 215 LEU A C 1
ATOM 1720 O O . LEU A 1 215 ? 18.510 7.538 3.774 1.00 93.12 215 LEU A O 1
ATOM 1724 N N . ALA A 1 216 ? 19.176 5.394 3.790 1.00 91.75 216 ALA A N 1
ATOM 1725 C CA . ALA A 1 216 ? 19.423 5.322 2.354 1.00 91.75 216 ALA A CA 1
ATOM 1726 C C . ALA A 1 216 ? 18.165 5.685 1.552 1.00 91.75 216 ALA A C 1
ATOM 1728 O O . ALA A 1 216 ? 18.227 6.433 0.572 1.00 91.75 216 ALA A O 1
ATOM 1729 N N . LYS A 1 217 ? 16.998 5.204 1.987 1.00 92.19 217 LYS A N 1
ATOM 1730 C CA . LYS A 1 217 ? 15.715 5.501 1.356 1.00 92.19 217 LYS A CA 1
ATOM 1731 C C . LYS A 1 217 ? 15.294 6.958 1.565 1.00 92.19 217 LYS A C 1
ATOM 1733 O O . LYS A 1 217 ? 14.888 7.591 0.593 1.00 92.19 217 LYS A O 1
ATOM 1738 N N . LEU A 1 218 ? 15.468 7.521 2.761 1.00 94.38 218 LEU A N 1
ATOM 1739 C CA . LEU A 1 218 ? 15.222 8.940 3.048 1.00 94.38 218 LEU A CA 1
ATOM 1740 C C . LEU A 1 218 ? 16.053 9.853 2.131 1.00 94.38 218 LEU A C 1
ATOM 1742 O O . LEU A 1 218 ? 15.521 10.758 1.483 1.00 94.38 218 LEU A O 1
ATOM 1746 N N . LEU A 1 219 ? 17.359 9.594 2.026 1.00 93.50 219 LEU A N 1
ATOM 1747 C CA . LEU A 1 219 ? 18.265 10.362 1.169 1.00 93.50 219 LEU A CA 1
ATOM 1748 C C . LEU A 1 219 ? 17.943 10.173 -0.318 1.00 93.50 219 LEU A C 1
ATOM 1750 O O . LEU A 1 219 ? 17.981 11.137 -1.087 1.00 93.50 219 LEU A O 1
ATOM 1754 N N . ALA A 1 220 ? 17.562 8.962 -0.729 1.00 91.25 220 ALA A N 1
ATOM 1755 C CA . ALA A 1 220 ? 17.085 8.709 -2.082 1.00 91.25 220 ALA A CA 1
ATOM 1756 C C . ALA A 1 220 ? 15.806 9.505 -2.393 1.00 91.25 220 ALA A C 1
ATOM 1758 O O . ALA A 1 220 ? 15.728 10.100 -3.468 1.00 91.25 220 ALA A O 1
ATOM 1759 N N . ASN A 1 221 ? 14.841 9.577 -1.472 1.00 92.56 221 ASN A N 1
ATOM 1760 C CA . ASN A 1 221 ? 13.619 10.368 -1.646 1.00 92.56 221 ASN A CA 1
ATOM 1761 C C . ASN A 1 221 ? 13.938 11.866 -1.792 1.00 92.56 221 ASN A C 1
ATOM 1763 O O . ASN A 1 221 ? 13.394 12.529 -2.675 1.00 92.56 221 ASN A O 1
ATOM 1767 N N . ARG A 1 222 ? 14.880 12.391 -0.994 1.00 92.75 222 ARG A N 1
ATOM 1768 C CA . ARG A 1 222 ? 15.353 13.785 -1.097 1.00 92.75 222 ARG A CA 1
ATOM 1769 C C . ARG A 1 222 ? 16.020 14.076 -2.440 1.00 92.75 222 ARG A C 1
ATOM 1771 O O . ARG A 1 222 ? 15.727 15.093 -3.059 1.00 92.75 222 ARG A O 1
ATOM 1778 N N . LEU A 1 223 ? 16.873 13.173 -2.926 1.00 88.50 223 LEU A N 1
ATOM 1779 C CA . LEU A 1 223 ? 17.461 13.290 -4.264 1.00 88.50 223 LEU A CA 1
ATOM 1780 C C . LEU A 1 223 ? 16.378 13.340 -5.349 1.00 88.50 223 LEU A C 1
ATOM 1782 O O . LEU A 1 223 ? 16.429 14.207 -6.223 1.00 88.50 223 LEU A O 1
ATOM 1786 N N . ARG A 1 224 ? 15.370 12.465 -5.255 1.00 86.81 224 ARG A N 1
ATOM 1787 C CA . ARG A 1 224 ? 14.238 12.438 -6.187 1.00 86.81 224 ARG A CA 1
ATOM 1788 C C . ARG A 1 224 ? 13.474 13.758 -6.201 1.00 86.81 224 ARG A C 1
ATOM 1790 O O . ARG A 1 224 ? 13.150 14.240 -7.284 1.00 86.81 224 ARG A O 1
ATOM 1797 N N . LEU A 1 225 ? 13.220 14.344 -5.031 1.00 86.12 225 LEU A N 1
ATOM 1798 C CA . LEU A 1 225 ? 12.555 15.643 -4.914 1.00 86.12 225 LEU A CA 1
ATOM 1799 C C . LEU A 1 225 ? 13.372 16.765 -5.576 1.00 86.12 225 LEU A C 1
ATOM 1801 O O . LEU A 1 225 ? 12.806 17.619 -6.249 1.00 86.12 225 LEU A O 1
ATOM 1805 N N . SER A 1 226 ? 14.701 16.706 -5.484 1.00 84.94 226 SER A N 1
ATOM 1806 C CA . SER A 1 226 ? 15.623 17.624 -6.170 1.00 84.94 226 SER A CA 1
ATOM 1807 C C . SER A 1 226 ? 15.792 17.343 -7.674 1.00 84.94 226 SER A C 1
ATOM 1809 O O . SER A 1 226 ? 16.748 17.813 -8.288 1.00 84.94 226 SER A O 1
ATOM 1811 N N . GLY A 1 227 ? 14.905 16.547 -8.281 1.00 80.38 227 GLY A N 1
ATOM 1812 C CA . GLY A 1 227 ? 14.927 16.228 -9.710 1.00 80.38 227 GLY A CA 1
ATOM 1813 C C . GLY A 1 227 ? 15.967 15.180 -10.112 1.00 80.38 227 GLY A C 1
ATOM 1814 O O . GLY A 1 227 ? 16.211 14.987 -11.300 1.00 80.38 227 GLY A O 1
ATOM 1815 N N . VAL A 1 228 ? 16.587 14.491 -9.149 1.00 72.56 228 VAL A N 1
ATOM 1816 C CA . VAL A 1 228 ? 17.600 13.458 -9.391 1.00 72.56 228 VAL A CA 1
ATOM 1817 C C . VAL A 1 228 ? 16.932 12.078 -9.326 1.00 72.56 228 VAL A C 1
ATOM 1819 O O . VAL A 1 228 ? 16.625 11.617 -8.230 1.00 72.56 228 VAL A O 1
ATOM 1822 N N . PRO A 1 229 ? 16.718 11.364 -10.450 1.00 69.12 229 PRO A N 1
ATOM 1823 C CA . PRO A 1 229 ? 16.045 10.068 -10.428 1.00 69.12 229 PRO A CA 1
ATOM 1824 C C . PRO A 1 229 ? 16.862 9.027 -9.656 1.00 69.12 229 PRO A C 1
ATOM 1826 O O . PRO A 1 229 ? 17.917 8.577 -10.109 1.00 69.12 229 PRO A O 1
ATOM 1829 N N . THR A 1 230 ? 16.363 8.624 -8.498 1.00 64.81 230 THR A N 1
ATOM 1830 C CA . THR A 1 230 ? 16.899 7.553 -7.654 1.00 64.81 230 THR A CA 1
ATOM 1831 C C . THR A 1 230 ? 15.861 6.440 -7.588 1.00 64.81 230 THR A C 1
ATOM 1833 O O . THR A 1 230 ? 14.728 6.645 -7.160 1.00 64.81 230 THR A O 1
ATOM 1836 N N . GLY A 1 231 ? 16.217 5.253 -8.081 1.00 63.94 231 GLY A N 1
ATOM 1837 C CA . GLY A 1 231 ? 15.344 4.083 -7.993 1.00 63.94 231 GLY A CA 1
ATOM 1838 C C . GLY A 1 231 ? 15.460 3.403 -6.629 1.00 63.94 231 GLY A C 1
ATOM 1839 O O . GLY A 1 231 ? 16.549 3.353 -6.059 1.00 63.94 231 GLY A O 1
ATOM 1840 N N . ASP A 1 232 ? 14.375 2.785 -6.155 1.00 69.31 232 ASP A N 1
ATOM 1841 C CA . ASP A 1 232 ? 14.326 2.044 -4.878 1.00 69.31 232 ASP A CA 1
ATOM 1842 C C . ASP A 1 232 ? 15.393 0.950 -4.749 1.00 69.31 232 ASP A C 1
ATOM 1844 O O . ASP A 1 232 ? 15.795 0.588 -3.645 1.00 69.31 232 ASP A O 1
ATOM 1848 N N . ARG A 1 233 ? 15.886 0.434 -5.881 1.00 70.44 233 ARG A N 1
ATOM 1849 C CA . ARG A 1 233 ? 16.968 -0.557 -5.920 1.00 70.44 233 ARG A CA 1
ATOM 1850 C C . ARG A 1 233 ? 18.272 -0.039 -5.325 1.00 70.44 233 ARG A C 1
ATOM 1852 O O . ARG A 1 233 ? 18.960 -0.822 -4.687 1.00 70.44 233 ARG A O 1
ATOM 1859 N N . ALA A 1 234 ? 18.601 1.240 -5.520 1.00 72.62 234 ALA A N 1
ATOM 1860 C CA . ALA A 1 234 ? 19.835 1.805 -4.981 1.00 72.62 234 ALA A CA 1
ATOM 1861 C C . ALA A 1 234 ? 19.793 1.825 -3.449 1.00 72.62 234 ALA A C 1
ATOM 1863 O O . ALA A 1 234 ? 20.751 1.410 -2.821 1.00 72.62 234 ALA A O 1
ATOM 1864 N N . ALA A 1 235 ? 18.658 2.206 -2.851 1.00 75.44 235 ALA A N 1
ATOM 1865 C CA . ALA A 1 235 ? 18.488 2.152 -1.399 1.00 75.44 235 ALA A CA 1
ATOM 1866 C C . ALA A 1 235 ? 18.500 0.708 -0.867 1.00 75.44 235 ALA A C 1
ATOM 1868 O O . ALA A 1 235 ? 19.151 0.434 0.131 1.00 75.44 235 ALA A O 1
ATOM 1869 N N . ARG A 1 236 ? 17.844 -0.237 -1.561 1.00 76.50 236 ARG A N 1
ATOM 1870 C CA . ARG A 1 236 ? 17.858 -1.665 -1.178 1.00 76.50 236 ARG A CA 1
ATOM 1871 C C . ARG A 1 236 ? 19.244 -2.301 -1.261 1.00 76.50 236 ARG A C 1
ATOM 1873 O O . ARG A 1 236 ? 19.546 -3.169 -0.460 1.00 76.50 236 ARG A O 1
ATOM 1880 N N . ALA A 1 237 ? 20.082 -1.885 -2.208 1.00 71.38 237 ALA A N 1
ATOM 1881 C CA . ALA A 1 237 ? 21.455 -2.379 -2.322 1.00 71.38 237 ALA A CA 1
ATOM 1882 C C . ALA A 1 237 ? 22.352 -1.940 -1.149 1.00 71.38 237 ALA A C 1
ATOM 1884 O O . ALA A 1 237 ? 23.427 -2.502 -0.963 1.00 71.38 237 ALA A O 1
ATOM 1885 N N . LEU A 1 238 ? 21.917 -0.934 -0.384 1.00 72.00 238 LEU A N 1
ATOM 1886 C CA . LEU A 1 238 ? 22.604 -0.434 0.805 1.00 72.00 238 LEU A CA 1
ATOM 1887 C C . LEU A 1 238 ? 22.016 -0.995 2.104 1.00 72.00 238 LEU A C 1
ATOM 1889 O O . LEU A 1 238 ? 22.504 -0.644 3.174 1.00 72.00 238 LEU A O 1
ATOM 1893 N N . ASP A 1 239 ? 20.998 -1.856 2.018 1.00 73.19 239 ASP A N 1
ATOM 1894 C CA . ASP A 1 239 ? 20.505 -2.599 3.171 1.00 73.19 239 ASP A CA 1
ATOM 1895 C C . ASP A 1 239 ? 21.560 -3.642 3.552 1.00 73.19 239 ASP A C 1
ATOM 1897 O O . ASP A 1 239 ? 21.669 -4.709 2.946 1.00 73.19 239 ASP A O 1
ATOM 1901 N N . ASN A 1 240 ? 22.415 -3.288 4.507 1.00 58.84 240 ASN A N 1
ATOM 1902 C CA . ASN A 1 240 ? 23.343 -4.239 5.090 1.00 58.84 240 ASN A CA 1
ATOM 1903 C C . ASN A 1 240 ? 22.530 -5.157 6.016 1.00 58.84 240 ASN A C 1
ATOM 1905 O O . ASN A 1 240 ? 21.834 -4.672 6.906 1.00 58.84 240 ASN A O 1
ATOM 1909 N N . ALA A 1 241 ? 22.642 -6.476 5.829 1.00 48.91 241 ALA A N 1
ATOM 1910 C CA . ALA A 1 241 ? 21.964 -7.480 6.660 1.00 48.91 241 ALA A CA 1
ATOM 1911 C C . ALA A 1 241 ? 22.306 -7.369 8.166 1.00 48.91 241 ALA A C 1
ATOM 1913 O O . ALA A 1 241 ? 21.563 -7.879 8.999 1.00 48.91 241 ALA A O 1
ATOM 1914 N N . ASP A 1 242 ? 23.378 -6.643 8.501 1.00 50.81 242 ASP A N 1
ATOM 1915 C CA . ASP A 1 242 ? 23.861 -6.363 9.859 1.00 50.81 242 ASP A CA 1
ATOM 1916 C C . ASP A 1 242 ? 23.411 -4.983 10.390 1.00 50.81 242 ASP A C 1
ATOM 1918 O O . ASP A 1 242 ? 24.063 -4.406 11.259 1.00 50.81 242 ASP A O 1
ATOM 1922 N N . GLY A 1 243 ? 22.349 -4.405 9.811 1.00 54.00 243 GLY A N 1
ATOM 1923 C CA . GLY A 1 243 ? 21.939 -3.013 10.007 1.00 54.00 243 GLY A CA 1
ATOM 1924 C C . GLY A 1 243 ? 21.897 -2.556 11.468 1.00 54.00 243 GLY A C 1
ATOM 1925 O O . GLY A 1 243 ? 21.389 -3.264 12.339 1.00 54.00 243 GLY A O 1
ATOM 1926 N N . HIS A 1 244 ? 22.402 -1.341 11.710 1.00 55.97 244 HIS A N 1
ATOM 1927 C CA . HIS A 1 244 ? 22.367 -0.692 13.018 1.00 55.97 244 HIS A CA 1
ATOM 1928 C C . HIS A 1 244 ? 20.949 -0.740 13.606 1.00 55.97 244 HIS A C 1
ATOM 1930 O O . HIS A 1 244 ? 19.963 -0.382 12.953 1.00 55.97 244 HIS A O 1
ATOM 1936 N N . GLN A 1 245 ? 20.875 -1.255 14.832 1.00 69.62 245 GLN A N 1
ATOM 1937 C CA . GLN A 1 245 ? 19.670 -1.335 15.647 1.00 69.62 245 GLN A CA 1
ATOM 1938 C C . GLN A 1 245 ? 19.706 -0.188 16.655 1.00 69.62 245 GLN A C 1
ATOM 1940 O O . GLN A 1 245 ? 20.759 0.124 17.212 1.00 69.62 245 GLN A O 1
ATOM 1945 N N . GLY A 1 246 ? 18.558 0.437 16.873 1.00 86.12 246 GLY A N 1
ATOM 1946 C CA . GLY A 1 246 ? 18.405 1.555 17.788 1.00 86.12 246 GLY A CA 1
ATOM 1947 C C . GLY A 1 246 ? 17.197 2.401 17.423 1.00 86.12 246 GLY A C 1
ATOM 1948 O O . GLY A 1 246 ? 16.689 2.350 16.292 1.00 86.12 246 GLY A O 1
ATOM 1949 N N . ARG A 1 247 ? 16.762 3.220 18.374 1.00 93.06 247 ARG A N 1
ATOM 1950 C CA . ARG A 1 247 ? 15.691 4.185 18.139 1.00 93.06 247 ARG A CA 1
ATOM 1951 C C . ARG A 1 247 ? 16.200 5.409 17.390 1.00 93.06 247 ARG A C 1
ATOM 1953 O O . ARG A 1 247 ? 17.361 5.799 17.500 1.00 93.06 247 ARG A O 1
ATOM 1960 N N . LEU A 1 248 ? 15.313 6.031 16.634 1.00 95.19 248 LEU A N 1
ATOM 1961 C CA . LEU A 1 248 ? 15.562 7.268 15.903 1.00 95.19 248 LEU A CA 1
ATOM 1962 C C . LEU A 1 248 ? 15.100 8.495 16.701 1.00 95.19 248 LEU A C 1
ATOM 1964 O O . LEU A 1 248 ? 15.722 9.555 16.610 1.00 95.19 248 LEU A O 1
ATOM 1968 N N . LEU A 1 249 ? 14.031 8.362 17.490 1.00 96.69 249 LEU A N 1
ATOM 1969 C CA . LEU A 1 249 ? 13.500 9.443 18.319 1.00 96.69 249 LEU A CA 1
ATOM 1970 C C . LEU A 1 249 ? 14.531 9.918 19.348 1.00 96.69 249 LEU A C 1
ATOM 1972 O O . LEU A 1 249 ? 15.217 9.113 19.988 1.00 96.69 249 LEU A O 1
ATOM 1976 N N . SER A 1 250 ? 14.622 11.238 19.524 1.00 96.69 250 SER A N 1
ATOM 1977 C CA . SER A 1 250 ? 15.469 11.839 20.555 1.00 96.69 250 SER A CA 1
ATOM 1978 C C . SER A 1 250 ? 14.872 11.668 21.954 1.00 96.69 250 SER A C 1
ATOM 1980 O O . SER A 1 250 ? 13.679 11.413 22.107 1.00 96.69 250 SER A O 1
ATOM 1982 N N . ASP A 1 251 ? 15.690 11.840 22.995 1.00 96.75 251 ASP A N 1
ATOM 1983 C CA . ASP A 1 251 ? 15.213 11.821 24.389 1.00 96.75 251 ASP A CA 1
ATOM 1984 C C . ASP A 1 251 ? 14.170 12.909 24.648 1.00 96.75 251 ASP A C 1
ATOM 1986 O O . ASP A 1 251 ? 13.218 12.692 25.392 1.00 96.75 251 ASP A O 1
ATOM 1990 N N . ALA A 1 252 ? 14.329 14.068 24.002 1.00 97.12 252 ALA A N 1
ATOM 1991 C CA . ALA A 1 252 ? 13.383 15.172 24.096 1.00 97.12 252 ALA A CA 1
ATOM 1992 C C . ALA A 1 252 ? 12.037 14.819 23.445 1.00 97.12 252 ALA A C 1
ATOM 1994 O O . ALA A 1 252 ? 10.992 15.071 24.042 1.00 97.12 252 ALA A O 1
ATOM 1995 N N . ASP A 1 253 ? 12.056 14.184 22.269 1.00 97.56 253 ASP A N 1
ATOM 1996 C CA . ASP A 1 253 ? 10.833 13.752 21.582 1.00 97.56 253 ASP A CA 1
ATOM 1997 C C . ASP A 1 253 ? 10.105 12.658 22.369 1.00 97.56 253 ASP A C 1
ATOM 1999 O O . ASP A 1 253 ? 8.882 12.692 22.495 1.00 97.56 253 ASP A O 1
ATOM 2003 N N . ILE A 1 254 ? 10.848 11.703 22.941 1.00 97.38 254 ILE A N 1
ATOM 2004 C CA . ILE A 1 254 ? 10.271 10.682 23.823 1.00 97.38 254 ILE A CA 1
ATOM 2005 C C . ILE A 1 254 ? 9.672 11.331 25.065 1.00 97.38 254 ILE A C 1
ATOM 2007 O O . ILE A 1 254 ? 8.539 11.013 25.411 1.00 97.38 254 ILE A O 1
ATOM 2011 N N . ALA A 1 255 ? 10.377 12.260 25.714 1.00 97.25 255 ALA A N 1
ATOM 2012 C CA . ALA A 1 255 ? 9.850 12.961 26.881 1.00 97.25 255 ALA A CA 1
ATOM 2013 C C . ALA A 1 255 ? 8.555 13.726 26.559 1.00 97.25 255 ALA A C 1
ATOM 2015 O O . ALA A 1 255 ? 7.626 13.733 27.366 1.00 97.25 255 ALA A O 1
ATOM 2016 N N . GLU A 1 256 ? 8.456 14.332 25.374 1.00 97.69 256 GLU A N 1
ATOM 2017 C CA . GLU A 1 256 ? 7.240 15.018 24.931 1.00 97.69 256 GLU A CA 1
ATOM 2018 C C . GLU A 1 256 ? 6.094 14.030 24.636 1.00 97.69 256 GLU A C 1
ATOM 2020 O O . GLU A 1 256 ? 4.950 14.274 25.030 1.00 97.69 256 GLU A O 1
ATOM 2025 N N . LEU A 1 257 ? 6.385 12.881 24.014 1.00 97.50 257 LEU A N 1
ATOM 2026 C CA . LEU A 1 257 ? 5.412 11.800 23.811 1.00 97.50 257 LEU A CA 1
ATOM 2027 C C . LEU A 1 257 ? 4.910 11.225 25.144 1.00 97.50 257 LEU A C 1
ATOM 2029 O O . LEU A 1 257 ? 3.699 11.089 25.324 1.00 97.50 257 LEU A O 1
ATOM 2033 N N . GLU A 1 258 ? 5.813 10.944 26.086 1.00 96.44 258 GLU A N 1
ATOM 2034 C CA . GLU A 1 258 ? 5.504 10.468 27.443 1.00 96.44 258 GLU A CA 1
ATOM 2035 C C . GLU A 1 258 ? 4.666 11.476 28.234 1.00 96.44 258 GLU A C 1
ATOM 2037 O O . GLU A 1 258 ? 3.833 11.103 29.056 1.00 96.44 258 GLU A O 1
ATOM 2042 N N . LYS A 1 259 ? 4.848 12.770 27.965 1.00 96.81 259 LYS A N 1
ATOM 2043 C CA . LYS A 1 259 ? 4.085 13.837 28.611 1.00 96.81 259 LYS A CA 1
ATOM 2044 C C . LYS A 1 259 ? 2.681 14.009 28.029 1.00 96.81 259 LYS A C 1
ATOM 2046 O O . LYS A 1 259 ? 1.772 14.370 28.773 1.00 96.81 259 LYS A O 1
ATOM 2051 N N . ARG A 1 260 ? 2.496 13.822 26.717 1.00 95.62 260 ARG A N 1
ATOM 2052 C CA . ARG A 1 260 ? 1.254 14.209 26.014 1.00 95.62 260 ARG A CA 1
ATOM 2053 C C . ARG A 1 260 ? 0.451 13.052 25.443 1.00 95.62 260 ARG A C 1
ATOM 2055 O O . ARG A 1 260 ? -0.759 13.017 25.634 1.00 95.62 260 ARG A O 1
ATOM 2062 N N . ALA A 1 261 ? 1.100 12.137 24.731 1.00 96.75 261 ALA A N 1
ATOM 2063 C CA . ALA A 1 261 ? 0.423 11.071 23.993 1.00 96.75 261 ALA A CA 1
ATOM 2064 C C . ALA A 1 261 ? 0.270 9.796 24.832 1.00 96.75 261 ALA A C 1
ATOM 2066 O O . ALA A 1 261 ? -0.771 9.144 24.798 1.00 96.75 261 ALA A O 1
ATOM 2067 N N . VAL A 1 262 ? 1.287 9.439 25.622 1.00 96.69 262 VAL A N 1
ATOM 2068 C CA . VAL A 1 262 ? 1.250 8.226 26.454 1.00 96.69 262 VAL A CA 1
ATOM 2069 C C . VAL A 1 262 ? 0.149 8.280 27.520 1.00 96.69 262 VAL A C 1
ATOM 2071 O O . VAL A 1 262 ? -0.550 7.279 27.661 1.00 96.69 262 VAL A O 1
ATOM 2074 N N . PRO A 1 263 ? -0.114 9.403 28.221 1.00 96.94 263 PRO A N 1
ATOM 2075 C CA . PRO A 1 263 ? -1.213 9.461 29.182 1.00 96.94 263 PRO A CA 1
ATOM 2076 C C . PRO A 1 263 ? -2.583 9.241 28.530 1.00 96.94 263 PRO A C 1
ATOM 2078 O O . PRO A 1 263 ? -3.423 8.555 29.107 1.00 96.94 263 PRO A O 1
ATOM 2081 N N . GLN A 1 264 ? -2.788 9.756 27.312 1.00 95.50 264 GLN A N 1
ATOM 2082 C CA . GLN A 1 264 ? -4.005 9.511 26.532 1.00 95.50 264 GLN A CA 1
ATOM 2083 C C . GLN A 1 264 ? -4.153 8.027 26.181 1.00 95.50 264 GLN A C 1
ATOM 2085 O O . GLN A 1 264 ? -5.196 7.432 26.433 1.00 95.50 264 GLN A O 1
ATOM 2090 N N . PHE A 1 265 ? -3.084 7.414 25.665 1.00 96.25 265 PHE A N 1
ATOM 2091 C CA . PHE A 1 265 ? -3.039 5.983 25.370 1.00 96.25 265 PHE A CA 1
ATOM 2092 C C . PHE A 1 265 ? -3.367 5.133 26.607 1.00 96.25 265 PHE A C 1
ATOM 2094 O O . PHE A 1 265 ? -4.268 4.302 26.547 1.00 96.25 265 PHE A O 1
ATOM 2101 N N . ARG A 1 266 ? -2.707 5.381 27.748 1.00 96.75 266 ARG A N 1
ATOM 2102 C CA . ARG A 1 266 ? -2.950 4.642 29.000 1.00 96.75 266 ARG A CA 1
ATOM 2103 C C . ARG A 1 266 ? -4.377 4.811 29.506 1.00 96.75 266 ARG A C 1
ATOM 2105 O O . ARG A 1 266 ? -5.017 3.821 29.839 1.00 96.75 266 ARG A O 1
ATOM 2112 N N . SER A 1 267 ? -4.880 6.047 29.519 1.00 96.31 267 SER A N 1
ATOM 2113 C CA . SER A 1 267 ? -6.249 6.340 29.954 1.00 96.31 267 SER A CA 1
ATOM 2114 C C . SER A 1 267 ? -7.280 5.602 29.103 1.00 96.31 267 SER A C 1
ATOM 2116 O O . SER A 1 267 ? -8.265 5.089 29.632 1.00 96.31 267 SER A O 1
ATOM 2118 N N . LEU A 1 268 ? -7.046 5.516 27.7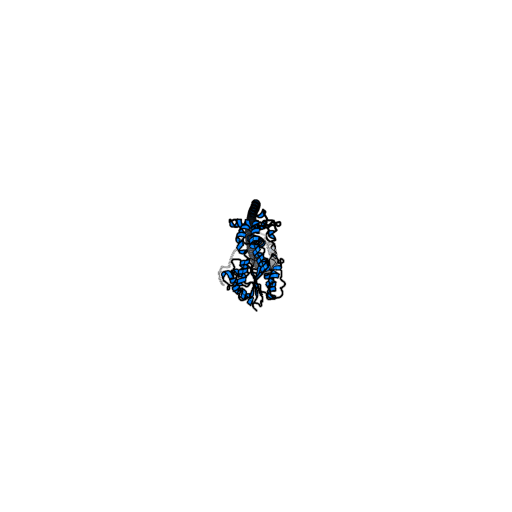92 1.00 95.69 268 LEU A N 1
ATOM 2119 C CA . LEU A 1 268 ? -7.940 4.817 26.883 1.00 95.69 268 LEU A CA 1
ATOM 2120 C C . LEU A 1 268 ? -7.877 3.296 27.078 1.00 95.69 268 LEU A C 1
ATOM 2122 O O . LEU A 1 268 ? -8.921 2.655 27.110 1.00 95.69 268 LEU A O 1
ATOM 2126 N N . LEU A 1 269 ? -6.689 2.720 27.280 1.00 96.19 269 LEU A N 1
ATOM 2127 C CA . LEU A 1 269 ? -6.558 1.296 27.608 1.00 96.19 269 LEU A CA 1
ATOM 2128 C C . LEU A 1 269 ? -7.282 0.944 28.914 1.00 96.19 269 LEU A C 1
ATOM 2130 O O . LEU A 1 269 ? -8.094 0.023 28.928 1.00 96.19 269 LEU A O 1
ATOM 2134 N N . GLU A 1 270 ? -7.063 1.722 29.976 1.00 96.56 270 GLU A N 1
ATOM 2135 C CA . GLU A 1 270 ? -7.722 1.516 31.270 1.00 96.56 270 GLU A CA 1
ATOM 2136 C C . GLU A 1 270 ? -9.252 1.595 31.146 1.00 96.56 270 GLU A C 1
ATOM 2138 O O . GLU A 1 270 ? -9.965 0.726 31.651 1.00 96.56 270 GLU A O 1
ATOM 2143 N N . ARG A 1 271 ? -9.765 2.591 30.407 1.00 95.94 271 ARG A N 1
ATOM 2144 C CA . ARG A 1 271 ? -11.207 2.781 30.177 1.00 95.94 271 ARG A CA 1
ATOM 2145 C C . ARG A 1 271 ? -11.871 1.567 29.522 1.00 95.94 271 ARG A C 1
ATOM 2147 O O . ARG A 1 271 ? -13.034 1.294 29.808 1.00 95.94 271 ARG A O 1
ATOM 2154 N N . TYR A 1 272 ? -11.147 0.855 28.662 1.00 94.94 272 TYR A N 1
ATOM 2155 C CA . TYR A 1 272 ? -11.652 -0.298 27.914 1.00 94.94 272 TYR A CA 1
ATOM 2156 C C . TYR A 1 272 ? -11.150 -1.647 28.461 1.00 94.94 272 TYR A C 1
ATOM 2158 O O . TYR A 1 272 ? -11.315 -2.675 27.806 1.00 94.94 272 TYR A O 1
ATOM 2166 N N . GLY A 1 273 ? -10.599 -1.666 29.683 1.00 93.69 273 GLY A N 1
ATOM 2167 C CA . GLY A 1 273 ? -10.235 -2.893 30.402 1.00 93.69 273 GLY A CA 1
ATOM 2168 C C . GLY A 1 273 ? -8.938 -3.563 29.938 1.00 93.69 273 GLY A C 1
ATOM 2169 O O . GLY A 1 273 ? -8.703 -4.725 30.264 1.00 93.69 273 GLY A O 1
ATOM 2170 N N . GLU A 1 274 ? -8.097 -2.849 29.194 1.00 94.38 274 GLU A N 1
ATOM 2171 C CA . GLU A 1 274 ? -6.774 -3.301 28.761 1.00 94.38 274 GLU A CA 1
ATOM 2172 C C . GLU A 1 274 ? -5.697 -2.917 29.788 1.00 94.38 274 GLU A C 1
ATOM 2174 O O . GLU A 1 274 ? -5.888 -2.017 30.604 1.00 94.38 274 GLU A O 1
ATOM 2179 N N . ASN A 1 275 ? -4.530 -3.569 29.736 1.00 93.00 275 ASN A N 1
ATOM 2180 C CA . ASN A 1 275 ? -3.399 -3.222 30.602 1.00 93.00 275 ASN A CA 1
ATOM 2181 C C . ASN A 1 275 ? -2.807 -1.847 30.214 1.00 93.00 275 ASN A C 1
ATOM 2183 O O . ASN A 1 275 ? -2.215 -1.746 29.135 1.00 93.00 275 ASN A O 1
ATOM 2187 N N . PRO A 1 276 ? -2.888 -0.808 31.070 1.00 93.31 276 PRO A N 1
ATOM 2188 C CA . PRO A 1 276 ? -2.337 0.507 30.754 1.00 93.31 276 PRO A CA 1
ATOM 2189 C C . PRO A 1 276 ? -0.813 0.589 30.952 1.00 93.31 276 PRO A C 1
ATOM 2191 O O . PRO A 1 276 ? -0.168 1.474 30.390 1.00 93.31 276 PRO A O 1
ATOM 2194 N N . ASP A 1 277 ? -0.202 -0.330 31.704 1.00 91.5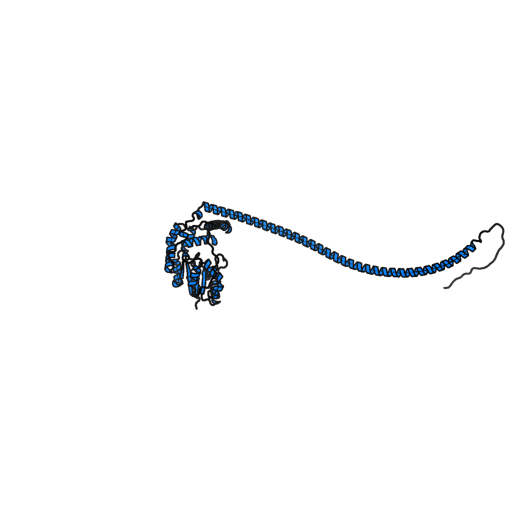0 277 ASP A N 1
ATOM 2195 C CA . ASP A 1 277 ? 1.214 -0.279 32.100 1.00 91.50 277 ASP A CA 1
ATOM 2196 C C . ASP A 1 277 ? 2.148 -0.962 31.087 1.00 91.50 277 ASP A C 1
ATOM 2198 O O . ASP A 1 277 ? 3.140 -1.611 31.435 1.00 91.50 277 ASP A O 1
ATOM 2202 N N . LEU A 1 278 ? 1.834 -0.818 29.800 1.00 89.25 278 LEU A N 1
ATOM 2203 C CA . LEU A 1 278 ? 2.667 -1.315 28.711 1.00 89.25 278 LEU A CA 1
ATOM 2204 C C . LEU A 1 278 ? 3.818 -0.345 28.437 1.00 89.25 278 LEU A C 1
ATOM 2206 O O . LEU A 1 278 ? 3.632 0.873 28.373 1.00 89.25 278 LEU A O 1
ATOM 2210 N N . ARG A 1 279 ? 5.022 -0.899 28.279 1.00 89.31 279 ARG A N 1
ATOM 2211 C CA . ARG A 1 279 ? 6.244 -0.140 27.997 1.00 89.31 279 ARG A CA 1
ATOM 2212 C C . ARG A 1 279 ? 6.585 -0.190 26.517 1.00 89.31 279 ARG A C 1
ATOM 2214 O O . ARG A 1 279 ? 6.385 -1.208 25.863 1.00 89.31 279 ARG A O 1
ATOM 2221 N N . SER A 1 280 ? 7.151 0.907 26.030 1.00 90.44 280 SER A N 1
ATOM 2222 C CA . SER A 1 280 ? 7.726 0.991 24.691 1.00 90.44 280 SER A CA 1
ATOM 2223 C C . SER A 1 280 ? 9.010 0.179 24.591 1.00 90.44 280 SER A C 1
ATOM 2225 O O . SER A 1 280 ? 9.960 0.442 25.330 1.00 90.44 280 SER A O 1
ATOM 2227 N N . LEU A 1 281 ? 9.077 -0.737 23.625 1.00 86.38 281 LEU A N 1
ATOM 2228 C CA . LEU A 1 281 ? 10.316 -1.466 23.343 1.00 86.38 281 LEU A CA 1
ATOM 2229 C C . LEU A 1 281 ? 11.368 -0.537 22.724 1.00 86.38 281 LEU A C 1
ATOM 2231 O O . LEU A 1 281 ? 12.548 -0.641 23.046 1.00 86.38 281 LEU A O 1
ATOM 2235 N N . ARG A 1 282 ? 10.958 0.415 21.871 1.00 87.31 282 ARG A N 1
ATOM 2236 C CA . ARG A 1 282 ? 11.890 1.367 21.247 1.00 87.31 282 ARG A CA 1
ATOM 2237 C C . ARG A 1 282 ? 12.440 2.383 22.231 1.00 87.31 282 ARG A C 1
ATOM 2239 O O . ARG A 1 282 ? 13.566 2.824 22.047 1.00 87.31 282 ARG A O 1
ATOM 2246 N N . ALA A 1 283 ? 11.686 2.770 23.259 1.00 89.50 283 ALA A N 1
ATOM 2247 C CA . ALA A 1 283 ? 12.172 3.746 24.237 1.00 89.50 283 ALA A CA 1
ATOM 2248 C C . ALA A 1 283 ? 13.376 3.221 25.033 1.00 89.50 283 ALA A C 1
ATOM 2250 O O . ALA A 1 283 ? 14.227 4.010 25.442 1.00 89.50 283 ALA A O 1
ATOM 2251 N N . GLU A 1 284 ? 13.455 1.902 25.226 1.00 89.12 284 GLU A N 1
ATOM 2252 C CA . GLU A 1 284 ? 14.552 1.237 25.936 1.00 89.12 284 GLU A CA 1
ATOM 2253 C C . GLU A 1 284 ? 15.806 1.059 25.062 1.00 89.12 284 GLU A C 1
ATOM 2255 O O . GLU A 1 284 ? 16.902 0.841 25.580 1.00 89.12 284 GLU A O 1
ATOM 2260 N N . GLU A 1 285 ? 15.677 1.188 23.738 1.00 90.88 285 GLU A N 1
ATOM 2261 C CA . GLU A 1 285 ? 16.809 1.097 22.822 1.00 90.88 285 GLU A CA 1
ATOM 2262 C C . GLU A 1 285 ? 17.699 2.355 22.893 1.00 90.88 285 GLU A C 1
ATOM 2264 O O . GLU A 1 285 ? 17.210 3.480 23.079 1.00 90.88 285 GLU A O 1
ATOM 2269 N N . PRO A 1 286 ? 19.024 2.209 22.698 1.00 92.31 286 PRO A N 1
ATOM 2270 C CA . PRO A 1 286 ? 19.897 3.357 22.512 1.00 92.31 286 PRO A CA 1
ATOM 2271 C C . PRO A 1 286 ? 19.525 4.097 21.226 1.00 92.31 286 PRO A C 1
ATOM 2273 O O . PRO A 1 286 ? 19.080 3.501 20.240 1.00 92.31 286 PRO A O 1
ATOM 2276 N N . ARG A 1 287 ? 19.732 5.414 21.230 1.00 94.19 287 ARG A N 1
ATOM 2277 C CA . ARG A 1 287 ? 19.533 6.226 20.035 1.00 94.19 287 ARG A CA 1
ATOM 2278 C C . ARG A 1 287 ? 20.616 5.942 19.002 1.00 94.19 287 ARG A C 1
ATOM 2280 O O . ARG A 1 287 ? 21.804 5.907 19.320 1.00 94.19 287 ARG A O 1
ATOM 2287 N N . ASP A 1 288 ? 20.197 5.776 17.756 1.00 93.44 288 ASP A N 1
ATOM 2288 C CA . ASP A 1 288 ? 21.092 5.633 16.616 1.00 93.44 288 ASP A CA 1
ATOM 2289 C C . ASP A 1 288 ? 21.617 7.009 16.184 1.00 93.44 288 ASP A C 1
ATOM 2291 O O . ASP A 1 288 ? 21.075 7.665 15.295 1.00 93.44 288 ASP A O 1
ATOM 2295 N N . GLU A 1 289 ? 22.677 7.469 16.850 1.00 93.00 289 GLU A N 1
ATOM 2296 C CA . GLU A 1 289 ? 23.327 8.745 16.525 1.00 93.00 289 GLU A CA 1
ATOM 2297 C C . GLU A 1 289 ? 23.972 8.731 15.126 1.00 93.00 289 GLU A C 1
ATOM 2299 O O . GLU A 1 289 ? 24.044 9.770 14.468 1.00 93.00 289 GLU A O 1
ATOM 2304 N N . GLN A 1 290 ? 24.369 7.559 14.609 1.00 91.31 290 GLN A N 1
ATOM 2305 C CA . GLN A 1 290 ? 24.941 7.451 13.262 1.00 91.31 290 GLN A CA 1
ATOM 2306 C C . GLN A 1 290 ? 23.914 7.789 12.178 1.00 91.31 290 GLN A C 1
ATOM 2308 O O . GLN A 1 290 ? 24.270 8.391 11.165 1.00 91.31 290 GLN A O 1
ATOM 2313 N N . PHE A 1 291 ? 22.627 7.496 12.402 1.00 92.62 291 PHE A N 1
ATOM 2314 C CA . PHE A 1 291 ? 21.548 7.895 11.491 1.00 92.62 291 PHE A CA 1
ATOM 2315 C C . PHE A 1 291 ? 21.516 9.413 11.232 1.00 92.62 291 PHE A C 1
ATOM 2317 O O . PHE A 1 291 ? 21.085 9.859 10.160 1.00 92.62 291 PHE A O 1
ATOM 2324 N N . PHE A 1 292 ? 21.949 10.218 12.206 1.00 93.88 292 PHE A N 1
ATOM 2325 C CA . PHE A 1 292 ? 21.927 11.682 12.160 1.00 93.88 292 PHE A CA 1
ATOM 2326 C C . PHE A 1 292 ? 23.291 12.308 11.859 1.00 93.88 292 PHE A C 1
ATOM 2328 O O . PHE A 1 292 ? 23.335 13.473 11.459 1.00 93.88 292 PHE A O 1
ATOM 2335 N N . ASP A 1 293 ? 24.374 11.543 11.992 1.00 94.38 293 ASP A N 1
ATOM 2336 C CA . ASP A 1 293 ? 25.735 12.004 11.746 1.00 94.38 293 ASP A CA 1
ATOM 2337 C C . ASP A 1 293 ? 25.935 12.510 10.305 1.00 94.38 293 ASP A C 1
ATOM 2339 O O . ASP A 1 293 ? 25.523 11.888 9.319 1.00 94.38 293 ASP A O 1
ATOM 2343 N N . ALA A 1 294 ? 26.564 13.679 10.172 1.00 96.12 294 ALA A N 1
ATOM 2344 C CA . ALA A 1 294 ? 26.703 14.359 8.889 1.00 96.12 294 ALA A CA 1
ATOM 2345 C C . ALA A 1 294 ? 27.654 13.620 7.934 1.00 96.12 294 ALA A C 1
ATOM 2347 O O . ALA A 1 294 ? 27.375 13.546 6.730 1.00 96.12 294 ALA A O 1
ATOM 2348 N N . ASP A 1 295 ? 28.741 13.054 8.462 1.00 95.38 295 ASP A N 1
ATOM 2349 C CA . ASP A 1 295 ? 29.746 12.346 7.672 1.00 95.38 295 ASP A CA 1
ATOM 2350 C C . ASP A 1 295 ? 29.203 10.994 7.197 1.00 95.38 295 ASP A C 1
ATOM 2352 O O . ASP A 1 295 ? 29.326 10.659 6.013 1.00 95.38 295 ASP A O 1
ATOM 2356 N N . HIS A 1 296 ? 28.491 10.264 8.062 1.00 92.75 296 HIS A N 1
ATOM 2357 C CA . HIS A 1 296 ? 27.803 9.026 7.690 1.00 92.75 296 HIS A CA 1
ATOM 2358 C C . HIS A 1 296 ? 26.738 9.268 6.619 1.00 92.75 296 HIS A C 1
ATOM 2360 O O . HIS A 1 296 ? 26.739 8.628 5.564 1.00 92.75 296 HIS A O 1
ATOM 2366 N N . ARG A 1 297 ? 25.872 10.273 6.811 1.00 94.44 297 ARG A N 1
ATOM 2367 C CA . ARG A 1 297 ? 24.876 10.680 5.803 1.00 94.44 297 ARG A CA 1
ATOM 2368 C C . ARG A 1 297 ? 25.526 11.015 4.467 1.00 94.44 297 ARG A C 1
ATOM 2370 O O . ARG A 1 297 ? 24.987 10.669 3.410 1.00 94.44 297 ARG A O 1
ATOM 2377 N N . ARG A 1 298 ? 26.685 11.679 4.492 1.00 94.38 298 ARG A N 1
ATOM 2378 C CA . ARG A 1 298 ? 27.435 11.993 3.278 1.00 94.38 298 ARG A CA 1
ATOM 2379 C C . ARG A 1 298 ? 27.967 10.733 2.601 1.00 94.38 298 ARG A C 1
ATOM 2381 O O . ARG A 1 298 ? 27.810 10.607 1.385 1.00 94.38 298 ARG A O 1
ATOM 2388 N N . ALA A 1 299 ? 28.513 9.792 3.366 1.00 91.88 299 ALA A N 1
ATOM 2389 C CA . ALA A 1 299 ? 28.986 8.511 2.854 1.00 91.88 299 ALA A CA 1
ATOM 2390 C C . ALA A 1 299 ? 27.854 7.696 2.203 1.00 91.88 299 ALA A C 1
ATOM 2392 O O . ALA A 1 299 ? 28.010 7.211 1.079 1.00 91.88 299 ALA A O 1
ATOM 2393 N N . VAL A 1 300 ? 26.682 7.607 2.844 1.00 90.44 300 VAL A N 1
ATOM 2394 C CA . VAL A 1 300 ? 25.494 6.941 2.278 1.00 90.44 300 VAL A CA 1
ATOM 2395 C C . VAL A 1 300 ? 25.045 7.626 0.983 1.00 90.44 300 VAL A C 1
ATOM 2397 O O . VAL A 1 300 ? 24.753 6.955 -0.010 1.00 90.44 300 VAL A O 1
ATOM 2400 N N . LEU A 1 301 ? 25.037 8.961 0.943 1.00 90.50 301 LEU A N 1
ATOM 2401 C CA . LEU A 1 301 ? 24.682 9.719 -0.258 1.00 90.50 301 LEU A CA 1
ATOM 2402 C C . LEU A 1 301 ? 25.642 9.452 -1.427 1.00 90.50 301 LEU A C 1
ATOM 2404 O O . LEU A 1 301 ? 25.203 9.300 -2.571 1.00 90.50 301 LEU A O 1
ATOM 2408 N N . ASP A 1 302 ? 26.943 9.396 -1.154 1.00 90.69 302 ASP A N 1
ATOM 2409 C CA . ASP A 1 302 ? 27.951 9.125 -2.174 1.00 90.69 302 ASP A CA 1
ATOM 2410 C C . ASP A 1 302 ? 27.871 7.661 -2.661 1.00 90.69 302 ASP A C 1
ATOM 2412 O O . ASP A 1 302 ? 27.943 7.426 -3.872 1.00 90.69 302 ASP A O 1
ATOM 2416 N N . ARG A 1 303 ? 27.553 6.695 -1.780 1.00 89.19 303 ARG A N 1
ATOM 2417 C CA . ARG A 1 303 ? 27.210 5.309 -2.169 1.00 89.19 303 ARG A CA 1
ATOM 2418 C C . ARG A 1 303 ? 25.968 5.249 -3.065 1.00 89.19 303 ARG A C 1
ATOM 2420 O O . ARG A 1 303 ? 26.002 4.592 -4.103 1.00 89.19 303 ARG A O 1
ATOM 2427 N N . LEU A 1 304 ? 24.893 5.973 -2.732 1.00 87.88 304 LEU A N 1
ATOM 2428 C CA . LEU A 1 304 ? 23.678 6.045 -3.562 1.00 87.88 304 LEU A CA 1
ATOM 2429 C C . LEU A 1 304 ? 23.971 6.581 -4.972 1.00 87.88 304 LEU A C 1
ATOM 2431 O O . LEU A 1 304 ? 23.447 6.065 -5.964 1.00 87.88 304 LEU A O 1
ATOM 2435 N N . ARG A 1 305 ? 24.814 7.616 -5.078 1.00 87.12 305 ARG A N 1
ATOM 2436 C CA . ARG A 1 305 ? 25.246 8.176 -6.369 1.00 87.12 305 ARG A CA 1
ATOM 2437 C C . ARG A 1 305 ? 26.081 7.179 -7.169 1.00 87.12 305 ARG A C 1
ATOM 2439 O O . ARG A 1 305 ? 25.844 7.040 -8.370 1.00 87.12 305 ARG A O 1
ATOM 2446 N N . ALA A 1 306 ? 27.007 6.479 -6.516 1.00 87.50 306 ALA A N 1
ATOM 2447 C CA . ALA A 1 306 ? 27.834 5.454 -7.144 1.00 87.50 306 ALA A CA 1
ATOM 2448 C C . ALA A 1 306 ? 26.987 4.284 -7.676 1.00 87.50 306 ALA A C 1
ATOM 2450 O O . ALA A 1 306 ? 27.117 3.920 -8.845 1.00 87.50 306 ALA A O 1
ATOM 2451 N N . GLU A 1 307 ? 26.055 3.760 -6.874 1.00 85.38 307 GLU A N 1
ATOM 2452 C CA . GLU A 1 307 ? 25.141 2.686 -7.292 1.00 85.38 307 GLU A CA 1
ATOM 2453 C C . GLU A 1 307 ? 24.247 3.106 -8.459 1.00 85.38 307 GLU A C 1
ATOM 2455 O O . GLU A 1 307 ? 24.018 2.337 -9.396 1.00 85.38 307 GLU A O 1
ATOM 2460 N N . ARG A 1 308 ? 23.780 4.359 -8.467 1.00 81.75 308 ARG A N 1
ATOM 2461 C CA . ARG A 1 308 ? 23.035 4.902 -9.607 1.00 81.75 308 ARG A CA 1
ATOM 2462 C C . ARG A 1 308 ? 23.888 4.936 -10.875 1.00 81.75 308 ARG A C 1
ATOM 2464 O O . ARG A 1 308 ? 23.410 4.498 -11.922 1.00 81.75 308 ARG A O 1
ATOM 2471 N N . ALA A 1 309 ? 25.116 5.450 -10.795 1.00 84.31 309 ALA A N 1
ATOM 2472 C CA . ALA A 1 309 ? 26.026 5.505 -11.937 1.00 84.31 309 ALA A CA 1
ATOM 2473 C C . ALA A 1 309 ? 26.314 4.094 -12.474 1.00 84.31 309 ALA A C 1
ATOM 2475 O O . ALA A 1 309 ? 26.177 3.846 -13.670 1.00 84.31 309 ALA A O 1
ATOM 2476 N N . ALA A 1 310 ? 26.590 3.137 -11.582 1.00 85.12 310 ALA A N 1
ATOM 2477 C CA . ALA A 1 310 ? 26.783 1.737 -11.942 1.00 85.12 310 ALA A CA 1
ATOM 2478 C C . ALA A 1 310 ? 25.532 1.126 -12.599 1.00 85.12 310 ALA A C 1
ATOM 2480 O O . ALA A 1 310 ? 25.636 0.424 -13.607 1.00 85.12 310 ALA A O 1
ATOM 2481 N N . HIS A 1 311 ? 24.335 1.404 -12.072 1.00 82.44 311 HIS A N 1
ATOM 2482 C CA . HIS A 1 311 ? 23.079 0.938 -12.658 1.00 82.44 311 HIS A CA 1
ATOM 2483 C C . HIS A 1 311 ? 22.840 1.519 -14.057 1.00 82.44 311 HIS A C 1
ATOM 2485 O O . HIS A 1 311 ? 22.391 0.796 -14.952 1.00 82.44 311 HIS A O 1
ATOM 2491 N N . GLN A 1 312 ? 23.140 2.803 -14.265 1.00 82.38 312 GLN A N 1
ATOM 2492 C CA . GLN A 1 312 ? 23.039 3.439 -15.575 1.00 82.38 312 GLN A CA 1
ATOM 2493 C C . GLN A 1 312 ? 23.979 2.763 -16.580 1.00 82.38 312 GLN A C 1
ATOM 2495 O O . GLN A 1 312 ? 23.506 2.314 -17.623 1.00 82.38 312 GLN A O 1
ATOM 2500 N N . THR A 1 313 ? 25.252 2.566 -16.224 1.00 86.75 313 THR A N 1
ATOM 2501 C CA . THR A 1 313 ? 26.224 1.847 -17.063 1.00 86.75 313 THR A CA 1
ATOM 2502 C C . THR A 1 313 ? 25.733 0.443 -17.422 1.00 86.75 313 THR A C 1
ATOM 2504 O O . THR A 1 313 ? 25.676 0.096 -18.599 1.00 86.75 313 THR A O 1
ATOM 2507 N N . ARG A 1 314 ? 25.267 -0.345 -16.438 1.00 85.38 314 ARG A N 1
ATOM 2508 C CA . ARG A 1 314 ? 24.713 -1.695 -16.677 1.00 85.38 314 ARG A CA 1
ATOM 2509 C C . ARG A 1 314 ? 23.500 -1.673 -17.613 1.00 85.38 314 ARG A C 1
ATOM 2511 O O . ARG A 1 314 ? 23.300 -2.600 -18.396 1.00 85.38 314 ARG A O 1
ATOM 2518 N N . THR A 1 315 ? 22.660 -0.643 -17.517 1.00 84.31 315 THR A N 1
ATOM 2519 C CA . THR A 1 315 ? 21.467 -0.495 -18.363 1.00 84.31 315 THR A CA 1
ATOM 2520 C C . THR A 1 315 ? 21.857 -0.149 -19.799 1.00 84.31 315 THR A C 1
ATOM 2522 O O . THR A 1 315 ? 21.342 -0.761 -20.734 1.00 84.31 315 THR A O 1
ATOM 2525 N N . GLU A 1 316 ? 22.808 0.767 -19.983 1.00 88.94 316 GLU A N 1
ATOM 2526 C CA . GLU A 1 316 ? 23.349 1.129 -21.296 1.00 88.94 316 GLU A CA 1
ATOM 2527 C C . GLU A 1 316 ? 24.064 -0.054 -21.965 1.00 88.94 316 GLU A C 1
ATOM 2529 O O . GLU A 1 316 ? 23.851 -0.316 -23.149 1.00 88.94 316 GLU A O 1
ATOM 2534 N N . GLU A 1 317 ? 24.856 -0.823 -21.215 1.00 91.50 317 GLU A N 1
ATOM 2535 C CA . GLU A 1 317 ? 25.501 -2.046 -21.704 1.00 91.50 317 GLU A CA 1
ATOM 2536 C C . GLU A 1 317 ? 24.480 -3.098 -22.147 1.00 91.50 317 GLU A C 1
ATOM 2538 O O . GLU A 1 317 ? 24.605 -3.654 -23.241 1.00 91.50 317 GLU A O 1
ATOM 2543 N N . ARG A 1 318 ? 23.428 -3.332 -21.348 1.00 90.06 318 ARG A N 1
ATOM 2544 C CA . ARG A 1 318 ? 22.327 -4.238 -21.715 1.00 90.06 318 ARG A CA 1
ATOM 2545 C C . ARG A 1 318 ? 21.605 -3.776 -22.976 1.00 90.06 318 ARG A C 1
ATOM 2547 O O . ARG A 1 318 ? 21.326 -4.604 -23.840 1.00 90.06 318 ARG A O 1
ATOM 2554 N N . ALA A 1 319 ? 21.342 -2.477 -23.114 1.00 90.06 319 ALA A N 1
ATOM 2555 C CA . ALA A 1 319 ? 20.713 -1.920 -24.308 1.00 90.06 319 ALA A CA 1
ATOM 2556 C C . ALA A 1 319 ? 21.600 -2.090 -25.555 1.00 90.06 319 ALA A C 1
ATOM 2558 O O . ALA A 1 319 ? 21.111 -2.501 -26.609 1.00 90.06 319 ALA A O 1
ATOM 2559 N N . ARG A 1 320 ? 22.914 -1.847 -25.435 1.00 93.69 320 ARG A N 1
ATOM 2560 C CA . ARG A 1 320 ? 23.888 -2.080 -26.517 1.00 93.69 320 ARG A CA 1
ATOM 2561 C C . ARG A 1 320 ? 23.943 -3.551 -26.915 1.00 93.69 320 ARG A C 1
ATOM 2563 O O . ARG A 1 320 ? 23.937 -3.861 -28.103 1.00 93.69 320 ARG A O 1
ATOM 2570 N N . GLU A 1 321 ? 23.960 -4.455 -25.942 1.00 93.19 321 GLU A N 1
ATOM 2571 C CA . GLU A 1 321 ? 23.967 -5.895 -26.192 1.00 93.19 321 GLU A CA 1
ATOM 2572 C C . GLU A 1 321 ? 22.677 -6.368 -26.872 1.00 93.19 321 GLU A C 1
ATOM 2574 O O . GLU A 1 321 ? 22.724 -7.079 -27.875 1.00 93.19 321 GLU A O 1
ATOM 2579 N N . GLN A 1 322 ? 21.520 -5.906 -26.398 1.00 92.56 322 GLN A N 1
ATOM 2580 C CA . GLN A 1 322 ? 20.237 -6.192 -27.033 1.00 92.56 322 GLN A CA 1
ATOM 2581 C C . GLN A 1 322 ? 20.192 -5.660 -28.471 1.00 92.56 322 GLN A C 1
ATOM 2583 O O . GLN A 1 322 ? 19.749 -6.370 -29.374 1.00 92.56 322 GLN A O 1
ATOM 2588 N N . HIS A 1 323 ? 20.703 -4.451 -28.714 1.00 93.56 323 HIS A N 1
ATOM 2589 C CA . HIS A 1 323 ? 20.805 -3.900 -30.061 1.00 93.56 323 HIS A CA 1
ATOM 2590 C C . HIS A 1 323 ? 21.706 -4.755 -30.965 1.00 93.56 323 HIS A C 1
ATOM 2592 O O . HIS A 1 323 ? 21.304 -5.084 -32.081 1.00 93.56 323 HIS A O 1
ATOM 2598 N N . ARG A 1 324 ? 22.883 -5.187 -30.479 1.00 95.25 324 ARG A N 1
ATOM 2599 C CA . ARG A 1 324 ? 23.778 -6.096 -31.220 1.00 95.25 324 ARG A CA 1
ATOM 2600 C C . ARG A 1 324 ? 23.070 -7.389 -31.617 1.00 95.25 324 ARG A C 1
ATOM 2602 O O . ARG A 1 324 ? 23.121 -7.762 -32.787 1.00 95.25 324 ARG A O 1
ATOM 2609 N N . ARG A 1 325 ? 22.340 -8.012 -30.686 1.00 93.94 325 ARG A N 1
ATOM 2610 C CA . ARG A 1 325 ? 21.550 -9.226 -30.951 1.00 93.94 325 ARG A CA 1
ATOM 2611 C C . ARG A 1 325 ? 20.474 -9.005 -32.009 1.00 93.94 325 ARG A C 1
ATOM 2613 O O . ARG A 1 325 ? 20.298 -9.847 -32.882 1.00 93.94 325 ARG A O 1
ATOM 2620 N N . VAL A 1 326 ? 19.775 -7.869 -31.971 1.00 94.31 326 VAL A N 1
ATOM 2621 C CA . VAL A 1 326 ? 18.764 -7.525 -32.986 1.00 94.31 326 VAL A CA 1
ATOM 2622 C C . VAL A 1 326 ? 19.404 -7.339 -34.364 1.00 94.31 326 VAL A C 1
ATOM 2624 O O . VAL A 1 326 ? 18.871 -7.831 -35.357 1.00 94.31 326 VAL A O 1
ATOM 2627 N N . VAL A 1 327 ? 20.550 -6.657 -34.445 1.00 95.12 327 VAL A N 1
ATOM 2628 C CA . VAL A 1 327 ? 21.282 -6.470 -35.709 1.00 95.12 327 VAL A CA 1
ATOM 2629 C C . VAL A 1 327 ? 21.769 -7.809 -36.269 1.00 95.12 327 VAL A C 1
ATOM 2631 O O . VAL A 1 327 ? 21.631 -8.062 -37.466 1.00 95.12 327 VAL A O 1
ATOM 2634 N N . GLU A 1 328 ? 22.298 -8.689 -35.422 1.00 95.12 328 GLU A N 1
ATOM 2635 C CA . GLU A 1 328 ? 22.722 -10.030 -35.827 1.00 95.12 328 GLU A CA 1
ATOM 2636 C C . GLU A 1 328 ? 21.540 -10.892 -36.292 1.00 95.12 328 GLU A C 1
ATOM 2638 O O . GLU A 1 328 ? 21.611 -11.515 -37.352 1.00 95.12 328 GLU A O 1
ATOM 2643 N N . ALA A 1 329 ? 20.422 -10.863 -35.563 1.00 93.38 329 ALA A N 1
ATOM 2644 C CA . ALA A 1 329 ? 19.199 -11.554 -35.953 1.00 93.38 329 ALA A CA 1
ATOM 2645 C C . ALA A 1 329 ? 18.696 -11.083 -37.327 1.00 93.38 329 ALA A C 1
ATOM 2647 O O . ALA A 1 329 ? 18.377 -11.918 -38.172 1.00 93.38 329 ALA A O 1
ATOM 2648 N N . LYS A 1 330 ? 18.704 -9.768 -37.597 1.00 94.56 330 LYS A N 1
ATOM 2649 C CA . LYS A 1 330 ? 18.356 -9.220 -38.921 1.00 94.56 330 LYS A CA 1
ATOM 2650 C C . LYS A 1 330 ? 19.268 -9.758 -40.026 1.00 94.56 330 LYS A C 1
ATOM 2652 O O . LYS A 1 330 ? 18.766 -10.259 -41.028 1.00 94.56 330 LYS A O 1
ATOM 2657 N N . ARG A 1 331 ? 20.590 -9.749 -39.817 1.00 95.06 331 ARG A N 1
ATOM 2658 C CA . ARG A 1 331 ? 21.557 -10.316 -40.779 1.00 95.06 331 ARG A CA 1
ATOM 2659 C C . ARG A 1 331 ? 21.324 -11.807 -41.025 1.00 95.06 331 ARG A C 1
ATOM 2661 O O . ARG A 1 331 ? 21.466 -12.280 -42.151 1.00 95.06 331 ARG A O 1
ATOM 2668 N N . ASN A 1 332 ? 20.969 -12.563 -39.988 1.00 94.44 332 ASN A N 1
ATOM 2669 C CA . ASN A 1 332 ? 20.648 -13.982 -40.125 1.00 94.44 332 ASN A CA 1
ATOM 2670 C C . ASN A 1 332 ? 19.351 -14.199 -40.916 1.00 94.44 332 ASN A C 1
ATOM 2672 O O . ASN A 1 332 ? 19.318 -15.080 -41.773 1.00 94.44 332 ASN A O 1
ATOM 2676 N N . VAL A 1 333 ? 18.324 -13.371 -40.707 1.00 95.06 333 VAL A N 1
ATOM 2677 C CA . VAL A 1 333 ? 17.090 -13.400 -41.511 1.00 95.06 333 VAL A CA 1
ATOM 2678 C C . VAL A 1 333 ? 17.387 -13.121 -42.986 1.00 95.06 333 VAL A C 1
ATOM 2680 O O . VAL A 1 333 ? 16.950 -13.894 -43.836 1.00 95.06 333 VAL A O 1
ATOM 2683 N N . GLU A 1 334 ? 18.184 -12.098 -43.301 1.00 94.81 334 GLU A N 1
ATOM 2684 C CA . GLU A 1 334 ? 18.589 -11.783 -44.682 1.00 94.81 334 GLU A CA 1
ATOM 2685 C C . GLU A 1 334 ? 19.341 -12.953 -45.340 1.00 94.81 334 GLU A C 1
ATOM 2687 O O . GLU A 1 334 ? 19.058 -13.335 -46.478 1.00 94.81 334 GLU A O 1
ATOM 2692 N N . ARG A 1 335 ? 20.267 -13.593 -44.609 1.00 94.75 335 ARG A N 1
ATOM 2693 C CA . ARG A 1 335 ? 20.981 -14.792 -45.087 1.00 94.75 335 ARG A CA 1
ATOM 2694 C C . ARG A 1 335 ? 20.030 -15.954 -45.366 1.00 94.75 335 ARG A C 1
ATOM 2696 O O . ARG A 1 335 ? 20.181 -16.628 -46.385 1.00 94.75 335 ARG A O 1
ATOM 2703 N N . LEU A 1 336 ? 19.059 -16.190 -44.482 1.00 94.81 336 LEU A N 1
ATOM 2704 C CA . LEU A 1 336 ? 18.058 -17.245 -44.649 1.00 94.81 336 LEU A CA 1
ATOM 2705 C C . LEU A 1 336 ? 17.123 -16.961 -45.831 1.00 94.81 336 LEU A C 1
ATOM 2707 O O . LEU A 1 336 ? 16.811 -17.882 -46.586 1.00 94.81 336 LEU A O 1
ATOM 2711 N N . GLN A 1 337 ? 16.727 -15.705 -46.047 1.00 94.38 337 GLN A N 1
ATOM 2712 C CA . GLN A 1 337 ? 15.943 -15.292 -47.216 1.00 94.38 337 GLN A CA 1
ATOM 2713 C C . GLN A 1 337 ? 16.713 -15.541 -48.519 1.00 94.38 337 GLN A C 1
ATOM 2715 O O . GLN A 1 337 ? 16.207 -16.226 -49.408 1.00 94.38 337 GLN A O 1
ATOM 2720 N N . ALA A 1 338 ? 17.975 -15.111 -48.596 1.00 93.31 338 ALA A N 1
ATOM 2721 C CA . ALA A 1 338 ? 18.819 -15.361 -49.764 1.00 93.31 338 ALA A CA 1
ATOM 2722 C C . ALA A 1 338 ? 19.043 -16.867 -50.017 1.00 93.31 338 ALA A C 1
ATOM 2724 O O . ALA A 1 338 ? 19.069 -17.320 -51.166 1.00 93.31 338 ALA A O 1
ATOM 2725 N N . ALA A 1 339 ? 19.197 -17.670 -48.958 1.00 92.50 339 ALA A N 1
ATOM 2726 C CA . ALA A 1 339 ? 19.296 -19.124 -49.073 1.00 92.50 339 ALA A CA 1
ATOM 2727 C C . ALA A 1 339 ? 17.994 -19.747 -49.604 1.00 92.50 339 ALA A C 1
ATOM 2729 O O . ALA A 1 339 ? 18.044 -20.597 -50.496 1.00 92.50 339 ALA A O 1
ATOM 2730 N N . ARG A 1 340 ? 16.835 -19.282 -49.119 1.00 94.75 340 ARG A N 1
ATOM 2731 C CA . ARG A 1 340 ? 15.509 -19.709 -49.588 1.00 94.75 340 ARG A CA 1
ATOM 2732 C C . ARG A 1 340 ? 15.304 -19.398 -51.071 1.00 94.75 340 ARG A C 1
ATOM 2734 O O . ARG A 1 340 ? 14.854 -20.269 -51.807 1.00 94.75 340 ARG A O 1
ATOM 2741 N N . GLU A 1 341 ? 15.699 -18.216 -51.536 1.00 94.75 341 GLU A N 1
ATOM 2742 C CA . GLU A 1 341 ? 15.638 -17.855 -52.961 1.00 94.75 341 GLU A CA 1
ATOM 2743 C C . GLU A 1 341 ? 16.547 -18.730 -53.837 1.00 94.75 341 GLU A C 1
ATOM 2745 O O . GLU A 1 341 ? 16.187 -19.103 -54.956 1.00 94.75 341 GLU A O 1
ATOM 2750 N N . ARG A 1 342 ? 17.751 -19.074 -53.356 1.00 94.69 342 ARG A N 1
ATOM 2751 C CA . ARG A 1 342 ? 18.650 -19.999 -54.071 1.00 94.69 342 ARG A CA 1
ATOM 2752 C C . ARG A 1 342 ? 18.060 -21.403 -54.155 1.00 94.69 342 ARG A C 1
ATOM 2754 O O . ARG A 1 342 ? 18.187 -22.039 -55.198 1.00 94.69 342 ARG A O 1
ATOM 2761 N N . LEU A 1 343 ? 17.441 -21.880 -53.075 1.00 93.81 343 LEU A N 1
ATOM 2762 C CA . LEU A 1 343 ? 16.730 -23.158 -53.061 1.00 93.81 343 LEU A CA 1
ATOM 2763 C C . LEU A 1 343 ? 15.555 -23.137 -54.043 1.00 93.81 343 LEU A C 1
ATOM 2765 O O . LEU A 1 343 ? 15.480 -24.037 -54.870 1.00 93.81 343 LEU A O 1
ATOM 2769 N N . GLY A 1 344 ? 14.737 -22.078 -54.049 1.00 93.75 344 GLY A N 1
ATOM 2770 C CA . GLY A 1 344 ? 13.642 -21.909 -55.014 1.00 93.75 344 GLY A CA 1
ATOM 2771 C C . GLY A 1 344 ? 14.109 -22.012 -56.470 1.00 93.75 344 GLY A C 1
ATOM 2772 O O . GLY A 1 344 ? 13.577 -22.813 -57.234 1.00 93.75 344 GLY A O 1
ATOM 2773 N N . ARG A 1 345 ? 15.198 -21.315 -56.830 1.00 94.12 345 ARG A N 1
ATOM 2774 C CA . ARG A 1 345 ? 15.807 -21.409 -58.173 1.00 94.12 345 ARG A CA 1
ATOM 2775 C C . ARG A 1 345 ? 16.314 -22.811 -58.520 1.00 94.12 345 ARG A C 1
ATOM 2777 O O . ARG A 1 345 ? 16.249 -23.222 -59.679 1.00 94.12 345 ARG A O 1
ATOM 2784 N N . LYS A 1 346 ? 16.855 -23.551 -57.544 1.00 93.38 346 LYS A N 1
ATOM 2785 C CA . LYS A 1 346 ? 17.266 -24.949 -57.751 1.00 93.38 346 LYS A CA 1
ATOM 2786 C C . LYS A 1 346 ? 16.054 -25.846 -57.990 1.00 93.38 346 LYS A C 1
ATOM 2788 O O . LYS A 1 346 ? 16.110 -26.653 -58.910 1.00 93.38 346 LYS A O 1
ATOM 2793 N N . THR A 1 347 ? 14.978 -25.669 -57.227 1.00 93.88 347 THR A N 1
ATOM 2794 C CA . THR A 1 347 ? 13.722 -26.404 -57.415 1.00 93.88 347 THR A CA 1
ATOM 2795 C C . THR A 1 347 ? 13.140 -26.159 -58.809 1.00 93.88 347 THR A C 1
ATOM 2797 O O . THR A 1 347 ? 12.874 -27.112 -59.527 1.00 93.88 347 THR A O 1
ATOM 2800 N N . GLU A 1 348 ? 13.066 -24.906 -59.269 1.00 94.00 348 GLU A N 1
ATOM 2801 C CA . GLU A 1 348 ? 12.618 -24.586 -60.638 1.00 94.00 348 GLU A CA 1
ATOM 2802 C C . GLU A 1 348 ? 13.494 -25.220 -61.729 1.00 94.00 348 GLU A C 1
ATOM 2804 O O . GLU A 1 348 ? 13.019 -25.555 -62.815 1.00 94.00 348 GLU A O 1
ATOM 2809 N N . ARG A 1 349 ? 14.802 -25.350 -61.482 1.00 94.25 349 ARG A N 1
ATOM 2810 C CA . ARG A 1 349 ? 15.709 -26.034 -62.410 1.00 94.25 349 ARG A CA 1
ATOM 2811 C C . ARG A 1 349 ? 15.461 -27.540 -62.425 1.00 94.25 349 ARG A C 1
ATOM 2813 O O . ARG A 1 349 ? 15.513 -28.120 -63.503 1.00 94.25 349 ARG A O 1
ATOM 2820 N N . ILE A 1 350 ? 15.224 -28.152 -61.265 1.00 92.50 350 ILE A N 1
ATOM 2821 C CA . ILE A 1 350 ? 14.883 -29.576 -61.161 1.00 92.50 350 ILE A CA 1
ATOM 2822 C C . ILE A 1 350 ? 13.598 -29.849 -61.942 1.00 92.50 350 ILE A C 1
ATOM 2824 O O . ILE A 1 350 ? 13.637 -30.683 -62.836 1.00 92.50 350 ILE A O 1
ATOM 2828 N N . ASN A 1 351 ? 12.540 -29.066 -61.722 1.00 91.75 351 ASN A N 1
ATOM 2829 C CA . ASN A 1 351 ? 11.272 -29.232 -62.439 1.00 91.75 351 ASN A CA 1
ATOM 2830 C C . ASN A 1 351 ? 11.465 -29.153 -63.966 1.00 91.75 351 ASN A C 1
ATOM 2832 O O . ASN A 1 351 ? 11.023 -30.029 -64.696 1.00 91.75 351 ASN A O 1
ATOM 2836 N N . ARG A 1 352 ? 12.237 -28.171 -64.462 1.00 93.12 352 ARG A N 1
ATOM 2837 C CA . ARG A 1 352 ? 12.556 -28.076 -65.902 1.00 93.12 352 ARG A CA 1
ATOM 2838 C C . ARG A 1 352 ? 13.319 -29.289 -66.441 1.00 93.12 352 ARG A C 1
ATOM 2840 O O . ARG A 1 352 ? 13.128 -29.677 -67.593 1.00 93.12 352 ARG A O 1
ATOM 2847 N N . LEU A 1 353 ? 14.226 -29.856 -65.644 1.00 92.44 353 LEU A N 1
ATOM 2848 C CA . LEU A 1 353 ? 14.955 -31.068 -66.021 1.00 92.44 353 LEU A CA 1
ATOM 2849 C C . LEU A 1 353 ? 14.034 -32.292 -66.033 1.00 92.44 353 LEU A C 1
ATOM 2851 O O . LEU A 1 353 ? 14.187 -33.130 -66.915 1.00 92.44 353 LEU A O 1
ATOM 2855 N N . GLU A 1 354 ? 13.084 -32.386 -65.103 1.00 91.88 354 GLU A N 1
ATOM 2856 C CA . GLU A 1 354 ? 12.064 -33.442 -65.074 1.00 91.88 354 GLU A CA 1
ATOM 2857 C C . GLU A 1 354 ? 11.140 -33.371 -66.296 1.00 91.88 354 GLU A C 1
ATOM 2859 O O . GLU A 1 354 ? 10.906 -34.400 -66.936 1.00 91.88 354 GLU A O 1
ATOM 2864 N N . ASP A 1 355 ? 10.707 -32.170 -66.692 1.00 92.00 355 ASP A N 1
ATOM 2865 C CA . ASP A 1 355 ? 9.933 -31.950 -67.922 1.00 92.00 355 ASP A CA 1
ATOM 2866 C C . ASP A 1 355 ? 10.734 -32.402 -69.155 1.00 92.00 355 ASP A C 1
ATOM 2868 O O . ASP A 1 355 ? 10.273 -33.216 -69.955 1.00 92.00 355 ASP A O 1
ATOM 2872 N N . THR A 1 356 ? 11.995 -31.965 -69.256 1.00 91.94 356 THR A N 1
ATOM 2873 C CA . THR A 1 356 ? 12.886 -32.338 -70.370 1.00 91.94 356 THR A CA 1
ATOM 2874 C C . THR A 1 356 ? 13.135 -33.849 -70.418 1.00 91.94 356 THR A C 1
ATOM 2876 O O . THR A 1 356 ? 13.172 -34.446 -71.496 1.00 91.94 356 THR A O 1
ATOM 2879 N N . LEU A 1 357 ? 13.318 -34.496 -69.262 1.00 92.31 357 LEU A N 1
ATOM 2880 C CA . LEU A 1 357 ? 13.490 -35.945 -69.166 1.00 92.31 357 LEU A CA 1
ATOM 2881 C C . LEU A 1 357 ? 12.230 -36.674 -69.645 1.00 92.31 357 LEU A C 1
ATOM 2883 O O . LEU A 1 357 ? 12.335 -37.690 -70.331 1.00 92.31 357 LEU A O 1
ATOM 2887 N N . THR A 1 358 ? 11.055 -36.153 -69.297 1.00 92.56 358 THR A N 1
ATOM 2888 C CA . THR A 1 358 ? 9.758 -36.690 -69.722 1.00 92.56 358 THR A CA 1
ATOM 2889 C C . THR A 1 358 ? 9.607 -36.605 -71.240 1.00 92.56 358 THR A C 1
ATOM 2891 O O . THR A 1 358 ? 9.321 -37.621 -71.878 1.00 92.56 358 THR A O 1
ATOM 2894 N N . ASP A 1 359 ? 9.920 -35.453 -71.836 1.00 91.00 359 ASP A N 1
ATOM 2895 C CA . ASP A 1 359 ? 9.909 -35.263 -73.291 1.00 91.00 359 ASP A CA 1
ATOM 2896 C C . ASP A 1 359 ? 10.918 -36.172 -74.002 1.00 91.00 359 ASP A C 1
ATOM 2898 O O . ASP A 1 359 ? 10.599 -36.816 -75.005 1.00 91.00 359 ASP A O 1
ATOM 2902 N N . THR A 1 360 ? 12.133 -36.278 -73.459 1.00 89.88 360 THR A N 1
ATOM 2903 C CA . THR A 1 360 ? 13.196 -37.124 -74.021 1.00 89.88 360 THR A CA 1
ATOM 2904 C C . THR A 1 360 ? 12.802 -38.599 -73.971 1.00 89.88 360 THR A C 1
ATOM 2906 O O . THR A 1 360 ? 13.019 -39.329 -74.936 1.00 89.88 360 THR A O 1
ATOM 2909 N N . ARG A 1 361 ? 12.172 -39.054 -72.877 1.00 91.69 361 ARG A N 1
ATOM 2910 C CA . ARG A 1 361 ? 11.617 -40.413 -72.780 1.00 91.69 361 ARG A CA 1
ATOM 2911 C C . ARG A 1 361 ? 10.539 -40.641 -73.835 1.00 91.69 361 ARG A C 1
ATOM 2913 O O . ARG A 1 361 ? 10.584 -41.660 -74.513 1.00 91.69 361 ARG A O 1
ATOM 2920 N N . ALA A 1 362 ? 9.630 -39.686 -74.030 1.00 89.94 362 ALA A N 1
ATOM 2921 C CA . ALA A 1 362 ? 8.604 -39.783 -75.066 1.00 89.94 362 ALA A CA 1
ATOM 2922 C C . ALA A 1 362 ? 9.208 -39.846 -76.483 1.00 89.94 362 ALA A C 1
ATOM 2924 O O . ALA A 1 362 ? 8.733 -40.613 -77.321 1.00 89.94 362 ALA A O 1
ATOM 2925 N N . GLN A 1 363 ? 10.268 -39.078 -76.758 1.00 90.69 363 GLN A N 1
ATOM 2926 C CA . GLN A 1 363 ? 11.006 -39.151 -78.022 1.00 90.69 363 GLN A CA 1
ATOM 2927 C C . GLN A 1 363 ? 11.701 -40.501 -78.209 1.00 90.69 363 GLN A C 1
ATOM 2929 O O . GLN A 1 363 ? 11.601 -41.070 -79.292 1.00 90.69 363 GLN A O 1
ATOM 2934 N N . LEU A 1 364 ? 12.353 -41.029 -77.168 1.00 90.94 364 LEU A N 1
ATOM 2935 C CA . LEU A 1 364 ? 13.005 -42.337 -77.213 1.00 90.94 364 LEU A CA 1
ATOM 2936 C C . LEU A 1 364 ? 12.003 -43.454 -77.520 1.00 90.94 364 LEU A C 1
ATOM 2938 O O . LEU A 1 364 ? 12.268 -44.287 -78.378 1.00 90.94 364 LEU A O 1
ATOM 2942 N N . THR A 1 365 ? 10.829 -43.441 -76.887 1.00 91.38 365 THR A N 1
ATOM 2943 C CA . THR A 1 365 ? 9.769 -44.413 -77.186 1.00 91.38 365 THR A CA 1
ATOM 2944 C C . THR A 1 365 ? 9.340 -44.336 -78.657 1.00 91.38 365 THR A C 1
ATOM 2946 O O . THR A 1 365 ? 9.146 -45.366 -79.298 1.00 91.38 365 THR A O 1
ATOM 2949 N N . ARG A 1 366 ? 9.231 -43.129 -79.236 1.00 90.69 366 ARG A N 1
ATOM 2950 C CA . ARG A 1 366 ? 8.892 -42.955 -80.663 1.00 90.69 366 ARG A CA 1
ATOM 2951 C C . ARG A 1 366 ? 9.998 -43.454 -81.590 1.00 90.69 366 ARG A C 1
ATOM 2953 O O . ARG A 1 366 ? 9.698 -44.084 -82.598 1.00 90.69 366 ARG A O 1
ATOM 2960 N N . THR A 1 367 ? 11.263 -43.170 -81.279 1.00 88.44 367 THR A N 1
ATOM 2961 C CA . THR A 1 367 ? 12.385 -43.629 -82.110 1.00 88.44 367 THR A CA 1
ATOM 2962 C C . THR A 1 367 ? 12.588 -45.134 -82.009 1.00 88.44 367 THR A C 1
ATOM 2964 O O . THR A 1 367 ? 12.914 -45.748 -83.019 1.00 88.44 367 THR A O 1
ATOM 2967 N N . GLN A 1 368 ? 12.341 -45.740 -80.844 1.00 90.12 368 GLN A N 1
ATOM 2968 C CA . GLN A 1 368 ? 12.307 -47.196 -80.685 1.00 90.12 368 GLN A CA 1
ATOM 2969 C C . GLN A 1 368 ? 11.221 -47.824 -81.563 1.00 90.12 368 GLN A C 1
ATOM 2971 O O . GLN A 1 368 ? 11.535 -48.727 -82.332 1.00 90.12 368 GLN A O 1
ATOM 2976 N N . ALA A 1 369 ? 9.995 -47.288 -81.541 1.00 88.00 369 ALA A N 1
ATOM 2977 C CA . ALA A 1 369 ? 8.917 -47.766 -82.410 1.00 88.00 369 ALA A CA 1
ATOM 2978 C C . ALA A 1 369 ? 9.276 -47.658 -83.907 1.00 88.00 369 ALA A C 1
ATOM 2980 O O . ALA A 1 369 ? 9.059 -48.595 -84.670 1.00 88.00 369 ALA A O 1
ATOM 2981 N N . LEU A 1 370 ? 9.895 -46.546 -84.328 1.00 89.31 370 LEU A N 1
ATOM 2982 C CA . LEU A 1 370 ? 10.347 -46.371 -85.714 1.00 89.31 370 LEU A CA 1
ATOM 2983 C C . LEU A 1 370 ? 11.487 -47.334 -86.086 1.00 89.31 370 LEU A C 1
ATOM 2985 O O . LEU A 1 370 ? 11.551 -47.820 -87.215 1.00 89.31 370 LEU A O 1
ATOM 2989 N N . ALA A 1 371 ? 12.407 -47.604 -85.158 1.00 85.38 371 ALA A N 1
ATOM 2990 C CA . ALA A 1 371 ? 13.495 -48.551 -85.371 1.00 85.38 371 ALA A CA 1
ATOM 2991 C C . ALA A 1 371 ? 12.967 -49.985 -85.520 1.00 85.38 371 ALA A C 1
ATOM 2993 O O . ALA A 1 371 ? 13.433 -50.699 -86.404 1.00 85.38 371 ALA A O 1
ATOM 2994 N N . GLU A 1 372 ? 11.974 -50.383 -84.718 1.00 88.94 372 GLU A N 1
ATOM 2995 C CA . GLU A 1 372 ? 11.278 -51.669 -84.854 1.00 88.94 372 GLU A CA 1
ATOM 2996 C C . GLU A 1 372 ? 10.592 -51.793 -86.224 1.00 88.94 372 GLU A C 1
ATOM 2998 O O . GLU A 1 372 ? 10.761 -52.802 -86.908 1.00 88.94 372 GLU A O 1
ATOM 3003 N N . GLU A 1 373 ? 9.905 -50.742 -86.679 1.00 87.94 373 GLU A N 1
ATOM 3004 C CA . GLU A 1 373 ? 9.276 -50.698 -88.007 1.00 87.94 373 GLU A CA 1
ATOM 3005 C C . GLU A 1 373 ? 10.311 -50.777 -89.145 1.00 87.94 373 GLU A C 1
ATOM 3007 O O . GLU A 1 373 ? 10.150 -51.527 -90.111 1.00 87.94 373 GLU A O 1
ATOM 3012 N N . THR A 1 374 ? 11.422 -50.049 -89.015 1.00 85.56 374 THR A N 1
ATOM 3013 C CA . THR A 1 374 ? 12.506 -50.055 -90.009 1.00 85.56 374 THR A CA 1
ATOM 3014 C C . THR A 1 374 ? 13.202 -51.413 -90.063 1.00 85.56 374 THR A C 1
ATOM 3016 O O . THR A 1 374 ? 13.519 -51.899 -91.148 1.00 85.56 374 THR A O 1
ATOM 3019 N N . GLN A 1 375 ? 13.425 -52.045 -88.907 1.00 86.38 375 GLN A N 1
ATOM 3020 C CA . GLN A 1 375 ? 14.000 -53.383 -88.817 1.00 86.38 375 GLN A CA 1
ATOM 3021 C C . GLN A 1 375 ? 13.098 -54.405 -89.516 1.00 86.38 375 GLN A C 1
ATOM 3023 O O . GLN A 1 375 ? 13.592 -55.194 -90.319 1.00 86.38 375 GLN A O 1
ATOM 3028 N N . HIS A 1 376 ? 11.782 -54.322 -89.294 1.00 85.75 376 HIS A N 1
ATOM 3029 C CA . HIS A 1 376 ? 10.801 -55.160 -89.980 1.00 85.75 376 HIS A CA 1
ATOM 3030 C C . HIS A 1 376 ? 10.870 -54.991 -91.510 1.00 85.75 376 HIS A C 1
ATOM 3032 O O . HIS A 1 376 ? 10.976 -55.971 -92.242 1.00 85.75 376 HIS A O 1
ATOM 3038 N N . SER A 1 377 ? 10.928 -53.746 -91.997 1.00 85.50 377 SER A N 1
ATOM 3039 C CA . SER A 1 377 ? 11.067 -53.435 -93.430 1.00 85.50 377 SER A CA 1
ATOM 3040 C C . SER A 1 377 ? 12.391 -53.927 -94.042 1.00 85.50 377 SER A C 1
ATOM 3042 O O . SER A 1 377 ? 12.436 -54.406 -95.182 1.00 85.50 377 SER A O 1
ATOM 3044 N N . LEU A 1 378 ? 13.495 -53.847 -93.291 1.00 85.19 378 LEU A N 1
ATOM 3045 C CA . LEU A 1 378 ? 14.797 -54.354 -93.727 1.00 85.19 378 LEU A CA 1
ATOM 3046 C C . LEU A 1 378 ? 14.781 -55.881 -93.869 1.00 85.19 378 LEU A C 1
ATOM 3048 O O . LEU A 1 378 ? 15.338 -56.413 -94.832 1.00 85.19 378 LEU A O 1
ATOM 3052 N N . ASP A 1 379 ? 14.154 -56.574 -92.920 1.00 86.75 379 ASP A N 1
ATOM 3053 C CA . ASP A 1 379 ? 14.026 -58.029 -92.941 1.00 86.75 379 ASP A CA 1
ATOM 3054 C C . ASP A 1 379 ? 13.146 -58.488 -94.121 1.00 86.75 379 ASP A C 1
ATOM 3056 O O . ASP A 1 379 ? 13.540 -59.406 -94.849 1.00 86.75 379 ASP A O 1
ATOM 3060 N N . ASP A 1 380 ? 12.065 -57.762 -94.426 1.00 85.25 380 ASP A N 1
ATOM 3061 C CA . ASP A 1 380 ? 11.261 -57.958 -95.642 1.00 85.25 380 ASP A CA 1
ATOM 3062 C C . ASP A 1 380 ? 12.077 -57.740 -96.928 1.00 85.25 380 ASP A C 1
ATOM 3064 O O . ASP A 1 380 ? 12.042 -58.550 -97.861 1.00 85.25 380 ASP A O 1
ATOM 3068 N N . THR A 1 381 ? 12.866 -56.664 -96.990 1.00 82.38 381 THR A N 1
ATOM 3069 C CA . THR A 1 381 ? 13.697 -56.345 -98.165 1.00 82.38 381 THR A CA 1
ATOM 3070 C C . THR A 1 381 ? 14.788 -57.396 -98.381 1.00 82.38 381 THR A C 1
ATOM 3072 O O . THR A 1 381 ? 15.055 -57.794 -99.519 1.00 82.38 381 THR A O 1
ATOM 3075 N N . LYS A 1 382 ? 15.415 -57.890 -97.304 1.00 83.88 382 LYS A N 1
ATOM 3076 C CA . LYS A 1 382 ? 16.373 -59.003 -97.378 1.00 83.88 382 LYS A CA 1
ATOM 3077 C C . LYS A 1 382 ? 15.715 -60.252 -97.951 1.00 83.88 382 LYS A C 1
ATOM 3079 O O . LYS A 1 382 ? 16.292 -60.854 -98.853 1.00 83.88 382 LYS A O 1
ATOM 3084 N N . ALA A 1 383 ? 14.511 -60.601 -97.494 1.00 83.31 383 ALA A N 1
ATOM 3085 C CA . ALA A 1 383 ? 13.773 -61.744 -98.027 1.00 83.31 383 ALA A CA 1
ATOM 3086 C C . ALA A 1 383 ? 13.515 -61.604 -99.541 1.00 83.31 383 ALA A C 1
ATOM 3088 O O . ALA A 1 383 ? 13.724 -62.554 -100.301 1.00 83.31 383 ALA A O 1
ATOM 3089 N N . GLN A 1 384 ? 13.151 -60.403 -100.005 1.00 84.38 384 GLN A N 1
ATOM 3090 C CA . GLN A 1 384 ? 12.976 -60.113 -101.434 1.00 84.38 384 GLN A CA 1
ATOM 3091 C C . GLN A 1 384 ? 14.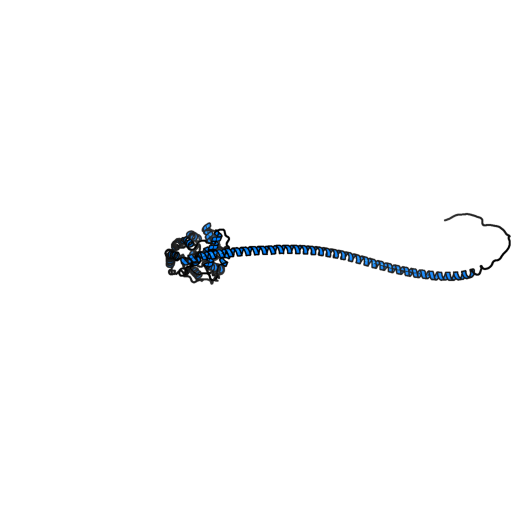287 -60.218 -102.231 1.00 84.38 384 GLN A C 1
ATOM 3093 O O . GLN A 1 384 ? 14.300 -60.779 -103.329 1.00 84.38 384 GLN A O 1
ATOM 3098 N N . LEU A 1 385 ? 15.402 -59.708 -101.695 1.00 81.81 385 LEU A N 1
ATOM 3099 C CA . LEU A 1 385 ? 16.716 -59.783 -102.343 1.00 81.81 385 LEU A CA 1
ATOM 3100 C C . LEU A 1 385 ? 17.234 -61.216 -102.441 1.00 81.81 385 LEU A C 1
ATOM 3102 O O . LEU A 1 385 ? 17.756 -61.588 -103.490 1.00 81.81 385 LEU A O 1
ATOM 3106 N N . THR A 1 386 ? 17.059 -62.030 -101.398 1.00 85.25 386 THR A N 1
ATOM 3107 C CA . THR A 1 386 ? 17.377 -63.463 -101.446 1.00 85.25 386 THR A CA 1
ATOM 3108 C C . THR A 1 386 ? 16.600 -64.137 -102.576 1.00 85.25 386 THR A C 1
ATOM 3110 O O . THR A 1 386 ? 17.196 -64.797 -103.424 1.00 85.25 386 THR A O 1
ATOM 3113 N N . GLN A 1 387 ? 15.298 -63.856 -102.689 1.00 83.38 387 GLN A N 1
ATOM 3114 C CA . GLN A 1 387 ? 14.471 -64.384 -103.774 1.00 83.38 387 GLN A CA 1
ATOM 3115 C C . GLN A 1 387 ? 14.930 -63.907 -105.168 1.00 83.38 387 GLN A C 1
ATOM 3117 O O . GLN A 1 387 ? 14.841 -64.649 -106.149 1.00 83.38 387 GLN A O 1
ATOM 3122 N N . ALA A 1 388 ? 15.418 -62.670 -105.290 1.00 78.62 388 ALA A N 1
ATOM 3123 C CA . ALA A 1 388 ? 15.956 -62.137 -106.541 1.00 78.62 388 ALA A CA 1
ATOM 3124 C C . ALA A 1 388 ? 17.322 -62.744 -106.905 1.00 78.62 388 ALA A C 1
ATOM 3126 O O . ALA A 1 388 ? 17.575 -63.015 -108.081 1.00 78.62 388 ALA A O 1
ATOM 3127 N N . LEU A 1 389 ? 18.185 -62.986 -105.914 1.00 84.38 389 LEU A N 1
ATOM 3128 C CA . LEU A 1 389 ? 19.479 -63.637 -106.104 1.00 84.38 389 LEU A CA 1
ATOM 3129 C C . LEU A 1 389 ? 19.298 -65.069 -106.611 1.00 84.38 389 LEU A C 1
ATOM 3131 O O . LEU A 1 389 ? 19.942 -65.438 -107.592 1.00 84.38 389 LEU A O 1
ATOM 3135 N N . ASP A 1 390 ? 18.364 -65.824 -106.028 1.00 83.19 390 ASP A N 1
ATOM 3136 C CA . ASP A 1 390 ? 18.018 -67.174 -106.487 1.00 83.19 390 ASP A CA 1
ATOM 3137 C C . ASP A 1 390 ? 17.580 -67.165 -107.963 1.00 83.19 390 ASP A C 1
ATOM 3139 O O . ASP A 1 390 ? 18.003 -68.000 -108.769 1.00 83.19 390 ASP A O 1
ATOM 3143 N N . ARG A 1 391 ? 16.789 -66.159 -108.369 1.00 82.00 391 ARG A N 1
ATOM 3144 C CA . ARG A 1 391 ? 16.392 -65.968 -109.776 1.00 82.00 391 ARG A CA 1
ATOM 3145 C C . ARG A 1 391 ? 17.582 -65.637 -110.680 1.00 82.00 391 ARG A C 1
ATOM 3147 O O . ARG A 1 391 ? 17.660 -66.165 -111.788 1.00 82.00 391 ARG A O 1
ATOM 3154 N N . LEU A 1 392 ? 18.501 -64.774 -110.244 1.00 78.50 392 LEU A N 1
ATOM 3155 C CA . LEU A 1 392 ? 19.688 -64.409 -111.026 1.00 78.50 392 LEU A CA 1
ATOM 3156 C C . LEU A 1 392 ? 20.651 -65.583 -111.191 1.00 78.50 392 LEU A C 1
ATOM 3158 O O . LEU A 1 392 ? 21.156 -65.794 -112.292 1.00 78.50 392 LEU A O 1
ATOM 3162 N N . GLN A 1 393 ? 20.865 -66.374 -110.141 1.00 82.69 393 GLN A N 1
ATOM 3163 C CA . GLN A 1 393 ? 21.671 -67.591 -110.217 1.00 82.69 393 GLN A CA 1
ATOM 3164 C C . GLN A 1 393 ? 21.070 -68.588 -111.217 1.00 82.69 393 GLN A C 1
ATOM 3166 O O . GLN A 1 393 ? 21.803 -69.142 -112.040 1.00 82.69 393 GLN A O 1
ATOM 3171 N N . ALA A 1 394 ? 19.740 -68.733 -111.241 1.00 77.00 394 ALA A N 1
ATOM 3172 C CA . ALA A 1 394 ? 19.051 -69.546 -112.243 1.00 77.00 394 ALA A CA 1
ATOM 3173 C C . ALA A 1 394 ? 19.260 -69.028 -113.682 1.00 77.00 394 ALA A C 1
ATOM 3175 O O . ALA A 1 394 ? 19.433 -69.817 -114.612 1.00 77.00 394 ALA A O 1
ATOM 3176 N N . VAL A 1 395 ? 19.292 -67.706 -113.888 1.00 78.06 395 VAL A N 1
ATOM 3177 C CA . VAL A 1 395 ? 19.580 -67.100 -115.202 1.00 78.06 395 VAL A CA 1
ATOM 3178 C C . VAL A 1 395 ? 21.050 -67.271 -115.597 1.00 78.06 395 VAL A C 1
ATOM 3180 O O . VAL A 1 395 ? 21.338 -67.600 -116.747 1.00 78.06 395 VAL A O 1
ATOM 3183 N N . GLN A 1 396 ? 21.989 -67.077 -114.669 1.00 76.75 396 GLN A N 1
ATOM 3184 C CA . GLN A 1 396 ? 23.423 -67.205 -114.932 1.00 76.75 396 GLN A CA 1
ATOM 3185 C C . GLN A 1 396 ? 23.811 -68.640 -115.301 1.00 76.75 396 GLN A C 1
ATOM 3187 O O . GLN A 1 396 ? 24.589 -68.826 -116.238 1.00 76.75 396 GLN A O 1
ATOM 3192 N N . ALA A 1 397 ? 23.231 -69.640 -114.629 1.00 74.94 397 ALA A N 1
ATOM 3193 C CA . ALA A 1 397 ? 23.392 -71.047 -114.998 1.00 74.94 397 ALA A CA 1
ATOM 3194 C C . ALA A 1 397 ? 22.995 -71.283 -116.468 1.00 74.94 397 ALA A C 1
ATOM 3196 O O . ALA A 1 397 ? 23.747 -71.879 -117.238 1.00 74.94 397 ALA A O 1
ATOM 3197 N N . ARG A 1 398 ? 21.872 -70.691 -116.888 1.00 74.00 398 ARG A N 1
ATOM 3198 C CA . ARG A 1 398 ? 21.364 -70.758 -118.265 1.00 74.00 398 ARG A CA 1
ATOM 3199 C C . ARG A 1 398 ? 22.270 -70.043 -119.274 1.00 74.00 398 ARG A C 1
ATOM 3201 O O . ARG A 1 398 ? 22.410 -70.471 -120.417 1.00 74.00 398 ARG A O 1
ATOM 3208 N N . LEU A 1 399 ? 22.907 -68.945 -118.865 1.00 73.25 399 LEU A N 1
ATOM 3209 C CA . LEU A 1 399 ? 23.818 -68.188 -119.724 1.00 73.25 399 LEU A CA 1
ATOM 3210 C C . LEU A 1 399 ? 25.164 -68.908 -119.914 1.00 73.25 399 LEU A C 1
ATOM 3212 O O . LEU A 1 399 ? 25.712 -68.886 -121.019 1.00 73.25 399 LEU A O 1
ATOM 3216 N N . GLN A 1 400 ? 25.691 -69.560 -118.871 1.00 75.88 400 GLN A N 1
ATOM 3217 C CA . GLN A 1 400 ? 26.910 -70.375 -118.969 1.00 75.88 400 GLN A CA 1
ATOM 3218 C C . GLN A 1 400 ? 26.748 -71.543 -119.949 1.00 75.88 400 GLN A C 1
ATOM 3220 O O . GLN A 1 400 ? 27.646 -71.778 -120.759 1.00 75.88 400 GLN A O 1
ATOM 3225 N N . GLU A 1 401 ? 25.578 -72.186 -119.962 1.00 69.75 401 GLU A N 1
ATOM 3226 C CA . GLU A 1 401 ? 25.194 -73.160 -120.994 1.00 69.75 401 GLU A CA 1
ATOM 3227 C C . GLU A 1 401 ? 25.344 -72.573 -122.410 1.00 69.75 401 GLU A C 1
ATOM 3229 O O . GLU A 1 401 ? 26.109 -73.088 -123.227 1.00 69.75 401 GLU A O 1
ATOM 3234 N N . THR A 1 402 ? 24.725 -71.419 -122.681 1.00 70.19 402 THR A N 1
ATOM 3235 C CA . THR A 1 402 ? 24.781 -70.792 -124.020 1.00 70.19 402 THR A CA 1
ATOM 3236 C C . THR A 1 402 ? 26.168 -70.263 -124.418 1.00 70.19 402 THR A C 1
ATOM 3238 O O . THR A 1 402 ? 26.500 -70.170 -125.603 1.00 70.19 402 THR A O 1
ATOM 3241 N N . THR A 1 403 ? 27.022 -69.889 -123.460 1.00 69.19 403 THR A N 1
ATOM 3242 C CA . THR A 1 403 ? 28.379 -69.398 -123.764 1.00 69.19 403 THR A CA 1
ATOM 3243 C C . THR A 1 403 ? 29.354 -70.536 -124.031 1.00 69.19 403 THR A C 1
ATOM 3245 O O . THR A 1 403 ? 30.207 -70.397 -124.915 1.00 69.19 403 THR A O 1
ATOM 3248 N N . ALA A 1 404 ? 29.189 -71.675 -123.355 1.00 64.56 404 ALA A N 1
ATOM 3249 C CA . ALA A 1 404 ? 29.889 -72.908 -123.695 1.00 64.56 404 ALA A CA 1
ATOM 3250 C C . ALA A 1 404 ? 29.578 -73.337 -125.142 1.00 64.56 404 ALA A C 1
ATOM 3252 O O . ALA A 1 404 ? 30.498 -73.655 -125.905 1.00 64.56 404 ALA A O 1
ATOM 3253 N N . GLU A 1 405 ? 28.314 -73.222 -125.569 1.00 64.31 405 GLU A N 1
ATOM 3254 C CA . GLU A 1 405 ? 27.905 -73.457 -126.962 1.00 64.31 405 GLU A CA 1
ATOM 3255 C C . GLU A 1 405 ? 28.601 -72.495 -127.944 1.00 64.31 405 GLU A C 1
ATOM 3257 O O . GLU A 1 405 ? 29.126 -72.907 -128.983 1.00 64.31 405 GLU A O 1
ATOM 3262 N N . ARG A 1 406 ? 28.689 -71.202 -127.605 1.00 64.31 406 ARG A N 1
ATOM 3263 C CA . ARG A 1 406 ? 29.321 -70.178 -128.460 1.00 64.31 406 ARG A CA 1
ATOM 3264 C C . ARG A 1 406 ? 30.841 -70.331 -128.597 1.00 64.31 406 ARG A C 1
ATOM 3266 O O . ARG A 1 406 ? 31.382 -70.111 -129.683 1.00 64.31 406 ARG A O 1
ATOM 3273 N N . ALA A 1 407 ? 31.548 -70.704 -127.530 1.00 62.66 407 ALA A N 1
ATOM 3274 C CA . ALA A 1 407 ? 33.000 -70.916 -127.559 1.00 62.66 407 ALA A CA 1
ATOM 3275 C C . ALA A 1 407 ? 33.399 -72.134 -128.413 1.00 62.66 407 ALA A C 1
ATOM 3277 O O . ALA A 1 407 ? 34.460 -72.135 -129.046 1.00 62.66 407 ALA A O 1
ATOM 3278 N N . SER A 1 408 ? 32.530 -73.149 -128.472 1.00 60.09 408 SER A N 1
ATOM 3279 C CA . SER A 1 408 ? 32.654 -74.279 -129.400 1.00 60.09 408 SER A CA 1
ATOM 3280 C C . SER A 1 408 ? 32.586 -73.817 -130.863 1.00 60.09 408 SER A C 1
ATOM 3282 O O . SER A 1 408 ? 33.422 -74.202 -131.683 1.00 60.09 408 SER A O 1
ATOM 3284 N N . LEU A 1 409 ? 31.661 -72.902 -131.181 1.00 62.34 409 LEU A N 1
ATOM 3285 C CA . LEU A 1 409 ? 31.501 -72.351 -132.532 1.00 62.34 409 LEU A CA 1
ATOM 3286 C C . LEU A 1 409 ? 32.686 -71.478 -132.974 1.00 62.34 409 LEU A C 1
ATOM 3288 O O . LEU A 1 409 ? 33.122 -71.579 -134.119 1.00 62.34 409 LEU A O 1
ATOM 3292 N N . ARG A 1 410 ? 33.247 -70.646 -132.085 1.00 60.03 410 ARG A N 1
ATOM 3293 C CA . ARG A 1 410 ? 34.327 -69.705 -132.446 1.00 60.03 410 ARG A CA 1
ATOM 3294 C C . ARG A 1 410 ? 35.664 -70.393 -132.745 1.00 60.03 410 ARG A C 1
ATOM 3296 O O . ARG A 1 410 ? 36.339 -69.993 -133.686 1.00 60.03 410 ARG A O 1
ATOM 3303 N N . ARG A 1 411 ? 35.996 -71.490 -132.049 1.00 59.44 411 ARG A N 1
ATOM 3304 C CA . ARG A 1 411 ? 37.190 -72.311 -132.350 1.00 59.44 411 ARG A CA 1
ATOM 3305 C C . ARG A 1 411 ? 37.201 -72.882 -133.773 1.00 59.44 411 ARG A C 1
ATOM 3307 O O . ARG A 1 411 ? 38.271 -73.146 -134.308 1.00 59.44 411 ARG A O 1
ATOM 3314 N N . ARG A 1 412 ? 36.034 -73.048 -134.404 1.00 58.38 412 ARG A N 1
ATOM 3315 C CA . ARG A 1 412 ? 35.937 -73.490 -135.804 1.00 58.38 412 ARG A CA 1
ATOM 3316 C C . ARG A 1 412 ? 36.258 -72.382 -136.813 1.00 58.38 412 ARG A C 1
ATOM 3318 O O . ARG A 1 412 ? 36.612 -72.703 -137.941 1.00 58.38 412 ARG A O 1
ATOM 3325 N N . LEU A 1 413 ? 36.136 -71.107 -136.432 1.00 59.56 413 LEU A N 1
ATOM 3326 C CA . LEU A 1 413 ? 36.267 -69.973 -137.354 1.00 59.56 413 LEU A CA 1
ATOM 3327 C C . LEU A 1 413 ? 37.724 -69.510 -137.547 1.00 59.56 413 LEU A C 1
ATOM 3329 O O . LEU A 1 413 ? 38.101 -69.157 -138.662 1.00 59.56 413 LEU A O 1
ATOM 3333 N N . ASP A 1 414 ? 38.555 -69.559 -136.500 1.00 58.34 414 ASP A N 1
ATOM 3334 C CA . ASP A 1 414 ? 39.942 -69.050 -136.533 1.00 58.34 414 ASP A CA 1
ATOM 3335 C C . ASP A 1 414 ? 40.904 -69.898 -137.394 1.00 58.34 414 ASP A C 1
ATOM 3337 O O . ASP A 1 414 ? 41.974 -69.433 -137.779 1.00 58.34 414 ASP A O 1
ATOM 3341 N N . LEU A 1 415 ? 40.518 -71.116 -137.786 1.00 58.91 415 LEU A N 1
ATOM 3342 C CA . LEU A 1 415 ? 41.327 -71.984 -138.656 1.00 58.91 415 LEU A CA 1
ATOM 3343 C C . LEU A 1 415 ? 41.347 -71.551 -140.139 1.00 58.91 415 LEU A C 1
ATOM 3345 O O . LEU A 1 415 ? 42.143 -72.080 -140.910 1.00 58.91 415 LEU A O 1
ATOM 3349 N N . LEU A 1 416 ? 40.498 -70.606 -140.567 1.00 59.69 416 LEU A N 1
ATOM 3350 C CA . LEU A 1 416 ? 40.246 -70.348 -141.996 1.00 59.69 416 LEU A CA 1
ATOM 3351 C C . LEU A 1 416 ? 41.018 -69.165 -142.628 1.00 59.69 416 LEU A C 1
ATOM 3353 O O . LEU A 1 416 ? 40.957 -69.009 -143.844 1.00 59.69 416 LEU A O 1
ATOM 3357 N N . GLN A 1 417 ? 41.751 -68.328 -141.880 1.00 56.50 417 GLN A N 1
ATOM 3358 C CA . GLN A 1 417 ? 42.255 -67.036 -142.404 1.00 56.50 417 GLN A CA 1
ATOM 3359 C C . GLN A 1 417 ? 43.728 -66.988 -142.902 1.00 56.50 417 GLN A C 1
ATOM 3361 O O . GLN A 1 417 ? 44.200 -65.916 -143.271 1.00 56.50 417 GLN A O 1
ATOM 3366 N N . PHE A 1 418 ? 44.466 -68.105 -143.000 1.00 50.16 418 PHE A N 1
ATOM 3367 C CA . PHE A 1 418 ? 45.934 -68.107 -143.220 1.00 50.16 418 PHE A CA 1
ATOM 3368 C C . PHE A 1 418 ? 46.455 -68.232 -144.684 1.00 50.16 418 PHE A C 1
ATOM 3370 O O . PHE A 1 418 ? 47.601 -68.632 -144.879 1.00 50.16 418 PHE A O 1
ATOM 3377 N N . TRP A 1 419 ? 45.695 -67.903 -145.745 1.00 49.28 419 TRP A N 1
ATOM 3378 C CA . TRP A 1 419 ? 46.171 -68.135 -147.134 1.00 49.28 419 TRP A CA 1
ATOM 3379 C C . TRP A 1 419 ? 45.772 -67.058 -148.170 1.00 49.28 419 TRP A C 1
ATOM 3381 O O . TRP A 1 419 ? 44.591 -66.907 -148.475 1.00 49.28 419 TRP A O 1
ATOM 3391 N N . ARG A 1 420 ? 46.758 -66.348 -148.765 1.00 42.44 420 ARG A N 1
ATOM 3392 C CA . ARG A 1 420 ? 46.677 -65.647 -150.081 1.00 42.44 420 ARG A CA 1
ATOM 3393 C C . ARG A 1 420 ? 48.064 -65.431 -150.733 1.00 42.44 420 ARG A C 1
ATOM 3395 O O . ARG A 1 420 ? 48.949 -64.901 -150.064 1.00 42.44 420 ARG A O 1
ATOM 3402 N N . PRO A 1 421 ? 48.224 -65.701 -152.052 1.00 41.44 421 PRO A N 1
ATOM 3403 C CA . PRO A 1 421 ? 49.078 -64.863 -152.917 1.00 41.44 421 PRO A CA 1
ATOM 3404 C C . PRO A 1 421 ? 48.530 -64.537 -154.342 1.00 41.44 421 PRO A C 1
ATOM 3406 O O . PRO A 1 421 ? 47.519 -65.059 -154.795 1.00 41.44 421 PRO A O 1
ATOM 3409 N N . ARG A 1 422 ? 49.259 -63.609 -154.995 1.00 38.03 422 ARG A N 1
ATOM 3410 C CA . ARG A 1 422 ? 49.156 -62.882 -156.291 1.00 38.03 422 ARG A CA 1
ATOM 3411 C C . ARG A 1 422 ? 48.606 -63.588 -157.561 1.00 38.03 422 ARG A C 1
ATOM 3413 O O . ARG A 1 422 ? 49.208 -64.539 -158.042 1.00 38.03 422 ARG A O 1
ATOM 3420 N N . SER A 1 423 ? 47.653 -62.926 -158.241 1.00 34.44 423 SER A N 1
ATOM 3421 C CA . SER A 1 423 ? 47.739 -62.272 -159.583 1.00 34.44 423 SER A CA 1
ATOM 3422 C C . SER A 1 423 ? 46.480 -62.441 -160.465 1.00 34.44 423 SER A C 1
ATOM 3424 O O . SER A 1 423 ? 45.847 -63.485 -160.435 1.00 34.44 423 SER A O 1
ATOM 3426 N N . TRP A 1 424 ? 46.199 -61.398 -161.273 1.00 29.55 424 TRP A N 1
ATOM 3427 C CA . TRP A 1 424 ? 45.389 -61.376 -162.514 1.00 29.55 424 TRP A CA 1
ATOM 3428 C C . TRP A 1 424 ? 43.847 -61.461 -162.407 1.00 29.55 424 TRP A C 1
ATOM 3430 O O . TRP A 1 424 ? 43.286 -62.321 -161.748 1.00 29.55 424 TRP A O 1
ATOM 3440 N N . ALA A 1 425 ? 43.149 -60.414 -162.874 1.00 33.16 425 ALA A N 1
ATOM 3441 C CA . ALA A 1 425 ? 42.501 -60.300 -164.200 1.00 33.16 425 ALA A CA 1
ATOM 3442 C C . ALA A 1 425 ? 41.076 -60.901 -164.173 1.00 33.16 425 ALA A C 1
ATOM 3444 O O . ALA A 1 425 ? 40.911 -62.105 -164.068 1.00 33.16 425 ALA A O 1
ATOM 3445 N N . ALA A 1 426 ? 40.040 -60.076 -163.987 1.00 30.69 426 ALA A N 1
ATOM 3446 C CA . ALA A 1 426 ? 39.299 -59.347 -165.031 1.00 30.69 426 ALA A CA 1
ATOM 3447 C C . ALA A 1 426 ? 38.251 -60.227 -165.739 1.00 30.69 426 ALA A C 1
ATOM 3449 O O . ALA A 1 426 ? 38.541 -61.365 -166.074 1.00 30.69 426 ALA A O 1
ATOM 3450 N N . TYR A 1 427 ? 37.085 -59.619 -166.015 1.00 30.92 427 TYR A N 1
ATOM 3451 C CA . TYR A 1 427 ? 35.863 -60.174 -166.634 1.00 30.92 427 TYR A CA 1
ATOM 3452 C C . TYR A 1 427 ? 35.012 -61.011 -165.664 1.00 30.92 427 TYR A C 1
ATOM 3454 O O . TYR A 1 427 ? 35.491 -61.965 -165.079 1.00 30.92 427 TYR A O 1
ATOM 3462 N N . THR A 1 428 ? 33.738 -60.739 -165.374 1.00 36.44 428 THR A N 1
ATOM 3463 C CA . THR A 1 428 ? 32.622 -60.038 -166.053 1.00 36.44 428 THR A CA 1
ATOM 3464 C C . THR A 1 428 ? 31.518 -59.899 -164.979 1.00 36.44 428 THR A C 1
ATOM 3466 O O . THR A 1 428 ? 31.448 -60.742 -164.093 1.00 36.44 428 THR A O 1
ATOM 3469 N N . GLY A 1 429 ? 30.730 -58.822 -164.857 1.00 29.97 429 GLY A N 1
ATOM 3470 C CA . GLY A 1 429 ? 29.716 -58.368 -165.823 1.00 29.97 429 GLY A CA 1
ATOM 3471 C C . GLY A 1 429 ? 28.534 -59.353 -165.826 1.00 29.97 429 GLY A C 1
ATOM 3472 O O . GLY A 1 429 ? 28.764 -60.533 -166.017 1.00 29.97 429 GLY A O 1
ATOM 3473 N N . ALA A 1 430 ? 27.257 -59.026 -165.661 1.00 28.16 430 ALA A N 1
ATOM 3474 C CA . ALA A 1 430 ? 26.469 -57.816 -165.457 1.00 28.16 430 ALA A CA 1
ATOM 3475 C C . ALA A 1 430 ? 25.011 -58.303 -165.210 1.00 28.16 430 ALA A C 1
ATOM 3477 O O . ALA A 1 430 ? 24.714 -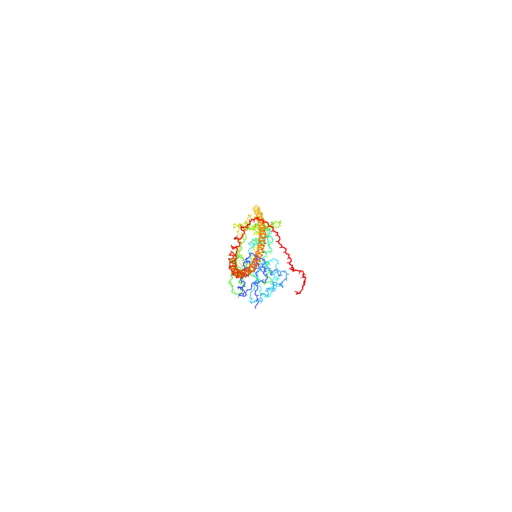59.454 -165.519 1.00 28.16 430 ALA A O 1
ATOM 3478 N N . LEU A 1 431 ? 24.110 -57.400 -164.779 1.00 27.56 431 LEU A N 1
ATOM 3479 C CA . LEU A 1 431 ? 22.627 -57.521 -164.780 1.00 27.56 431 LEU A CA 1
ATOM 3480 C C . LEU A 1 431 ? 22.011 -58.451 -163.707 1.00 27.56 431 LEU A C 1
ATOM 3482 O O . LEU A 1 431 ? 22.483 -59.549 -163.484 1.00 27.56 431 LEU A O 1
ATOM 3486 N N . SER A 1 432 ? 20.896 -58.151 -163.034 1.00 27.86 432 SER A N 1
ATOM 3487 C CA . SER A 1 432 ? 19.976 -57.002 -162.991 1.00 27.86 432 SER A CA 1
ATOM 3488 C C . SER A 1 432 ? 18.918 -57.269 -161.895 1.00 27.86 432 SER A C 1
ATOM 3490 O O . SER A 1 432 ? 18.708 -58.426 -161.549 1.00 27.86 432 SER A O 1
ATOM 3492 N N . ALA A 1 433 ? 18.215 -56.220 -161.436 1.00 31.11 433 ALA A N 1
ATOM 3493 C CA . ALA A 1 433 ? 17.081 -56.228 -160.486 1.00 31.11 433 ALA A CA 1
ATOM 3494 C C . ALA A 1 433 ? 17.462 -56.572 -159.023 1.00 31.11 433 ALA A C 1
ATOM 3496 O O . ALA A 1 433 ? 18.074 -57.583 -158.736 1.00 31.11 433 ALA A O 1
ATOM 3497 N N . SER A 1 434 ? 17.207 -55.719 -158.030 1.00 30.75 434 SER A N 1
ATOM 3498 C CA . SER A 1 434 ? 15.855 -55.302 -157.656 1.00 30.75 434 SER A CA 1
ATOM 3499 C C . SER A 1 434 ? 15.748 -53.804 -157.374 1.00 30.75 434 SER A C 1
ATOM 3501 O O . SER A 1 434 ? 16.037 -53.287 -156.299 1.00 30.75 434 SER A O 1
ATOM 3503 N N . VAL A 1 435 ? 15.297 -53.116 -158.418 1.00 34.94 435 VAL A N 1
ATOM 3504 C CA . VAL A 1 435 ? 14.397 -51.961 -158.420 1.00 34.94 435 VAL A CA 1
ATOM 3505 C C . VAL A 1 435 ? 13.688 -51.713 -157.077 1.00 34.94 435 VAL A C 1
ATOM 3507 O O . VAL A 1 435 ? 12.734 -52.389 -156.712 1.00 34.94 435 VAL A O 1
ATOM 3510 N N . ARG A 1 436 ? 14.109 -50.646 -156.386 1.00 32.97 436 ARG A N 1
ATOM 3511 C CA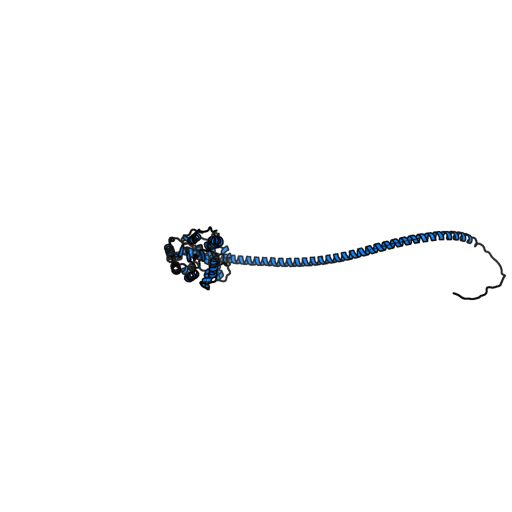 . ARG A 1 436 ? 13.287 -49.441 -156.158 1.00 32.97 436 ARG A CA 1
ATOM 3512 C C . ARG A 1 436 ? 11.783 -49.643 -156.388 1.00 32.97 436 ARG A C 1
ATOM 3514 O O . ARG A 1 436 ? 11.273 -49.361 -157.467 1.00 32.97 436 ARG A O 1
ATOM 3521 N N . ARG A 1 437 ? 11.060 -49.914 -155.314 1.00 34.41 437 ARG A N 1
ATOM 3522 C CA . ARG A 1 437 ? 9.838 -49.183 -154.954 1.00 34.41 437 ARG A CA 1
ATOM 3523 C C . ARG A 1 437 ? 9.704 -49.340 -153.435 1.00 34.41 437 ARG A C 1
ATOM 3525 O O . ARG A 1 437 ? 9.743 -50.450 -152.931 1.00 34.41 437 ARG A O 1
ATOM 3532 N N . LEU A 1 438 ? 9.771 -48.261 -152.647 1.00 33.28 438 LEU A N 1
ATOM 3533 C CA . LEU A 1 438 ? 8.598 -47.412 -152.380 1.00 33.28 438 LEU A CA 1
ATOM 3534 C C . LEU A 1 438 ? 7.400 -48.343 -152.116 1.00 33.28 438 LEU A C 1
ATOM 3536 O O . LEU A 1 438 ? 6.917 -48.994 -153.027 1.00 33.28 438 LEU A O 1
ATOM 3540 N N . THR A 1 439 ? 6.885 -48.482 -150.901 1.00 35.12 439 THR A N 1
ATOM 3541 C CA . THR A 1 439 ? 6.288 -47.389 -150.133 1.00 35.12 439 THR A CA 1
ATOM 3542 C C . THR A 1 439 ? 5.590 -47.953 -148.894 1.00 35.12 439 THR A C 1
ATOM 3544 O O . THR A 1 439 ? 4.989 -49.011 -148.990 1.00 35.12 439 THR A O 1
ATOM 3547 N N . ARG A 1 440 ? 5.560 -47.131 -147.832 1.00 40.12 440 ARG A N 1
ATOM 3548 C CA . ARG A 1 440 ? 4.396 -46.788 -146.981 1.00 40.12 440 ARG A CA 1
ATOM 3549 C C . ARG A 1 440 ? 3.585 -47.897 -146.284 1.00 40.12 440 ARG A C 1
ATOM 3551 O O . ARG A 1 440 ? 3.010 -48.725 -146.964 1.00 40.12 440 ARG A O 1
ATOM 3558 N N . ARG A 1 441 ? 3.268 -47.586 -145.008 1.00 39.06 441 ARG A N 1
ATOM 3559 C CA . ARG A 1 441 ? 1.931 -47.656 -144.349 1.00 39.06 441 ARG A CA 1
ATOM 3560 C C . ARG A 1 441 ? 1.280 -49.043 -144.266 1.00 39.06 441 ARG A C 1
ATOM 3562 O O . ARG A 1 441 ? 1.220 -49.764 -145.239 1.00 39.06 441 ARG A O 1
ATOM 3569 N N . ARG A 1 442 ? 0.628 -49.448 -143.183 1.00 36.28 442 ARG A N 1
ATOM 3570 C CA . ARG A 1 442 ? -0.042 -48.826 -142.018 1.00 36.28 442 ARG A CA 1
ATOM 3571 C C . ARG A 1 442 ? 0.063 -49.908 -140.919 1.00 36.28 442 ARG A C 1
ATOM 3573 O O . ARG A 1 442 ? 0.052 -51.079 -141.275 1.00 36.28 442 ARG A O 1
ATOM 3580 N N . SER A 1 443 ? 0.222 -49.619 -139.636 1.00 44.94 443 SER A N 1
ATOM 3581 C CA . SER A 1 443 ? -0.581 -48.737 -138.779 1.00 44.94 443 SER A CA 1
ATOM 3582 C C . SER A 1 443 ? 0.223 -48.278 -137.574 1.00 44.94 443 SER A C 1
ATOM 3584 O O . SER A 1 443 ? 0.907 -49.156 -137.000 1.00 44.94 443 SER A O 1
#

Secondary structure (DSSP, 8-state):
-PPEEEEEEE-TTSSHHHHHHHHHHTHHHHHTTTEE--STT---S-GGG-S-THHHHHHHHHH-TT-HHHHHHHHHHHTTT-SEEEEE-TTTTSTT--HHHHHHHTTTSEEEEEEEE--HHHHHHHHHHHHHHHS---S-HHHHHHHHGGGT-HHHHHHHHHHHH-GGGEEEEETTTS-TTTHHHHHHHTTSSSPPP---------PPPPHHHHHHHHHHHHHHHTT----HHHHHTT--TTPPP-B-S-HHHHHHHHHHHHHHHHHHHHHTTS-S-PPPHHHHSPB-GGGT-HHHHHHHHHHHHHHHHHHHHHHHHHHHHHHHHHHHHHHHHHHHHHHHHHHHHHHHHHHHHHHHHHHHHHHHHHHHHHHHHHHHHHHHHHHHHHHHHHHHHHHHHHHHHHHHHHHHHHHTTGGG---------------------------

pLDDT: mean 85.66, std 16.03, range [27.56, 98.19]

Foldseek 3Di:
DFAEEEEAAADPPLLLQQVQQLCVVCQVLCVVVQEHADPQQFDPPCCVSHGANPRVQVQCVPPFLPGPSLVRVVVVNVVGRHNYYYHYDRNCLPPPHQLQRVCSSCVSHLYAYEYEDEQPQQVLQQVLLVCLQPVLDQDQSVVSVVVCVRVLLVQVSLVSNCVSNNNVRYQYHYSLPADPPCRVVVSSCVVPPDDDGDIDGDPDDDPRAALQLSLLSSLCSVCVVVVHHFDSVLSVVRRDPVGDDATADDPVRVVVCVVPRLVSQLVVCVVNVHHSPRDDPRVPGHHPVLSVDPVSSVVSNVSSVVVVVVVVVVVVVVVVVVVVVVVVVVVVVVVVVVVVVVVVVVVVVVVVVVVVVVVVVVVVVVVVVVVVVVVVVVVVVVVVVVVVVVVVVVVVVVVVVVVVVVVVVVVVVVVPDPDDDDDDDDDDDDDDDDDDDDDDDDD

InterPro domains:
  IPR027417 P-loop containing nucleoside triphosphate hydrolase [G3DSA:3.40.50.300] (2-224)
  IPR027417 P-loop containing nucleoside triphosphate hydrolase [SSF52540] (5-200)

Organism: NCBI:txid467091